Protein AF-A0A9P5BXY5-F1 (afdb_monomer)

Nearest PDB structures (foldseek):
  1nv8-assembly2_B  TM=7.825E-01  e=8.939E-13  Thermotoga maritima
  1jqe-assembly1_A  TM=5.584E-01  e=2.999E-06  Homo sapiens
  2aot-assembly2_B  TM=4.361E-01  e=3.353E-06  Homo sapiens
  4obx-assembly2_C  TM=5.632E-01  e=1.057E-03  Saccharomyces cerevisiae S288C
  3vyw-assembly1_A  TM=4.187E-01  e=3.657E-04  Aquifex aeolicus VF5

Mean predicted aligned error: 17.44 Å

Solvent-accessible surface area (backbone atoms only — not comparable to full-atom values): 38735 Å² total; per-residue (Å²): 135,93,71,87,74,94,74,87,78,87,85,82,88,83,81,90,80,89,82,86,82,91,82,81,90,76,80,78,79,79,76,84,80,79,76,83,73,74,92,70,77,71,74,78,77,86,82,78,52,62,30,38,43,36,44,37,61,37,31,38,37,37,41,29,72,60,57,68,73,56,51,52,50,46,50,54,48,43,57,74,58,37,90,70,31,72,68,46,77,50,76,52,90,86,20,47,30,42,32,37,41,73,38,52,38,51,41,65,73,71,55,32,50,48,34,52,52,38,52,42,48,45,53,46,53,38,29,47,70,10,34,39,77,74,50,71,43,76,86,55,97,47,85,47,48,42,39,36,36,34,27,35,60,45,84,78,46,52,77,80,71,65,61,28,35,41,34,36,33,41,40,33,34,37,34,39,35,60,55,58,71,64,52,69,51,48,44,58,62,72,59,29,77,82,38,47,67,45,78,47,78,72,51,94,61,27,39,32,42,33,40,57,72,41,64,73,68,50,59,81,74,53,44,56,57,40,50,53,50,53,52,51,50,52,52,45,36,47,64,71,30,31,35,81,73,46,77,41,56,58,43,29,80,82,58,63,100,74,62,37,39,46,47,31,35,33,31,32,63,39,80,48,75,46,89,44,69,66,54,42,51,52,52,50,50,53,48,51,53,46,46,53,54,51,51,55,59,32,58,81,69,77,58,90,74,58,65,67,62,54,45,54,48,53,51,52,46,33,55,60,31,46,54,64,37,57,74,70,36,35,46,67,41,70,96,42,81,39,64,37,48,80,66,32,57,74,84,53,63,54,59,31,45,55,43,52,52,51,24,47,37,50,55,73,31,78,91,70,59,66,61,48,35,36,42,31,42,51,31,35,42,32,57,65,64,52,41,35,50,51,61,24,54,72,82,43,79,84,43,28,42,40,33,40,33,24,25,75,45,69,68,16,50,58,40,17,56,48,38,48,57,60,66,46,68,86,51,90,65,87,59,53,47,77,50,76,48,70,21,26,78,87,47,62,77,85,54,86,83,56,91,92,56,73,41,17,50,69,53,47,35,57,76,72,67,47,73,67,65,30,44,34,33,38,31,59,58,32,42,38,21,70,63,47,51,72,73,70,49,53,66,36,51,69,74,53,41,36,58,78,62,38,34,46,79,90,54,97,90,50,54,56,66,54,37,14,48,56,53,54,69,50,51,54,50,48,39,60,74,22,57,36,19,27,38,41,38,51,42,81,29,48,73,53,29,51,54,52,48,50,52,52,58,74,63,70,75,52,82,44,59,36,36,29,19,43,41,56,76,59,90,85,64,78,66,46,74,60,99,88,30,45,36,34,50,45,81,52,31,32,30,34,36,37,22,25,72,71,35,27,47,27,67,73,40,86,70,76,82,74,84,80,72,80,82,76,92,70,83,91,73,85,85,76,92,76,89,80,86,86,81,87,79,85,88,75,72,68,73,64,57,60,56,53,55,54,51,51,54,56,50,52,55,61,53,74,71,64,79,85,85,84,87,69,86,56,102,85,64,82,78,86,80,137

pLDDT: mean 79.58, std 21.74, range [24.91, 98.69]

Radius of gyration: 35.42 Å; Cα contacts (8 Å, |Δi|>4): 1069; chains: 1; bounding box: 91×104×93 Å

Secondary structure (DSSP, 8-state):
-------------------------PPPPPPP-----S---PPPP----EEEEEEETTTEEEEES--HHHHHHHHHHHHHH-TT-EEEEEEETTEEEEEESS-TTT--THHHHHHHHHHHHHHHHHHHTTEEEEEEE-----TTEEEEEEEEE-SSPPPP---EEEEEETTTEEEEES--HHHHHHHHHHHHHHHEEEEEEEETTEEEEEESS-GGG--TTHHHHHHHHHHHHHHHHHHTTEEEEEEE----TTS-TTS-EEEEEEEEE---SSSSHHHHHHHHHHHHHHHHHHHHHHHTTT----HHHHHHHHHHHHHTT--HHHHHTEEEETTEEEE--TTSPPPPHHHHHHHHHHHHHHHH-SS--SEEEEEEES-TTTHHHHHHHHHHHTT--SSEEEEEEEES-HHHHHHHHHHHHHHHTT----S-EEEEEE-BSSS-TTS---TTSPPBHHHHHHHTT--S--SEEEE------HHHHHHTS-HHHHHHS-GGGTSPPP-TT--HHHHHTTHHHHHHHHHHHTT-SEEEEE-SSHHHHHHHHHHHHHTT--SEEEEEEEES--TT-PPEEETTEEEESEEEEEEEEEE-THHHHHTT---PPP-----------PPPP---PPPPPP-SSHHHHHHHHHHHHHHHHHHHTS-PPPP---TT------

InterPro domains:
  IPR029063 S-adenosyl-L-methionine-dependent methyltransferase superfamily [G3DSA:3.40.50.150] (339-572)
  IPR029063 S-adenosyl-L-methionine-dependent methyltransferase superfamily [SSF53335] (318-502)
  IPR050320 Protein N5-glutamine methyltransferase [PTHR18895] (258-562)

Foldseek 3Di:
DVDDDPDDDDDDDDDDDDDDDDDDDDDDDDDDDDDDPDDDPDDPPPDKQKKKWWDFAQFKIKTARDDPVLVVLLQVLQQVQPVQHFPDWDDDDRITMTGGPDGCLQDADPSVLSSVVSVQSSQLSCQQQQWAFPAWDDPDPDPGIWIMTMTIGDPPRADRFDKWKWWAWFQWKIKTAQDDPQLLPQLDVQLDPQFFPDWDARDVRIIMTGTDDGLNPDDDPVVVVSVVSVVSSQVSQVQQFKHFRYWIASWNPPDDNGGIIGTMTMITGNCFLQRDPVSVVVLLVLLLVLLVVVVVVVVVVDDDDDSVVSSVVLVSCSRSLADSLQSSQWDDQPNATFGDHFAFDHDDNLLSQVLLLLLVLLLPFPPDDLEAFEEEEQCGLVSSVLSSCVSNCVRDLSHAYEYEYEHQDPVRQVNNVVSVVVSPVPDPNVGYDYHYDYADLLDDQPDDDDPPHHHHPQVVCVVVVHQLAHAEYEYAAQQQFPVCLVPPDDPNCNPTHDVRRHFADDDPPDDRNCRSLVNLLSSLVSCLRRVHQKYKYWHDFDVSLVVSQVSNVVVVRFPAKAWEASNQPDPPDDFDDDPRHTYGDDHTGTMMMTGHDCSCSSNVHDDDDDPPDDPDDDDDDDDDDDDDDDDDDDPDPPPVVVVVVVVVVVVVVVVVPPDDFDWDDDDPDTDGDD

Organism: NCBI:txid1769908

Structure (mmCIF, N/CA/C/O backbone):
data_AF-A0A9P5BXY5-F1
#
_entry.id   AF-A0A9P5BXY5-F1
#
loop_
_atom_site.group_PDB
_atom_site.id
_atom_site.type_symbol
_atom_site.label_atom_id
_atom_site.label_alt_id
_atom_site.label_comp_id
_atom_site.label_asym_id
_atom_site.label_entity_id
_atom_site.label_seq_id
_atom_site.pdbx_PDB_ins_code
_atom_site.Cartn_x
_atom_site.Cartn_y
_atom_site.Cartn_z
_atom_site.occupancy
_atom_site.B_iso_or_equiv
_atom_site.auth_seq_id
_atom_site.auth_comp_id
_atom_site.auth_asym_id
_atom_site.auth_atom_id
_atom_site.pdbx_PDB_model_num
ATOM 1 N N . MET A 1 1 ? 23.984 40.419 -50.913 1.00 30.64 1 MET A N 1
ATOM 2 C CA . MET A 1 1 ? 23.116 39.217 -50.773 1.00 30.64 1 MET A CA 1
ATOM 3 C C . MET A 1 1 ? 22.622 39.066 -49.333 1.00 30.64 1 MET A C 1
ATOM 5 O O . MET A 1 1 ? 22.316 37.973 -48.885 1.00 30.64 1 MET A O 1
ATOM 9 N N . PHE A 1 2 ? 22.496 40.196 -48.636 1.00 39.62 2 PHE A N 1
ATOM 10 C CA . PHE A 1 2 ? 21.633 40.357 -47.469 1.00 39.62 2 PHE A CA 1
ATOM 11 C C . PHE A 1 2 ? 20.340 41.080 -47.897 1.00 39.62 2 PHE A C 1
ATOM 13 O O . PHE A 1 2 ? 19.660 41.709 -47.096 1.00 39.62 2 PHE A O 1
ATOM 20 N N . ASP A 1 3 ? 20.007 41.037 -49.190 1.00 36.09 3 ASP A N 1
ATOM 21 C CA . ASP A 1 3 ? 19.210 42.073 -49.829 1.00 36.09 3 ASP A CA 1
ATOM 22 C C . ASP A 1 3 ? 17.977 41.507 -50.509 1.00 36.09 3 ASP A C 1
ATOM 24 O O . ASP A 1 3 ? 18.070 40.581 -51.314 1.00 36.09 3 ASP A O 1
ATOM 28 N N . ARG A 1 4 ? 16.884 42.241 -50.295 1.00 29.34 4 ARG A N 1
ATOM 29 C CA . ARG A 1 4 ? 15.615 42.222 -51.028 1.00 29.34 4 ARG A CA 1
ATOM 30 C C . ARG A 1 4 ? 14.624 41.172 -50.548 1.00 29.34 4 ARG A C 1
ATOM 32 O O . ARG A 1 4 ? 14.624 40.039 -51.010 1.00 29.34 4 ARG A O 1
ATOM 39 N N . LEU A 1 5 ? 13.726 41.654 -49.685 1.00 29.05 5 LEU A N 1
ATOM 40 C CA . LEU A 1 5 ? 12.256 41.607 -49.800 1.00 29.05 5 LEU A CA 1
ATOM 41 C C . LEU A 1 5 ? 11.667 41.560 -48.369 1.00 29.05 5 LEU A C 1
ATOM 43 O O . LEU A 1 5 ? 11.211 40.525 -47.909 1.00 29.05 5 LEU A O 1
ATOM 47 N N . ARG A 1 6 ? 11.795 42.595 -47.522 1.00 33.09 6 ARG A N 1
ATOM 48 C CA . ARG A 1 6 ? 11.006 43.848 -47.558 1.00 33.09 6 ARG A CA 1
ATOM 49 C C . ARG A 1 6 ? 10.344 44.123 -48.908 1.00 33.09 6 ARG A C 1
ATOM 51 O O . ARG A 1 6 ? 10.945 44.771 -49.749 1.00 33.09 6 ARG A O 1
ATOM 58 N N . GLU A 1 7 ? 9.145 43.579 -49.103 1.00 31.52 7 GLU A N 1
ATOM 59 C CA . GLU A 1 7 ? 7.980 44.240 -49.717 1.00 31.52 7 GLU A CA 1
ATOM 60 C C . GLU A 1 7 ? 6.877 43.220 -50.038 1.00 31.52 7 GLU A C 1
ATOM 62 O O . GLU A 1 7 ? 7.161 42.136 -50.541 1.00 31.52 7 GLU A O 1
ATOM 67 N N . LYS A 1 8 ? 5.624 43.663 -49.833 1.00 26.78 8 LYS A N 1
ATOM 68 C CA . LYS A 1 8 ? 4.320 43.038 -50.153 1.00 26.78 8 LYS A CA 1
ATOM 69 C C . LYS A 1 8 ? 3.766 42.091 -49.071 1.00 26.78 8 LYS A C 1
ATOM 71 O O . LYS A 1 8 ? 4.392 41.106 -48.729 1.00 26.78 8 LYS A O 1
ATOM 76 N N . ALA A 1 9 ? 2.572 42.292 -48.516 1.00 25.81 9 ALA A N 1
ATOM 77 C CA . ALA A 1 9 ? 1.550 43.299 -48.768 1.00 25.81 9 ALA A CA 1
ATOM 78 C C . ALA A 1 9 ? 0.535 43.325 -47.608 1.00 25.81 9 ALA A C 1
ATOM 80 O O . ALA A 1 9 ? 0.230 42.288 -47.034 1.00 25.81 9 ALA A O 1
ATOM 81 N N . HIS A 1 10 ? 0.062 44.547 -47.336 1.00 30.06 10 HIS A N 1
ATOM 82 C CA . HIS A 1 10 ? -1.288 45.001 -46.955 1.00 30.06 10 HIS A CA 1
ATOM 83 C C . HIS A 1 10 ? -2.102 44.148 -45.962 1.00 30.06 10 HIS A C 1
ATOM 85 O O . HIS A 1 10 ? -2.372 42.982 -46.191 1.00 30.06 10 HIS A O 1
ATOM 91 N N . GLY A 1 11 ? -2.647 44.682 -44.876 1.00 27.98 11 GLY A N 1
ATOM 92 C CA . GLY A 1 11 ? -3.083 46.047 -44.606 1.00 27.98 11 GLY A CA 1
ATOM 93 C C . GLY A 1 11 ? -4.437 45.945 -43.905 1.00 27.98 11 GLY A C 1
ATOM 94 O O . GLY A 1 11 ? -5.262 45.131 -44.315 1.00 27.98 11 GLY A O 1
ATOM 95 N N . ARG A 1 12 ? -4.652 46.733 -42.851 1.00 27.91 12 ARG A N 1
ATOM 96 C CA . ARG A 1 12 ? -5.967 47.260 -42.473 1.00 27.91 12 ARG A CA 1
ATOM 97 C C . ARG A 1 12 ? -5.814 48.294 -41.364 1.00 27.91 12 ARG A C 1
ATOM 99 O O . ARG A 1 12 ? -5.081 48.090 -40.403 1.00 27.91 12 ARG A O 1
ATOM 106 N N . ASP A 1 13 ? -6.478 49.407 -41.630 1.00 33.41 13 ASP A N 1
ATOM 107 C CA . ASP A 1 13 ? -6.689 50.598 -40.825 1.00 33.41 13 ASP A CA 1
ATOM 108 C C . ASP A 1 13 ? -6.999 50.330 -39.349 1.00 33.41 13 ASP A C 1
ATOM 110 O O . ASP A 1 13 ? -7.672 49.357 -39.033 1.00 33.41 13 ASP A O 1
ATOM 114 N N . GLU A 1 14 ? -6.630 51.274 -38.475 1.00 30.73 14 GLU A N 1
ATOM 115 C CA . GLU A 1 14 ? -7.646 52.123 -37.834 1.00 30.73 14 GLU A CA 1
ATOM 116 C C . GLU A 1 14 ? -7.044 53.335 -37.091 1.00 30.73 14 GLU A C 1
ATOM 118 O O . GLU A 1 14 ? -6.301 53.236 -36.121 1.00 30.73 14 GLU A O 1
ATOM 123 N N . LYS A 1 15 ? -7.372 54.507 -37.651 1.00 31.12 15 LYS A N 1
ATOM 124 C CA . LYS A 1 15 ? -7.709 55.804 -37.038 1.00 31.12 15 LYS A CA 1
ATOM 125 C C . LYS A 1 15 ? -7.085 56.189 -35.685 1.00 31.12 15 LYS A C 1
ATOM 127 O O . LYS A 1 15 ? -7.499 55.752 -34.618 1.00 31.12 15 LYS A O 1
ATOM 132 N N . ARG A 1 16 ? -6.249 57.234 -35.746 1.00 32.81 16 ARG A N 1
ATOM 133 C CA . ARG A 1 16 ? -6.059 58.208 -34.660 1.00 32.81 16 ARG A CA 1
ATOM 134 C C . ARG A 1 16 ? -7.347 59.004 -34.426 1.00 32.81 16 ARG A C 1
ATOM 136 O O . ARG A 1 16 ? -7.866 59.605 -35.364 1.00 32.81 16 ARG A O 1
ATOM 143 N N . VAL A 1 17 ? -7.759 59.108 -33.165 1.00 30.86 17 VAL A N 1
ATOM 144 C CA . VAL A 1 17 ? -8.553 60.231 -32.649 1.00 30.86 17 VAL A CA 1
ATOM 145 C C . VAL A 1 17 ? -7.771 60.846 -31.492 1.00 30.86 17 VAL A C 1
ATOM 147 O O . VAL A 1 17 ? -7.372 60.163 -30.555 1.00 30.86 17 VAL A O 1
ATOM 150 N N . SER A 1 18 ? -7.492 62.136 -31.630 1.00 39.56 18 SER A N 1
ATOM 151 C CA . SER A 1 18 ? -6.896 63.030 -30.641 1.00 39.56 18 SER A CA 1
ATOM 152 C C . SER A 1 18 ? -7.882 63.350 -29.521 1.00 39.56 18 SER A C 1
ATOM 154 O O . SER A 1 18 ? -9.029 63.658 -29.835 1.00 39.56 18 SER A O 1
ATOM 156 N N . PHE A 1 19 ? -7.427 63.418 -28.268 1.00 29.28 19 PHE A N 1
ATOM 157 C CA . PHE A 1 19 ? -8.039 64.304 -27.277 1.00 29.28 19 PHE A CA 1
ATOM 158 C C . PHE A 1 19 ? -6.989 64.885 -26.324 1.00 29.28 19 PHE A C 1
ATOM 160 O O . PHE A 1 19 ? -6.083 64.198 -25.858 1.00 29.28 19 PHE A O 1
ATOM 167 N N . ASP A 1 20 ? -7.131 66.191 -26.150 1.00 34.81 20 ASP A N 1
ATOM 168 C CA . ASP A 1 20 ? -6.370 67.142 -25.351 1.00 34.81 20 ASP A CA 1
ATOM 169 C C . ASP A 1 20 ? -6.883 67.156 -23.895 1.00 34.81 20 ASP A C 1
ATOM 171 O O . ASP A 1 20 ? -8.010 66.726 -23.640 1.00 34.81 20 ASP A O 1
ATOM 175 N N . GLY A 1 21 ? -6.098 67.705 -22.962 1.00 32.25 21 GLY A N 1
ATOM 176 C CA . GLY A 1 21 ? -6.612 68.164 -21.664 1.00 32.25 21 GLY A CA 1
ATOM 177 C C . GLY A 1 21 ? -6.115 67.436 -20.410 1.00 32.25 21 GLY A C 1
ATOM 178 O O . GLY A 1 21 ? -6.742 66.510 -19.911 1.00 32.25 21 GLY A O 1
ATOM 179 N N . SER A 1 22 ? -5.009 67.946 -19.862 1.00 39.59 22 SER A N 1
ATOM 180 C CA . SER A 1 22 ? -4.724 68.165 -18.430 1.00 39.59 22 SER A CA 1
ATOM 181 C C . SER A 1 22 ? -5.567 67.434 -17.362 1.00 39.59 22 SER A C 1
ATOM 183 O O . SER A 1 22 ? -6.723 67.800 -17.157 1.00 39.59 22 SER A O 1
ATOM 185 N N . GLN A 1 23 ? -4.927 66.584 -16.539 1.00 34.62 23 GLN A N 1
ATOM 186 C CA . GLN A 1 23 ? -5.211 66.468 -15.095 1.00 34.62 23 GLN A CA 1
ATOM 187 C C . GLN A 1 23 ? -4.094 65.720 -14.321 1.00 34.62 23 GLN A C 1
ATOM 189 O O . GLN A 1 23 ? -3.824 64.550 -14.550 1.00 34.62 23 GLN A O 1
ATOM 194 N N . GLN A 1 24 ? -3.429 66.480 -13.441 1.00 37.12 24 GLN A N 1
ATOM 195 C CA . GLN A 1 24 ? -2.725 66.146 -12.186 1.00 37.12 24 GLN A CA 1
ATOM 196 C C . GLN A 1 24 ? -1.962 64.807 -12.051 1.00 37.12 24 GLN A C 1
ATOM 198 O O . GLN A 1 24 ? -2.533 63.740 -11.847 1.00 37.12 24 GLN A O 1
ATOM 203 N N . GLN A 1 25 ? -0.628 64.915 -11.999 1.00 38.00 25 GLN A N 1
ATOM 204 C CA . GLN A 1 25 ? 0.286 63.881 -11.503 1.00 38.00 25 GLN A CA 1
ATOM 205 C C . GLN A 1 25 ? 0.030 63.591 -10.013 1.00 38.00 25 GLN A C 1
ATOM 207 O O . GLN A 1 25 ? 0.362 64.407 -9.154 1.00 38.00 25 GLN A O 1
ATOM 212 N N . GLN A 1 26 ? -0.493 62.405 -9.695 1.00 38.28 26 GLN A N 1
ATOM 213 C CA . GLN A 1 26 ? -0.294 61.787 -8.383 1.00 38.28 26 GLN A CA 1
ATOM 214 C C . GLN A 1 26 ? 1.005 60.978 -8.417 1.00 38.28 26 GLN A C 1
ATOM 216 O O . GLN A 1 26 ? 1.146 60.028 -9.186 1.00 38.28 26 GLN A O 1
ATOM 221 N N . VAL A 1 27 ? 1.965 61.375 -7.583 1.00 43.72 27 VAL A N 1
ATOM 222 C CA . VAL A 1 27 ? 3.176 60.595 -7.306 1.00 43.72 27 VAL A CA 1
ATOM 223 C C . VAL A 1 27 ? 2.746 59.301 -6.593 1.00 43.72 27 VAL A C 1
ATOM 225 O O . VAL A 1 27 ? 2.037 59.398 -5.588 1.00 43.72 27 VAL A O 1
ATOM 228 N N . PRO A 1 28 ? 3.132 58.099 -7.063 1.00 40.34 28 PRO A N 1
ATOM 229 C CA . PRO A 1 28 ? 2.833 56.872 -6.337 1.00 40.34 28 PRO A CA 1
ATOM 230 C C . PRO A 1 28 ? 3.582 56.878 -4.999 1.00 40.34 28 PRO A C 1
ATOM 232 O O . PRO A 1 28 ? 4.777 57.178 -4.958 1.00 40.34 28 PRO A O 1
ATOM 235 N N . GLN A 1 29 ? 2.889 56.558 -3.902 1.00 42.59 29 GLN A N 1
ATOM 236 C CA . GLN A 1 29 ? 3.534 56.386 -2.599 1.00 42.59 29 GLN A CA 1
ATOM 237 C C . GLN A 1 29 ? 4.598 55.277 -2.672 1.00 42.59 29 GLN A C 1
ATOM 239 O O . GLN A 1 29 ? 4.351 54.244 -3.302 1.00 42.59 29 GLN A O 1
ATOM 244 N N . PRO A 1 30 ? 5.770 55.454 -2.033 1.00 50.41 30 PRO A N 1
ATOM 245 C CA . PRO A 1 30 ? 6.749 54.383 -1.931 1.00 50.41 30 PRO A CA 1
ATOM 246 C C . PRO A 1 30 ? 6.163 53.220 -1.123 1.00 50.41 30 PRO A C 1
ATOM 248 O O . PRO A 1 30 ? 5.447 53.425 -0.142 1.00 50.41 30 PRO A O 1
ATOM 251 N N . ALA A 1 31 ? 6.470 51.996 -1.557 1.00 38.72 31 ALA A N 1
ATOM 252 C CA . ALA A 1 31 ? 6.091 50.775 -0.857 1.00 38.72 31 ALA A CA 1
ATOM 253 C C . ALA A 1 31 ? 6.549 50.826 0.617 1.00 38.72 31 ALA A C 1
ATOM 255 O O . ALA A 1 31 ? 7.609 51.395 0.899 1.00 38.72 31 ALA A O 1
ATOM 256 N N . PRO A 1 32 ? 5.782 50.244 1.559 1.00 42.44 32 PRO A N 1
ATOM 257 C CA . PRO A 1 32 ? 6.135 50.268 2.971 1.00 42.44 32 PRO A CA 1
ATOM 258 C C . PRO A 1 32 ? 7.510 49.633 3.189 1.00 42.44 32 PRO A C 1
ATOM 260 O O . PRO A 1 32 ? 7.790 48.522 2.736 1.00 42.44 32 PRO A O 1
ATOM 263 N N . THR A 1 33 ? 8.376 50.370 3.877 1.00 42.69 33 THR A N 1
ATOM 264 C CA . THR A 1 33 ? 9.728 49.947 4.225 1.00 42.69 33 THR A CA 1
ATOM 265 C C . THR A 1 33 ? 9.648 48.747 5.165 1.00 42.69 33 THR A C 1
ATOM 267 O O . THR A 1 33 ? 9.212 48.881 6.308 1.00 42.69 33 THR A O 1
ATOM 270 N N . TYR A 1 34 ? 10.072 47.574 4.695 1.00 38.19 34 TYR A N 1
ATOM 271 C CA . TYR A 1 34 ? 10.246 46.405 5.552 1.00 38.19 34 TYR A CA 1
ATOM 272 C C . TYR A 1 34 ? 11.333 46.710 6.585 1.00 38.19 34 TYR A C 1
ATOM 274 O O . TYR A 1 34 ? 12.502 46.904 6.248 1.00 38.19 34 TYR A O 1
ATOM 282 N N . THR A 1 35 ? 10.942 46.769 7.855 1.00 42.72 35 THR A N 1
ATOM 283 C CA . THR A 1 35 ? 11.861 46.768 8.990 1.00 42.72 35 THR A CA 1
ATOM 284 C C . THR A 1 35 ? 12.633 45.453 8.978 1.00 42.72 35 THR A C 1
ATOM 286 O O . THR A 1 35 ? 12.051 44.371 9.032 1.00 42.72 35 THR A O 1
ATOM 289 N N . SER A 1 36 ? 13.959 45.545 8.882 1.00 44.47 36 SER A N 1
ATOM 290 C CA . SER A 1 36 ? 14.868 44.405 8.946 1.00 44.47 36 SER A CA 1
ATOM 291 C C . SER A 1 36 ? 14.787 43.762 10.331 1.00 44.47 36 SER A C 1
ATOM 293 O O . SER A 1 36 ? 15.455 44.193 11.273 1.00 44.47 36 SER A O 1
ATOM 295 N N . ALA A 1 37 ? 13.948 42.739 10.457 1.00 40.62 37 ALA A N 1
ATOM 296 C CA . ALA A 1 37 ? 14.010 41.808 11.565 1.00 40.62 37 ALA A CA 1
ATOM 297 C C . ALA A 1 37 ? 15.346 41.050 11.499 1.00 40.62 37 ALA A C 1
ATOM 299 O O . ALA A 1 37 ? 15.692 40.477 10.468 1.00 40.62 37 ALA A O 1
ATOM 300 N N . SER A 1 38 ? 16.096 41.138 12.602 1.00 46.47 38 SER A N 1
ATOM 301 C CA . SER A 1 38 ? 17.100 40.193 13.112 1.00 46.47 38 SER A CA 1
ATOM 302 C C . SER A 1 38 ? 17.615 39.132 12.135 1.00 46.47 38 SER A C 1
ATOM 304 O O . SER A 1 38 ? 16.860 38.251 11.738 1.00 46.47 38 SER A O 1
ATOM 306 N N . SER A 1 39 ? 18.922 39.195 11.855 1.00 46.88 39 SER A N 1
ATOM 307 C CA . SER A 1 39 ? 19.796 38.206 11.201 1.00 46.88 39 SER A CA 1
ATOM 308 C C . SER A 1 39 ? 19.254 36.769 11.100 1.00 46.88 39 SER A C 1
ATOM 310 O O . SER A 1 39 ? 19.736 35.860 11.774 1.00 46.88 39 SER A O 1
ATOM 312 N N . TYR A 1 40 ? 18.298 36.546 10.204 1.00 44.56 40 TYR A N 1
ATOM 313 C CA . TYR A 1 40 ? 18.051 35.241 9.619 1.00 44.56 40 TYR A CA 1
ATOM 314 C C . TYR A 1 40 ? 19.094 35.087 8.517 1.00 44.56 40 TYR A C 1
ATOM 316 O O . TYR A 1 40 ? 18.988 35.698 7.453 1.00 44.56 40 TYR A O 1
ATOM 324 N N . GLN A 1 41 ? 20.145 34.307 8.776 1.00 43.22 41 GLN A N 1
ATOM 325 C CA . GLN A 1 41 ? 20.917 33.752 7.672 1.00 43.22 41 GLN A CA 1
ATOM 326 C C . GLN A 1 41 ? 19.961 32.834 6.918 1.00 43.22 41 GLN A C 1
ATOM 328 O O . GLN A 1 41 ? 19.553 31.799 7.442 1.00 43.22 41 GLN A O 1
ATOM 333 N N . ALA A 1 42 ? 19.560 33.245 5.712 1.00 43.75 42 ALA A N 1
ATOM 334 C CA . ALA A 1 42 ? 18.879 32.341 4.804 1.00 43.75 42 ALA A CA 1
ATOM 335 C C . ALA A 1 42 ? 19.726 31.060 4.720 1.00 43.75 42 ALA A C 1
ATOM 337 O O . ALA A 1 42 ? 20.951 31.173 4.566 1.00 43.75 42 ALA A O 1
ATOM 338 N N . PRO A 1 43 ? 19.127 29.863 4.866 1.00 48.97 43 PRO A N 1
ATOM 339 C CA . PRO A 1 43 ? 19.867 28.635 4.640 1.00 48.97 43 PRO A CA 1
ATOM 340 C C . PRO A 1 43 ? 20.547 28.747 3.270 1.00 48.97 43 PRO A C 1
ATOM 342 O O . PRO A 1 43 ? 19.953 29.323 2.348 1.00 48.97 43 PRO A O 1
ATOM 345 N N . PRO A 1 44 ? 21.801 28.279 3.135 1.00 46.03 44 PRO A N 1
ATOM 346 C CA . PRO A 1 44 ? 22.510 28.377 1.872 1.00 46.03 44 PRO A CA 1
ATOM 347 C C . PRO A 1 44 ? 21.608 27.822 0.762 1.00 46.03 44 PRO A C 1
ATOM 349 O O . PRO A 1 44 ? 20.954 26.795 0.973 1.00 46.03 44 PRO A O 1
ATOM 352 N N . PRO A 1 45 ? 21.510 28.511 -0.389 1.00 49.81 45 PRO A N 1
ATOM 353 C CA . PRO A 1 45 ? 20.636 28.077 -1.464 1.00 49.81 45 PRO A CA 1
ATOM 354 C C . PRO A 1 45 ? 20.967 26.628 -1.812 1.00 49.81 45 PRO A C 1
ATOM 356 O O . PRO A 1 45 ? 22.138 26.269 -1.947 1.00 49.81 45 PRO A O 1
ATOM 359 N N . PHE A 1 46 ? 19.936 25.793 -1.928 1.00 50.66 46 PHE A N 1
ATOM 360 C CA . PHE A 1 46 ? 20.084 24.396 -2.312 1.00 50.66 46 PHE A CA 1
ATOM 361 C C . PHE A 1 46 ? 20.817 24.314 -3.661 1.00 50.66 46 PHE A C 1
ATOM 363 O O . PHE A 1 46 ? 20.253 24.631 -4.709 1.00 50.66 46 PHE A O 1
ATOM 370 N N . GLN A 1 47 ? 22.096 23.929 -3.641 1.00 58.66 47 GLN A N 1
ATOM 371 C CA . GLN A 1 47 ? 22.910 23.819 -4.849 1.00 58.66 47 GLN A CA 1
ATOM 372 C C . GLN A 1 47 ? 22.719 22.442 -5.475 1.00 58.66 47 GLN A C 1
ATOM 374 O O . GLN A 1 47 ? 23.299 21.440 -5.055 1.00 58.66 47 GLN A O 1
ATOM 379 N N . THR A 1 48 ? 21.885 22.404 -6.510 1.00 69.19 48 THR A N 1
ATOM 380 C CA . THR A 1 48 ? 21.762 21.231 -7.375 1.00 69.19 48 THR A CA 1
ATOM 381 C C . THR A 1 48 ? 22.871 21.261 -8.417 1.00 69.19 48 THR A C 1
ATOM 383 O O . THR A 1 48 ? 23.065 22.278 -9.080 1.00 69.19 48 THR A O 1
ATOM 386 N N . HIS A 1 49 ? 23.581 20.148 -8.583 1.00 88.50 49 HIS A N 1
ATOM 387 C CA . HIS A 1 49 ? 24.616 20.020 -9.604 1.00 88.50 49 HIS A CA 1
ATOM 388 C C . HIS A 1 49 ? 24.037 19.326 -10.833 1.00 88.50 49 HIS A C 1
ATOM 390 O O . HIS A 1 49 ? 23.379 18.288 -10.709 1.00 88.50 49 HIS A O 1
ATOM 396 N N . PHE A 1 50 ? 24.301 19.900 -12.004 1.00 93.88 50 PHE A N 1
ATOM 397 C CA . PHE A 1 50 ? 23.886 19.359 -13.289 1.00 93.88 50 PHE A CA 1
ATOM 398 C C . PHE A 1 50 ? 25.097 19.115 -14.184 1.00 93.88 50 PHE A C 1
ATOM 400 O O . PHE A 1 50 ? 26.077 19.857 -14.130 1.00 93.88 50 PHE A O 1
ATOM 407 N N . ALA A 1 51 ? 25.006 18.080 -15.008 1.00 96.25 51 ALA A N 1
ATOM 408 C CA . ALA A 1 51 ? 26.009 17.718 -15.999 1.00 96.25 51 ALA A CA 1
ATOM 409 C C . ALA A 1 51 ? 25.318 17.204 -17.264 1.00 96.25 51 ALA A C 1
ATOM 411 O O . ALA A 1 51 ? 24.135 16.854 -17.224 1.00 96.25 51 ALA A O 1
ATOM 412 N N . SER A 1 52 ? 26.032 17.155 -18.388 1.00 96.19 52 SER A N 1
ATOM 413 C CA . SER A 1 52 ? 25.470 16.627 -19.631 1.00 96.19 52 SER A CA 1
ATOM 414 C C . SER A 1 52 ? 26.400 15.669 -20.355 1.00 96.19 52 SER A C 1
ATOM 416 O O . SER A 1 52 ? 27.609 15.895 -20.424 1.00 96.19 52 SER A O 1
ATOM 418 N N . MET A 1 53 ? 25.809 14.621 -20.929 1.00 95.75 53 MET A N 1
ATOM 419 C CA . MET A 1 53 ? 26.463 13.716 -21.873 1.00 95.75 53 MET A CA 1
ATOM 420 C C . MET A 1 53 ? 25.797 13.863 -23.239 1.00 95.75 53 MET A C 1
ATOM 422 O O . MET A 1 53 ? 24.570 13.908 -23.317 1.00 95.75 53 MET A O 1
ATOM 426 N N . SER A 1 54 ? 26.573 13.922 -24.314 1.00 92.00 54 SER A N 1
ATOM 427 C CA . SER A 1 54 ? 26.031 14.022 -25.673 1.00 92.00 54 SER A CA 1
ATOM 428 C C . SER A 1 54 ? 26.851 13.210 -26.671 1.00 92.00 54 SER A C 1
ATOM 430 O O . SER A 1 54 ? 28.060 13.030 -26.501 1.00 92.00 54 SER A O 1
ATOM 432 N N . MET A 1 55 ? 26.178 12.712 -27.710 1.00 89.75 55 MET A N 1
ATOM 433 C CA . MET A 1 55 ? 26.799 12.025 -28.846 1.00 89.75 55 MET A CA 1
ATOM 434 C C . MET A 1 55 ? 26.792 12.962 -30.055 1.00 89.75 55 MET A C 1
ATOM 436 O O . MET A 1 55 ? 25.789 13.624 -30.328 1.00 89.75 55 MET A O 1
ATOM 440 N N . HIS A 1 56 ? 27.907 13.016 -30.777 1.00 84.12 56 HIS A N 1
ATOM 441 C CA . HIS A 1 56 ? 28.078 13.910 -31.919 1.00 84.12 56 HIS A CA 1
ATOM 442 C C . HIS A 1 56 ? 28.703 13.183 -33.107 1.00 84.12 56 HIS A C 1
ATOM 444 O O . HIS A 1 56 ? 29.504 12.258 -32.948 1.00 84.12 56 HIS A O 1
ATOM 450 N N . SER A 1 57 ? 28.369 13.651 -34.310 1.00 82.44 57 SER A N 1
ATOM 451 C CA . SER A 1 57 ? 28.861 13.088 -35.567 1.00 82.44 57 SER A CA 1
ATOM 452 C C . SER A 1 57 ? 28.573 11.577 -35.641 1.00 82.44 57 SER A C 1
ATOM 454 O O . SER A 1 57 ? 27.473 11.139 -35.309 1.00 82.44 57 SER A O 1
ATOM 456 N N . GLY A 1 58 ? 29.536 10.772 -36.102 1.00 82.56 58 GLY A N 1
ATOM 457 C CA . GLY A 1 58 ? 29.420 9.313 -36.128 1.00 82.56 58 GLY A CA 1
ATOM 458 C C . GLY A 1 58 ? 30.082 8.605 -34.944 1.00 82.56 58 GLY A C 1
ATOM 459 O O . GLY A 1 58 ? 29.863 7.407 -34.785 1.00 82.56 58 GLY A O 1
ATOM 460 N N . ASP A 1 59 ? 30.902 9.302 -34.148 1.00 90.00 59 ASP A N 1
ATOM 461 C CA . ASP A 1 59 ? 31.888 8.661 -33.270 1.00 90.00 59 ASP A CA 1
ATOM 462 C C . ASP A 1 59 ? 32.320 9.454 -32.020 1.00 90.00 59 ASP A C 1
ATOM 464 O O . ASP A 1 59 ? 33.113 8.942 -31.233 1.00 90.00 59 ASP A O 1
ATOM 468 N N . ASP A 1 60 ? 31.807 10.662 -31.775 1.00 91.19 60 ASP A N 1
ATOM 469 C CA . ASP A 1 60 ? 32.269 11.493 -30.655 1.00 91.19 60 ASP A CA 1
ATOM 470 C C . ASP A 1 60 ? 31.309 11.408 -29.445 1.00 91.19 60 ASP A C 1
ATOM 472 O O . ASP A 1 60 ? 30.087 11.474 -29.603 1.00 91.19 60 ASP A O 1
ATOM 476 N N . LEU A 1 61 ? 31.856 11.289 -28.227 1.00 94.31 61 LEU A N 1
ATOM 477 C CA . LEU A 1 61 ? 31.154 11.432 -26.940 1.00 94.31 61 LEU A CA 1
ATOM 478 C C . LEU A 1 61 ? 31.688 12.634 -26.179 1.00 94.31 61 LEU A C 1
ATOM 480 O O . LEU A 1 61 ? 32.902 12.783 -26.041 1.00 94.31 61 LEU A O 1
ATOM 484 N N . ARG A 1 62 ? 30.794 13.448 -25.616 1.00 95.25 62 ARG A N 1
ATOM 485 C CA . ARG A 1 62 ? 31.167 14.616 -24.810 1.00 95.25 62 ARG A CA 1
ATOM 486 C C . ARG A 1 62 ? 30.560 14.562 -23.419 1.00 95.25 62 ARG A C 1
ATOM 488 O O . ARG A 1 62 ? 29.389 14.233 -23.260 1.00 95.25 62 ARG A O 1
ATOM 495 N N . PHE A 1 63 ? 31.363 14.944 -22.430 1.00 96.81 63 PHE A N 1
ATOM 496 C CA . PHE A 1 63 ? 31.017 15.009 -21.014 1.00 96.81 63 PHE A CA 1
ATOM 497 C C . PHE A 1 63 ? 31.250 16.433 -20.508 1.00 96.81 63 PHE A C 1
ATOM 499 O O . PHE A 1 63 ? 32.387 16.897 -20.418 1.00 96.81 63 PHE A O 1
ATOM 506 N N . LEU A 1 64 ? 30.174 17.142 -20.179 1.00 96.38 64 LEU A N 1
ATOM 507 C CA . LEU A 1 64 ? 30.201 18.527 -19.714 1.00 96.38 64 LEU A CA 1
ATOM 508 C C . LEU A 1 64 ? 29.821 18.586 -18.229 1.00 96.38 64 LEU A C 1
ATOM 510 O O . LEU A 1 64 ? 28.804 18.028 -17.825 1.00 96.38 64 LEU A O 1
ATOM 514 N N . HIS A 1 65 ? 30.629 19.285 -17.428 1.00 95.44 65 HIS A N 1
ATOM 515 C CA . HIS A 1 65 ? 30.436 19.495 -15.981 1.00 95.44 65 HIS A CA 1
ATOM 516 C C . HIS A 1 65 ? 30.437 18.236 -15.089 1.00 95.44 65 HIS A C 1
ATOM 518 O O . HIS A 1 65 ? 30.158 18.333 -13.894 1.00 95.44 65 HIS A O 1
ATOM 524 N N . PHE A 1 66 ? 30.827 17.071 -15.613 1.00 95.69 66 PHE A N 1
ATOM 525 C CA . PHE A 1 66 ? 31.093 15.899 -14.778 1.00 95.69 66 PHE A CA 1
ATOM 526 C C . PHE A 1 66 ? 32.435 16.030 -14.032 1.00 95.69 66 PHE A C 1
ATOM 528 O O . PHE A 1 66 ? 33.421 16.476 -14.625 1.00 95.69 66 PHE A O 1
ATOM 535 N N . PRO A 1 67 ? 32.517 15.609 -12.755 1.00 94.56 67 PRO A N 1
ATOM 536 C CA . PRO A 1 67 ? 33.786 15.502 -12.041 1.00 94.56 67 PRO A CA 1
ATOM 537 C C . PRO A 1 67 ? 34.771 14.566 -12.765 1.00 94.56 67 PRO A C 1
ATOM 539 O O . PRO A 1 67 ? 34.329 13.543 -13.293 1.00 94.56 67 PRO A O 1
ATOM 542 N N . PRO A 1 68 ? 36.096 14.823 -12.722 1.00 93.88 68 PRO A N 1
ATOM 543 C CA . PRO A 1 68 ? 37.094 13.989 -13.405 1.00 93.88 68 PRO A CA 1
ATOM 544 C C . PRO A 1 68 ? 36.978 12.495 -13.079 1.00 93.88 68 PRO A C 1
ATOM 546 O O . PRO A 1 68 ? 36.988 11.665 -13.976 1.00 93.88 68 PRO A O 1
ATOM 549 N N . GLN A 1 69 ? 36.723 12.156 -11.811 1.00 94.12 69 GLN A N 1
ATOM 550 C CA . GLN A 1 69 ? 36.533 10.768 -11.375 1.00 94.12 69 GLN A CA 1
ATOM 551 C C . GLN A 1 69 ? 35.350 10.071 -12.068 1.00 94.12 69 GLN A C 1
ATOM 553 O O . GLN A 1 69 ? 35.404 8.872 -12.321 1.00 94.12 69 GLN A O 1
ATOM 558 N N . VAL A 1 70 ? 34.276 10.805 -12.375 1.00 95.81 70 VAL A N 1
ATOM 559 C CA . VAL A 1 70 ? 33.097 10.274 -13.082 1.00 95.81 70 VAL A CA 1
ATOM 560 C C . VAL A 1 70 ? 33.423 10.057 -14.556 1.00 95.81 70 VAL A C 1
ATOM 562 O O . VAL A 1 70 ? 33.071 9.024 -15.125 1.00 95.81 70 VAL A O 1
ATOM 565 N N . VAL A 1 71 ? 34.145 11.000 -15.158 1.00 97.06 71 VAL A N 1
ATOM 566 C CA . VAL A 1 71 ? 34.615 10.916 -16.545 1.00 97.06 71 VAL A CA 1
ATOM 567 C C . VAL A 1 71 ? 35.578 9.737 -16.730 1.00 97.06 71 VAL A C 1
ATOM 569 O O . VAL A 1 71 ? 35.427 8.980 -17.687 1.00 97.06 71 VAL A O 1
ATOM 572 N N . ASP A 1 72 ? 36.486 9.502 -15.780 1.00 96.31 72 ASP A N 1
ATOM 573 C CA . ASP A 1 72 ? 37.402 8.354 -15.780 1.00 96.31 72 ASP A CA 1
ATOM 574 C C . ASP A 1 72 ? 36.653 7.013 -15.697 1.00 96.31 72 ASP A C 1
ATOM 576 O O . ASP A 1 72 ? 37.001 6.050 -16.385 1.00 96.31 72 ASP A O 1
ATOM 580 N N . GLN A 1 73 ? 35.583 6.930 -14.900 1.00 97.19 73 GLN A N 1
ATOM 581 C CA . GLN A 1 73 ? 34.746 5.725 -14.854 1.00 97.19 73 GLN A CA 1
ATOM 582 C C . GLN A 1 73 ? 33.956 5.518 -16.150 1.00 97.19 73 GLN A C 1
ATOM 584 O O . GLN A 1 73 ? 33.854 4.389 -16.641 1.00 97.19 73 GLN A O 1
ATOM 589 N N . CYS A 1 74 ? 33.453 6.593 -16.760 1.00 97.50 74 CYS A N 1
ATOM 590 C CA . CYS A 1 74 ? 32.821 6.521 -18.077 1.00 97.50 74 CYS A CA 1
ATOM 591 C C . CYS A 1 74 ? 33.823 6.054 -19.141 1.00 97.50 74 CYS A C 1
ATOM 593 O O . CYS A 1 74 ? 33.502 5.179 -19.940 1.00 97.50 74 CYS A O 1
ATOM 595 N N . ARG A 1 75 ? 35.066 6.543 -19.100 1.00 97.69 75 ARG A N 1
ATOM 596 C CA . ARG A 1 75 ? 36.163 6.091 -19.966 1.00 97.69 75 ARG A CA 1
ATOM 597 C C . ARG A 1 75 ? 36.432 4.593 -19.816 1.00 97.69 75 ARG A C 1
ATOM 599 O O . ARG A 1 75 ? 36.505 3.878 -20.813 1.00 97.69 75 ARG A O 1
ATOM 606 N N . ASN A 1 76 ? 36.537 4.099 -18.582 1.00 97.06 76 ASN A N 1
ATOM 607 C CA . ASN A 1 76 ? 36.724 2.669 -18.314 1.00 97.06 76 ASN A CA 1
ATOM 608 C C . ASN A 1 76 ? 35.545 1.831 -18.826 1.00 97.06 76 ASN A C 1
ATOM 610 O O . ASN A 1 76 ? 35.750 0.733 -19.336 1.00 97.06 76 ASN A O 1
ATOM 614 N N . THR A 1 77 ? 34.325 2.367 -18.731 1.00 97.06 77 THR A N 1
ATOM 615 C CA . THR A 1 77 ? 33.113 1.742 -19.281 1.00 97.06 77 THR A CA 1
ATOM 616 C C . THR A 1 77 ? 33.172 1.657 -20.807 1.00 97.06 77 THR A C 1
ATOM 618 O O . THR A 1 77 ? 32.880 0.612 -21.379 1.00 97.06 77 THR A O 1
ATOM 621 N N . VAL A 1 78 ? 33.607 2.724 -21.485 1.00 96.81 78 VAL A N 1
ATOM 622 C CA . VAL A 1 78 ? 33.802 2.708 -22.943 1.00 96.81 78 VAL A CA 1
ATOM 623 C C . VAL A 1 78 ? 34.813 1.634 -23.335 1.00 96.81 78 VAL A C 1
ATOM 625 O O . VAL A 1 78 ? 34.525 0.823 -24.205 1.00 96.81 78 VAL A O 1
ATOM 628 N N . LEU A 1 79 ? 35.974 1.590 -22.680 1.00 95.81 79 LEU A N 1
ATOM 629 C CA . LEU A 1 79 ? 37.034 0.632 -23.008 1.00 95.81 79 LEU A CA 1
ATOM 630 C C . LEU A 1 79 ? 36.657 -0.827 -22.717 1.00 95.81 79 LEU A C 1
ATOM 632 O O . LEU A 1 79 ? 37.229 -1.727 -23.326 1.00 95.81 79 LEU A O 1
ATOM 636 N N . SER A 1 80 ? 35.730 -1.074 -21.788 1.00 94.50 80 SER A N 1
ATOM 637 C CA . SER A 1 80 ? 35.277 -2.429 -21.463 1.00 94.50 80 SER A CA 1
ATOM 638 C C . SER A 1 80 ? 34.146 -2.923 -22.364 1.00 94.50 80 SER A C 1
ATOM 640 O O . SER A 1 80 ? 34.038 -4.129 -22.582 1.00 94.50 80 SER A O 1
ATOM 642 N N . VAL A 1 81 ? 33.312 -2.019 -22.889 1.00 92.62 81 VAL A N 1
ATOM 643 C CA . VAL A 1 81 ? 32.117 -2.373 -23.673 1.00 92.62 81 VAL A CA 1
ATOM 644 C C . VAL A 1 81 ? 32.327 -2.181 -25.174 1.00 92.62 81 VAL A C 1
ATOM 646 O O . VAL A 1 81 ? 31.886 -3.011 -25.969 1.00 92.62 81 VAL A O 1
ATOM 649 N N . TRP A 1 82 ? 32.999 -1.106 -25.585 1.00 93.56 82 TRP A N 1
ATOM 650 C CA . TRP A 1 82 ? 33.239 -0.803 -26.992 1.00 93.56 82 TRP A CA 1
ATOM 651 C C . TRP A 1 82 ? 34.523 -1.469 -27.477 1.00 93.56 82 TRP A C 1
ATOM 653 O O . TRP A 1 82 ? 35.629 -1.020 -27.178 1.00 93.56 82 TRP A O 1
ATOM 663 N N . ARG A 1 83 ? 34.372 -2.541 -28.260 1.00 90.12 83 ARG A N 1
ATOM 664 C CA . ARG A 1 83 ? 35.478 -3.408 -28.703 1.00 90.12 83 ARG A CA 1
ATOM 665 C C . ARG A 1 83 ? 36.608 -2.680 -29.442 1.00 90.12 83 ARG A C 1
ATOM 667 O O . ARG A 1 83 ? 37.760 -3.079 -29.313 1.00 90.12 83 ARG A O 1
ATOM 674 N N . ASP A 1 84 ? 36.287 -1.621 -30.187 1.00 89.12 84 ASP A N 1
ATOM 675 C CA . ASP A 1 84 ? 37.269 -0.867 -30.979 1.00 89.12 84 ASP A CA 1
ATOM 676 C C . ASP A 1 84 ? 37.972 0.225 -30.141 1.00 89.12 84 ASP A C 1
ATOM 678 O O . ASP A 1 84 ? 38.973 0.811 -30.563 1.00 89.12 84 ASP A O 1
ATOM 682 N N . GLY A 1 85 ? 37.481 0.474 -28.923 1.00 93.25 85 GLY A N 1
ATOM 683 C CA . GLY A 1 85 ? 38.073 1.393 -27.959 1.00 93.25 85 GLY A CA 1
ATOM 684 C C . GLY A 1 85 ? 37.989 2.870 -28.351 1.00 93.25 85 GLY A C 1
ATOM 685 O O . GLY A 1 85 ? 37.173 3.296 -29.171 1.00 93.25 85 GLY A O 1
ATOM 686 N N . ILE A 1 86 ? 38.840 3.674 -27.715 1.00 96.50 86 ILE A N 1
ATOM 687 C CA . ILE A 1 86 ? 38.902 5.125 -27.908 1.00 96.50 86 ILE A CA 1
ATOM 688 C C . ILE A 1 86 ? 40.064 5.452 -28.852 1.00 96.50 86 ILE A C 1
ATOM 690 O O . ILE A 1 86 ? 41.206 5.086 -28.580 1.00 96.50 86 ILE A O 1
ATOM 694 N N . GLN A 1 87 ? 39.776 6.163 -29.943 1.00 96.38 87 GLN A N 1
ATOM 695 C CA . GLN A 1 87 ? 40.772 6.614 -30.915 1.00 96.38 87 GLN A CA 1
ATOM 696 C C . GLN A 1 87 ? 41.558 7.817 -30.390 1.00 96.38 87 GLN A C 1
ATOM 69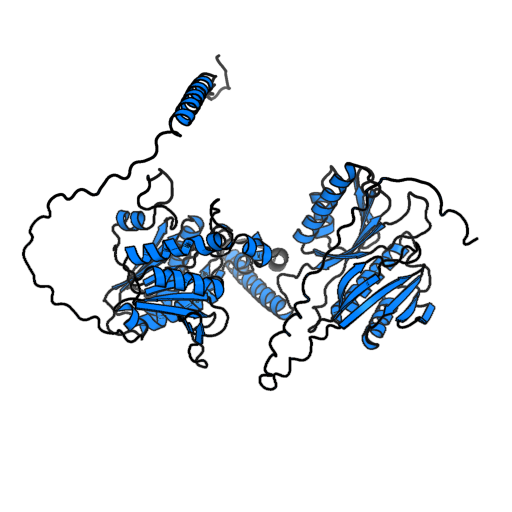8 O O . GLN A 1 87 ? 42.775 7.904 -30.568 1.00 96.38 87 GLN A O 1
ATOM 703 N N . LYS A 1 88 ? 40.858 8.787 -29.794 1.00 96.19 88 LYS A N 1
ATOM 704 C CA . LYS A 1 88 ? 41.459 10.025 -29.294 1.00 96.19 88 LYS A CA 1
ATOM 705 C C . LYS A 1 88 ? 40.676 10.563 -28.105 1.00 96.19 88 LYS A C 1
ATOM 707 O O . LYS A 1 88 ? 39.451 10.538 -28.090 1.00 96.19 88 LYS A O 1
ATOM 712 N N . GLU A 1 89 ? 41.401 11.118 -27.145 1.00 96.19 89 GLU A N 1
ATOM 713 C CA . GLU A 1 89 ? 40.846 11.813 -25.986 1.00 96.19 89 GLU A CA 1
ATOM 714 C C . GLU A 1 89 ? 41.332 13.262 -25.998 1.00 96.19 89 GLU A C 1
ATOM 716 O O . GLU A 1 89 ? 42.477 13.543 -26.368 1.00 96.19 89 GLU A O 1
ATOM 721 N N . GLY A 1 90 ? 40.470 14.200 -25.623 1.00 93.75 90 GLY A N 1
ATOM 722 C CA . GLY A 1 90 ? 40.839 15.609 -25.584 1.00 93.75 90 GLY A CA 1
ATOM 723 C C . GLY A 1 90 ? 39.754 16.491 -24.992 1.00 93.75 90 GLY A C 1
ATOM 724 O O . GLY A 1 90 ? 38.698 16.022 -24.586 1.00 93.75 90 GLY A O 1
ATOM 725 N N . VAL A 1 91 ? 40.026 17.789 -24.942 1.00 93.19 91 VAL A N 1
ATOM 726 C CA . VAL A 1 91 ? 39.056 18.788 -24.489 1.00 93.19 91 VAL A CA 1
ATOM 727 C C . VAL A 1 91 ? 38.397 19.420 -25.711 1.00 93.19 91 VAL A C 1
ATOM 729 O O . VAL A 1 91 ? 39.093 19.875 -26.621 1.00 93.19 91 VAL A O 1
ATOM 732 N N . TYR A 1 92 ? 37.067 19.477 -25.713 1.00 90.19 92 TYR A N 1
ATOM 733 C CA . TYR A 1 92 ? 36.276 20.189 -26.714 1.00 90.19 92 TYR A CA 1
ATOM 734 C C . TYR A 1 92 ? 35.425 21.256 -26.022 1.00 90.19 92 TYR A C 1
ATOM 736 O O . TYR A 1 92 ? 34.498 20.945 -25.269 1.00 90.19 92 TYR A O 1
ATOM 744 N N . GLY A 1 93 ? 35.748 22.533 -26.243 1.00 90.19 93 GLY A N 1
ATOM 745 C CA . GLY A 1 93 ? 35.146 23.630 -25.481 1.00 90.19 93 GLY A CA 1
ATOM 746 C C . GLY A 1 93 ? 35.377 23.441 -23.976 1.00 90.19 93 GLY A C 1
ATOM 747 O O . GLY A 1 93 ? 36.517 23.319 -23.543 1.00 90.19 93 GLY A O 1
ATOM 748 N N . ASN A 1 94 ? 34.293 23.370 -23.198 1.00 90.44 94 ASN A N 1
ATOM 749 C CA . ASN A 1 94 ? 34.328 23.102 -21.751 1.00 90.44 94 ASN A CA 1
ATOM 750 C C . ASN A 1 94 ? 34.013 21.635 -21.392 1.00 90.44 94 ASN A C 1
ATOM 752 O O . ASN A 1 94 ? 33.708 21.336 -20.239 1.00 90.44 94 ASN A O 1
ATOM 756 N N . SER A 1 95 ? 34.031 20.731 -22.374 1.00 94.25 95 SER A N 1
ATOM 757 C CA . SER A 1 95 ? 33.710 19.312 -22.196 1.00 94.25 95 SER A CA 1
ATOM 758 C C . SER A 1 95 ? 34.934 18.421 -22.395 1.00 94.25 95 SER A C 1
ATOM 760 O O . SER A 1 95 ? 35.827 18.749 -23.180 1.00 94.25 95 SER A O 1
ATOM 762 N N . GLN A 1 96 ? 34.956 17.279 -21.708 1.00 96.19 96 GLN A N 1
ATOM 763 C CA . GLN A 1 96 ? 35.847 16.179 -22.064 1.00 96.19 96 GLN A CA 1
ATOM 764 C C . GLN A 1 96 ? 35.247 15.434 -23.257 1.00 96.19 96 GLN A C 1
ATOM 766 O O . GLN A 1 96 ? 34.082 15.042 -23.213 1.00 96.19 96 GLN A O 1
ATOM 771 N N . GLU A 1 97 ? 36.043 15.218 -24.297 1.00 96.62 97 GLU A N 1
ATOM 772 C CA . GLU A 1 97 ? 35.655 14.510 -25.512 1.00 96.62 97 GLU A CA 1
ATOM 773 C C . GLU A 1 97 ? 36.418 13.186 -25.638 1.00 96.62 97 GLU A C 1
ATOM 775 O O . GLU A 1 97 ? 37.646 13.133 -25.491 1.00 96.62 97 GLU A O 1
ATOM 780 N N . PHE A 1 98 ? 35.672 12.124 -25.939 1.00 97.12 98 PHE A N 1
ATOM 781 C CA . PHE A 1 98 ? 36.192 10.834 -26.376 1.00 97.12 98 PHE A CA 1
ATOM 782 C C . PHE A 1 98 ? 35.750 10.596 -27.815 1.00 97.12 98 PHE A C 1
ATOM 784 O O . PHE A 1 98 ? 34.565 10.413 -28.086 1.00 97.12 98 PHE A O 1
ATOM 791 N N . LYS A 1 99 ? 36.715 10.570 -28.730 1.00 95.50 99 LYS A N 1
ATOM 792 C CA . LYS A 1 99 ? 36.508 10.123 -30.102 1.00 95.50 99 LYS A CA 1
ATOM 793 C C . LYS A 1 99 ? 36.694 8.618 -30.151 1.00 95.50 99 LYS A C 1
ATOM 795 O O . LYS A 1 99 ? 37.800 8.123 -29.917 1.00 95.50 99 LYS A O 1
ATOM 800 N N . LEU A 1 100 ? 35.618 7.892 -30.404 1.00 94.50 100 LEU A N 1
ATOM 801 C CA . LEU A 1 100 ? 35.620 6.437 -30.435 1.00 94.50 100 LEU A CA 1
ATOM 802 C C . LEU A 1 100 ? 36.214 5.933 -31.748 1.00 94.50 100 LEU A C 1
ATOM 804 O O . LEU A 1 100 ? 36.052 6.550 -32.795 1.00 94.50 100 LEU A O 1
ATOM 808 N N . SER A 1 101 ? 36.910 4.801 -31.700 1.00 92.56 101 SER A N 1
ATOM 809 C CA . SER A 1 101 ? 37.311 4.119 -32.929 1.00 92.56 101 SER A CA 1
ATOM 810 C C . SER A 1 101 ? 36.068 3.550 -33.618 1.00 92.56 101 SER A C 1
ATOM 812 O O . SER A 1 101 ? 35.232 2.921 -32.966 1.00 92.56 101 SER A O 1
ATOM 814 N N . GLY A 1 102 ? 35.955 3.734 -34.934 1.00 88.19 102 GLY A N 1
ATOM 815 C CA . GLY A 1 102 ? 34.786 3.305 -35.708 1.00 88.19 102 GLY A CA 1
ATOM 816 C C . GLY A 1 102 ? 33.694 4.376 -35.767 1.00 88.19 102 GLY A C 1
ATOM 817 O O . GLY A 1 102 ? 33.985 5.555 -35.627 1.00 88.19 102 GLY A O 1
ATOM 818 N N . TYR A 1 103 ? 32.444 3.969 -36.019 1.00 86.50 103 TYR A N 1
ATOM 819 C CA . TYR A 1 103 ? 31.304 4.890 -36.173 1.00 86.50 103 TYR A CA 1
ATOM 820 C C . TYR A 1 103 ? 30.063 4.440 -35.381 1.00 86.50 103 TYR A C 1
ATOM 822 O O . TYR A 1 103 ? 29.022 4.166 -35.984 1.00 86.50 103 TYR A O 1
ATOM 830 N N . PRO A 1 104 ? 30.141 4.319 -34.043 1.00 84.38 104 PRO A N 1
ATOM 831 C CA . PRO A 1 104 ? 29.063 3.773 -33.211 1.00 84.38 104 PRO A CA 1
ATOM 832 C C . PRO A 1 104 ? 27.699 4.456 -33.399 1.00 84.38 104 PRO A C 1
ATOM 834 O O . PRO A 1 104 ? 26.675 3.802 -33.230 1.00 84.38 104 PRO A O 1
ATOM 837 N N . TRP A 1 105 ? 27.663 5.731 -33.800 1.00 84.06 105 TRP A N 1
ATOM 838 C CA . TRP A 1 105 ? 26.422 6.502 -33.988 1.00 84.06 105 TRP A CA 1
ATOM 839 C C . TRP A 1 105 ? 25.901 6.479 -35.433 1.00 84.06 105 TRP A C 1
ATOM 841 O O . TRP A 1 105 ? 24.883 7.099 -35.739 1.00 84.06 105 TRP A O 1
ATOM 851 N N . ALA A 1 106 ? 26.605 5.787 -36.336 1.00 74.94 106 ALA A N 1
ATOM 852 C CA . ALA A 1 106 ? 26.253 5.661 -37.751 1.00 74.94 106 ALA A CA 1
ATOM 853 C C . ALA A 1 106 ? 26.339 4.215 -38.283 1.00 74.94 106 ALA A C 1
ATOM 855 O O . ALA A 1 106 ? 26.256 3.992 -39.493 1.00 74.94 106 ALA A O 1
ATOM 856 N N . THR A 1 107 ? 26.505 3.224 -37.404 1.00 71.69 107 THR A N 1
ATOM 857 C CA . THR A 1 107 ? 26.588 1.806 -37.774 1.00 71.69 107 THR A CA 1
ATOM 858 C C . THR A 1 107 ? 25.212 1.171 -37.988 1.00 71.69 107 THR A C 1
ATOM 860 O O . THR A 1 107 ? 24.167 1.716 -37.642 1.00 71.69 107 THR A O 1
ATOM 863 N N . MET A 1 108 ? 25.211 -0.021 -38.590 1.00 71.25 108 MET A N 1
ATOM 864 C CA . MET A 1 108 ? 24.028 -0.867 -38.757 1.00 71.25 108 MET A CA 1
ATOM 865 C C . MET A 1 108 ? 24.345 -2.292 -38.296 1.00 71.25 108 MET A C 1
ATOM 867 O O . MET A 1 108 ? 25.503 -2.699 -38.224 1.00 71.25 108 MET A O 1
ATOM 871 N N . GLY A 1 109 ? 23.312 -3.093 -38.040 1.00 75.00 109 GLY A N 1
ATOM 872 C CA . GLY A 1 109 ? 23.496 -4.520 -37.772 1.00 75.00 109 GLY A CA 1
ATOM 873 C C . GLY A 1 109 ? 24.072 -4.791 -36.380 1.00 75.00 109 GLY A C 1
ATOM 874 O O . GLY A 1 109 ? 23.553 -4.268 -35.399 1.00 75.00 109 GLY A O 1
ATOM 875 N N . SER A 1 110 ? 25.085 -5.659 -36.274 1.00 78.06 110 SER A N 1
ATOM 876 C CA . SER A 1 110 ? 25.687 -6.053 -34.986 1.00 78.06 110 SER A CA 1
ATOM 877 C C . SER A 1 110 ? 26.300 -4.874 -34.238 1.00 78.06 110 SER A C 1
ATOM 879 O O . SER A 1 110 ? 26.097 -4.736 -33.038 1.00 78.06 110 SER A O 1
ATOM 881 N N . ASP A 1 111 ? 26.982 -3.991 -34.960 1.00 79.62 111 ASP A N 1
ATOM 882 C CA . ASP A 1 111 ? 27.758 -2.900 -34.366 1.00 79.62 111 ASP A CA 1
ATOM 883 C C . ASP A 1 111 ? 26.844 -1.826 -33.771 1.00 79.62 111 ASP A C 1
ATOM 885 O O . ASP A 1 111 ? 27.165 -1.204 -32.762 1.00 79.62 111 ASP A O 1
ATOM 889 N N . ALA A 1 112 ? 25.644 -1.686 -34.335 1.00 83.44 112 ALA A N 1
ATOM 890 C CA . ALA A 1 112 ? 24.609 -0.828 -33.783 1.00 83.44 112 ALA A CA 1
ATOM 891 C C . ALA A 1 112 ? 24.028 -1.402 -32.474 1.00 83.44 112 ALA A C 1
ATOM 893 O O . ALA A 1 112 ? 23.557 -0.656 -31.615 1.00 83.44 112 ALA A O 1
ATOM 894 N N . MET A 1 113 ? 24.044 -2.728 -32.286 1.00 87.44 113 MET A N 1
ATOM 895 C CA . MET A 1 113 ? 23.629 -3.345 -31.017 1.00 87.44 113 MET A CA 1
ATOM 896 C C . MET A 1 113 ? 24.691 -3.140 -29.935 1.00 87.44 113 MET A C 1
ATOM 898 O O . MET A 1 113 ? 24.343 -2.838 -28.795 1.00 87.44 113 MET A O 1
ATOM 902 N N . ASP A 1 114 ? 25.970 -3.226 -30.300 1.00 88.44 114 ASP A N 1
ATOM 903 C CA . ASP A 1 114 ? 27.079 -2.928 -29.390 1.00 88.44 114 ASP A CA 1
ATOM 904 C C . ASP A 1 114 ? 27.077 -1.444 -28.974 1.00 88.44 114 ASP A C 1
ATOM 906 O O . ASP A 1 114 ? 27.290 -1.135 -27.802 1.00 88.44 114 ASP A O 1
ATOM 910 N N . ALA A 1 115 ? 26.714 -0.524 -29.878 1.00 89.94 115 ALA A N 1
ATOM 911 C CA . ALA A 1 115 ? 26.541 0.895 -29.550 1.00 89.94 115 ALA A CA 1
ATOM 912 C C . ALA A 1 115 ? 25.415 1.127 -28.520 1.00 89.94 115 ALA A C 1
ATOM 914 O O . ALA A 1 115 ? 25.565 1.909 -27.582 1.00 89.94 115 ALA A O 1
ATOM 915 N N . ARG A 1 116 ? 24.306 0.385 -28.619 1.00 91.19 116 ARG A N 1
ATOM 916 C CA . ARG A 1 116 ? 23.207 0.454 -27.637 1.00 91.19 116 ARG A CA 1
ATOM 917 C C . ARG A 1 116 ? 23.603 -0.100 -26.277 1.00 91.19 116 ARG A C 1
ATOM 919 O O . ARG A 1 116 ? 23.240 0.480 -25.255 1.00 91.19 116 ARG A O 1
ATOM 926 N N . ARG A 1 117 ? 24.369 -1.194 -26.260 1.00 93.19 117 ARG A N 1
ATOM 927 C CA . ARG A 1 117 ? 24.962 -1.748 -25.033 1.00 93.19 117 ARG A CA 1
ATOM 928 C C . ARG A 1 117 ? 25.915 -0.754 -24.380 1.00 93.19 117 ARG A C 1
ATOM 930 O O . ARG A 1 117 ? 25.872 -0.599 -23.164 1.00 93.19 117 ARG A O 1
ATOM 937 N N . LEU A 1 118 ? 26.708 -0.036 -25.177 1.00 94.25 118 LEU A N 1
ATOM 938 C CA . LEU A 1 118 ? 27.586 1.026 -24.691 1.00 94.25 118 LEU A CA 1
ATOM 939 C C . LEU A 1 118 ? 26.797 2.144 -23.998 1.00 94.25 118 LEU A C 1
ATOM 941 O O . LEU A 1 118 ? 27.148 2.527 -22.884 1.00 94.25 118 LEU A O 1
ATOM 945 N N . ILE A 1 119 ? 25.711 2.634 -24.603 1.00 94.62 119 ILE A N 1
ATOM 946 C CA . ILE A 1 119 ? 24.885 3.677 -23.975 1.00 94.62 119 ILE A CA 1
ATOM 947 C C . ILE A 1 119 ? 24.194 3.164 -22.708 1.00 94.62 119 ILE A C 1
ATOM 949 O O . ILE A 1 119 ? 24.224 3.851 -21.689 1.00 94.62 119 ILE A O 1
ATOM 953 N N . ALA A 1 120 ? 23.649 1.945 -22.719 1.00 94.50 120 ALA A N 1
ATOM 954 C CA . ALA A 1 120 ? 23.079 1.328 -21.520 1.00 94.50 120 ALA A CA 1
ATOM 955 C C . ALA A 1 120 ? 24.113 1.221 -20.380 1.00 94.50 120 ALA A C 1
ATOM 957 O O . ALA A 1 120 ? 23.811 1.559 -19.236 1.00 94.50 120 ALA A O 1
ATOM 958 N N . ALA A 1 121 ? 25.349 0.824 -20.697 1.00 95.38 121 ALA A N 1
ATOM 959 C CA . ALA A 1 121 ? 26.434 0.735 -19.727 1.00 95.38 121 ALA A CA 1
ATOM 960 C C . ALA A 1 121 ? 26.851 2.112 -19.187 1.00 95.38 121 ALA A C 1
ATOM 962 O O . ALA A 1 121 ? 27.018 2.264 -17.980 1.00 95.38 121 ALA A O 1
ATOM 963 N N . LEU A 1 122 ? 26.960 3.133 -20.045 1.00 96.62 122 LEU A N 1
ATOM 964 C CA . LEU A 1 122 ? 27.261 4.506 -19.623 1.00 96.62 122 LEU A CA 1
ATOM 965 C C . LEU A 1 122 ? 26.172 5.080 -18.708 1.00 96.62 122 LEU A C 1
ATOM 967 O O . LEU A 1 122 ? 26.493 5.684 -17.684 1.00 96.62 122 LEU A O 1
ATOM 971 N N . LEU A 1 123 ? 24.893 4.850 -19.031 1.00 95.75 123 LEU A N 1
ATOM 972 C CA . LEU A 1 123 ? 23.771 5.225 -18.166 1.00 95.75 123 LEU A CA 1
ATOM 973 C C . LEU A 1 123 ? 23.859 4.522 -16.806 1.00 95.75 123 LEU A C 1
ATOM 975 O O . LEU A 1 123 ? 23.685 5.176 -15.779 1.00 95.75 123 LEU A O 1
ATOM 979 N N . GLY A 1 124 ? 24.191 3.228 -16.788 1.00 93.00 124 GLY A N 1
ATOM 980 C CA . GLY A 1 124 ? 24.390 2.467 -15.556 1.00 93.00 124 GLY A CA 1
ATOM 981 C C . GLY A 1 124 ? 25.550 2.973 -14.703 1.00 93.00 124 GLY A C 1
ATOM 982 O O . GLY A 1 124 ? 25.383 3.152 -13.494 1.00 93.00 124 GLY A O 1
ATOM 983 N N . THR A 1 125 ? 26.691 3.283 -15.323 1.00 95.06 125 THR A N 1
ATOM 984 C CA . THR A 1 125 ? 27.849 3.876 -14.644 1.00 95.06 125 THR A CA 1
ATOM 985 C C . THR A 1 125 ? 27.473 5.215 -14.015 1.00 95.06 125 THR A C 1
ATOM 987 O O . THR A 1 125 ? 27.619 5.374 -12.803 1.00 95.06 125 THR A O 1
ATOM 990 N N . LEU A 1 126 ? 26.899 6.144 -14.786 1.00 95.62 126 LEU A N 1
ATOM 991 C CA . LEU A 1 126 ? 26.464 7.452 -14.283 1.00 95.62 126 LEU A CA 1
ATOM 992 C C . LEU A 1 126 ? 25.438 7.323 -13.146 1.00 95.62 126 LEU A C 1
ATOM 994 O O . LEU A 1 126 ? 25.610 7.940 -12.093 1.00 95.62 126 LEU A O 1
ATOM 998 N N . HIS A 1 127 ? 24.430 6.464 -13.316 1.00 92.44 127 HIS A N 1
ATOM 999 C CA . HIS A 1 127 ? 23.401 6.204 -12.309 1.00 92.44 127 HIS A CA 1
ATOM 1000 C C . HIS A 1 127 ? 24.003 5.676 -11.000 1.00 92.44 127 HIS A C 1
ATOM 1002 O O . HIS A 1 127 ? 23.699 6.204 -9.931 1.00 92.44 127 HIS A O 1
ATOM 1008 N N . SER A 1 128 ? 24.917 4.700 -11.069 1.00 87.81 128 SER A N 1
ATOM 1009 C CA . SER A 1 128 ? 25.598 4.145 -9.887 1.00 87.81 128 SER A CA 1
ATOM 1010 C C . SER A 1 128 ? 26.490 5.156 -9.154 1.00 87.81 128 SER A C 1
ATOM 1012 O O . SER A 1 128 ? 26.760 5.006 -7.964 1.00 87.81 128 SER A O 1
ATOM 1014 N N . MET A 1 129 ? 26.916 6.212 -9.852 1.00 91.12 129 MET A N 1
ATOM 1015 C CA . MET A 1 129 ? 27.716 7.310 -9.310 1.00 91.12 129 MET A CA 1
ATOM 1016 C C . MET A 1 129 ? 26.865 8.509 -8.864 1.00 91.12 129 MET A C 1
ATOM 1018 O O . MET A 1 129 ? 27.410 9.574 -8.577 1.00 91.12 129 MET A O 1
ATOM 1022 N N . GLY A 1 130 ? 25.538 8.360 -8.809 1.00 87.19 130 GLY A N 1
ATOM 1023 C CA . GLY A 1 130 ? 24.618 9.395 -8.333 1.00 87.19 130 GLY A CA 1
ATOM 1024 C C . GLY A 1 130 ? 24.183 10.403 -9.394 1.00 87.19 130 GLY A C 1
ATOM 1025 O O . GLY A 1 130 ? 23.475 11.350 -9.064 1.00 87.19 130 GLY A O 1
ATOM 1026 N N . TRP A 1 131 ? 24.555 10.220 -10.661 1.00 93.88 131 TRP A N 1
ATOM 1027 C CA . TRP A 1 131 ? 24.122 11.082 -11.761 1.00 93.88 131 TRP A CA 1
ATOM 1028 C C . TRP A 1 131 ? 22.866 10.510 -12.409 1.00 93.88 131 TRP A C 1
ATOM 1030 O O . TRP A 1 131 ? 22.917 9.605 -13.240 1.00 93.88 131 TRP A O 1
ATOM 1040 N N . VAL A 1 132 ? 21.717 11.051 -12.006 1.00 90.38 132 VAL A N 1
ATOM 1041 C CA . VAL A 1 132 ? 20.395 10.589 -12.436 1.00 90.38 132 VAL A CA 1
ATOM 1042 C C . VAL A 1 132 ? 19.924 11.419 -13.621 1.00 90.38 132 VAL A C 1
ATOM 1044 O O . VAL A 1 132 ? 19.930 12.652 -13.571 1.00 90.38 132 VAL A O 1
ATOM 1047 N N . LEU A 1 133 ? 19.506 10.751 -14.694 1.00 92.25 133 LEU A N 1
ATOM 1048 C CA . LEU A 1 133 ? 18.979 11.408 -15.883 1.00 92.25 133 LEU A CA 1
ATOM 1049 C C . LEU A 1 133 ? 17.708 12.172 -15.502 1.00 92.25 133 LEU A C 1
ATOM 1051 O O . LEU A 1 133 ? 16.802 11.631 -14.874 1.00 92.25 133 LEU A O 1
ATOM 1055 N N . THR A 1 134 ? 17.668 13.450 -15.854 1.00 87.56 134 THR A N 1
ATOM 1056 C CA . THR A 1 134 ? 16.511 14.323 -15.623 1.00 87.56 134 THR A CA 1
ATOM 1057 C C . THR A 1 134 ? 15.651 14.404 -16.873 1.00 87.56 134 THR A C 1
ATOM 1059 O O . THR A 1 134 ? 14.430 14.317 -16.787 1.00 87.56 134 THR A O 1
ATOM 1062 N N . LEU A 1 135 ? 16.293 14.564 -18.030 1.00 86.56 135 LEU A N 1
ATOM 1063 C CA . LEU A 1 135 ? 15.661 14.529 -19.343 1.00 86.56 135 LEU A CA 1
ATOM 1064 C C . LEU A 1 135 ? 16.721 14.313 -20.425 1.00 86.56 135 LEU A C 1
ATOM 1066 O O . LEU A 1 135 ? 17.892 14.651 -20.235 1.00 86.56 135 LEU A O 1
ATOM 1070 N N . ASN A 1 136 ? 16.293 13.804 -21.573 1.00 87.75 136 ASN A N 1
ATOM 1071 C CA . ASN A 1 136 ? 17.021 13.910 -22.828 1.00 87.75 136 ASN A CA 1
ATOM 1072 C C . ASN A 1 136 ? 16.303 14.895 -23.753 1.00 87.75 136 ASN A C 1
ATOM 1074 O O . ASN A 1 136 ? 15.079 15.014 -23.713 1.00 87.75 136 ASN A O 1
ATOM 1078 N N . THR A 1 137 ? 17.067 15.641 -24.541 1.00 82.81 137 THR A N 1
ATOM 1079 C CA . THR A 1 137 ? 16.525 16.633 -25.469 1.00 82.81 137 THR A CA 1
ATOM 1080 C C . THR A 1 137 ? 17.436 16.785 -26.672 1.00 82.81 137 THR A C 1
ATOM 1082 O O . THR A 1 137 ? 18.660 16.848 -26.536 1.00 82.81 137 THR A O 1
ATOM 1085 N N . ASP A 1 138 ? 16.831 16.927 -27.843 1.00 79.19 138 ASP A N 1
ATOM 1086 C CA . ASP A 1 138 ? 17.529 17.399 -29.027 1.00 79.19 138 ASP A CA 1
ATOM 1087 C C . ASP A 1 138 ? 17.740 18.919 -28.904 1.00 79.19 138 ASP A C 1
ATOM 1089 O O . ASP A 1 138 ? 16.788 19.697 -28.786 1.00 79.19 138 ASP A O 1
ATOM 1093 N N . VAL A 1 139 ? 19.001 19.343 -28.848 1.00 77.25 139 VAL A N 1
ATOM 1094 C CA . VAL A 1 139 ? 19.393 20.757 -28.716 1.00 77.25 139 VAL A CA 1
ATOM 1095 C C . VAL A 1 139 ? 19.798 21.379 -30.050 1.00 77.25 139 VAL A C 1
ATOM 1097 O O . VAL A 1 139 ? 20.065 22.581 -30.107 1.00 77.25 139 VAL A O 1
ATOM 1100 N N . SER A 1 140 ? 19.865 20.589 -31.124 1.00 72.81 140 SER A N 1
ATOM 1101 C CA . SER A 1 140 ? 20.467 20.998 -32.386 1.00 72.81 140 SER A CA 1
ATOM 1102 C C . SER A 1 140 ? 19.640 20.522 -33.568 1.00 72.81 140 SER A C 1
ATOM 1104 O O . SER A 1 140 ? 19.432 19.344 -33.786 1.00 72.81 140 SER A O 1
ATOM 1106 N N . LYS A 1 141 ? 19.268 21.445 -34.459 1.00 65.69 141 LYS A N 1
ATOM 1107 C CA . LYS A 1 141 ? 18.631 21.075 -35.739 1.00 65.69 141 LYS A CA 1
ATOM 1108 C C . LYS A 1 141 ? 19.600 20.393 -36.720 1.00 65.69 141 LYS A C 1
ATOM 1110 O O . LYS A 1 141 ? 19.246 20.186 -37.881 1.00 65.69 141 LYS A O 1
ATOM 1115 N N . SER A 1 142 ? 20.842 20.146 -36.302 1.00 71.00 142 SER A N 1
ATOM 1116 C CA . SER A 1 142 ? 21.861 19.484 -37.105 1.00 71.00 142 SER A CA 1
ATOM 1117 C C . SER A 1 142 ? 21.561 17.987 -37.193 1.00 71.00 142 SER A C 1
ATOM 1119 O O . SER A 1 142 ? 21.478 17.337 -36.159 1.00 71.00 142 SER A O 1
ATOM 1121 N N . PRO A 1 143 ? 21.518 17.387 -38.396 1.00 61.59 143 PRO A N 1
ATOM 1122 C CA . PRO A 1 143 ? 21.317 15.940 -38.547 1.00 61.59 143 PRO A CA 1
ATOM 1123 C C . PRO A 1 143 ? 22.494 15.096 -38.012 1.00 61.59 143 PRO A C 1
ATOM 1125 O O . PRO A 1 143 ? 22.423 13.864 -37.989 1.00 61.59 143 PRO A O 1
ATOM 1128 N N . ASN A 1 144 ? 23.595 15.753 -37.633 1.00 66.62 144 ASN A N 1
ATOM 1129 C CA . ASN A 1 144 ? 24.803 15.128 -37.102 1.00 66.62 144 ASN A CA 1
ATOM 1130 C C . ASN A 1 144 ? 24.877 15.173 -35.572 1.00 66.62 144 ASN A C 1
ATOM 1132 O O . ASN A 1 144 ? 25.721 14.489 -35.001 1.00 66.62 144 ASN A O 1
ATOM 1136 N N . ASP A 1 145 ? 24.040 15.976 -34.917 1.00 70.44 145 ASP A N 1
ATOM 1137 C CA . ASP A 1 145 ? 23.941 15.974 -33.462 1.00 70.44 145 ASP A CA 1
ATOM 1138 C C . ASP A 1 145 ? 22.831 15.006 -33.052 1.00 70.44 145 ASP A C 1
ATOM 1140 O O . ASP A 1 145 ? 21.802 14.910 -33.718 1.00 70.44 145 ASP A O 1
ATOM 1144 N N . LYS A 1 146 ? 23.079 14.238 -31.992 1.00 78.62 146 LYS A N 1
ATOM 1145 C CA . LYS A 1 146 ? 22.083 13.350 -31.386 1.00 78.62 146 LYS A CA 1
ATOM 1146 C C . LYS A 1 146 ? 21.528 13.992 -30.115 1.00 78.62 146 LYS A C 1
ATOM 1148 O O . LYS A 1 146 ? 21.892 15.113 -29.753 1.00 78.62 146 LYS A O 1
ATOM 1153 N N . ASP A 1 147 ? 20.694 13.246 -29.399 1.00 81.88 147 ASP A N 1
ATOM 1154 C CA . ASP A 1 147 ? 20.154 13.677 -28.113 1.00 81.88 147 ASP A CA 1
ATOM 1155 C C . ASP A 1 147 ? 21.245 14.075 -27.109 1.00 81.88 147 ASP A C 1
ATOM 1157 O O . ASP A 1 147 ? 22.233 13.368 -26.883 1.00 81.88 147 ASP A O 1
ATOM 1161 N N . THR A 1 148 ? 21.012 15.204 -26.440 1.00 88.94 148 THR A N 1
ATOM 1162 C CA . THR A 1 148 ? 21.758 15.616 -25.252 1.00 88.94 148 THR A CA 1
ATOM 1163 C C . THR A 1 148 ? 21.053 15.100 -24.006 1.00 88.94 148 THR A C 1
ATOM 1165 O O . THR A 1 148 ? 19.863 15.334 -23.795 1.00 88.94 148 THR A O 1
ATOM 1168 N N . LEU A 1 149 ? 21.804 14.413 -23.152 1.00 94.31 149 LEU A N 1
ATOM 1169 C CA . LEU A 1 149 ? 21.334 13.809 -21.912 1.00 94.31 149 LEU A CA 1
ATOM 1170 C C . LEU A 1 149 ? 21.721 14.707 -20.737 1.00 94.31 149 LEU A C 1
ATOM 1172 O O . LEU A 1 149 ? 22.908 14.952 -20.516 1.00 94.31 149 LEU A O 1
ATOM 1176 N N . LEU A 1 150 ? 20.735 15.196 -19.982 1.00 94.81 150 LEU A N 1
ATOM 1177 C CA . LEU A 1 150 ? 20.946 16.072 -18.829 1.00 94.81 150 LEU A CA 1
ATOM 1178 C C . LEU A 1 150 ? 20.788 15.294 -17.526 1.00 94.81 150 LEU A C 1
ATOM 1180 O O . LEU A 1 150 ? 19.744 14.694 -17.265 1.00 94.81 150 LEU A O 1
ATOM 1184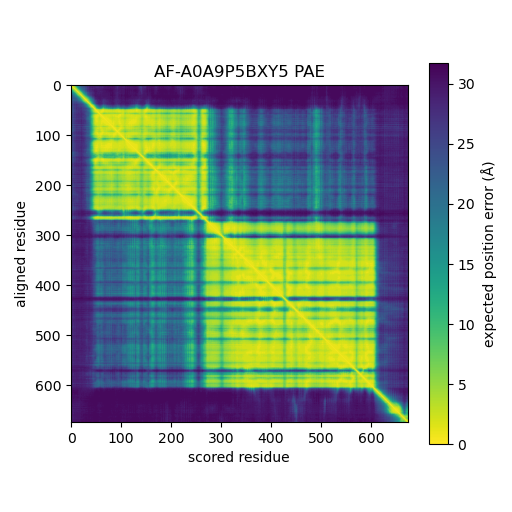 N N . PHE A 1 151 ? 21.809 15.354 -16.680 1.00 95.88 151 PHE A N 1
ATOM 1185 C CA . PHE A 1 151 ? 21.877 14.625 -15.422 1.00 95.88 151 PHE A CA 1
ATOM 1186 C C . PHE A 1 151 ? 21.862 15.578 -14.241 1.00 95.88 151 PHE A C 1
ATOM 1188 O O . PHE A 1 151 ? 22.474 16.644 -14.275 1.00 95.88 151 PHE A O 1
ATOM 1195 N N . ARG A 1 152 ? 21.205 15.146 -13.170 1.00 92.94 152 ARG A N 1
ATOM 1196 C CA . ARG A 1 152 ? 21.210 15.783 -11.860 1.00 92.94 152 ARG A CA 1
ATOM 1197 C C . ARG A 1 152 ? 21.957 14.884 -10.889 1.00 92.94 152 ARG A C 1
ATOM 1199 O O . ARG A 1 152 ? 21.676 13.688 -10.818 1.00 92.94 152 ARG A O 1
ATOM 1206 N N . TYR A 1 153 ? 22.861 15.461 -10.111 1.00 90.56 153 TYR A N 1
ATOM 1207 C CA . TYR A 1 153 ? 23.509 14.725 -9.035 1.00 90.56 153 TYR A CA 1
ATOM 1208 C C . TYR A 1 153 ? 22.551 14.498 -7.857 1.00 90.56 153 TYR A C 1
ATOM 1210 O O . TYR A 1 153 ? 21.825 15.404 -7.436 1.00 90.56 153 TYR A O 1
ATOM 1218 N N . GLN A 1 154 ? 22.579 13.292 -7.302 1.00 82.38 154 GLN A N 1
ATOM 1219 C CA . GLN A 1 154 ? 21.816 12.868 -6.138 1.00 82.38 154 GLN A CA 1
ATOM 1220 C C . GLN A 1 154 ? 22.729 12.130 -5.151 1.00 82.38 154 GLN A C 1
ATOM 1222 O O . GLN A 1 154 ? 23.514 11.269 -5.539 1.00 82.38 154 GLN A O 1
ATOM 1227 N N . SER A 1 155 ? 22.576 12.447 -3.861 1.00 75.94 155 SER A N 1
ATOM 1228 C CA . SER A 1 155 ? 23.233 11.754 -2.752 1.00 75.94 155 SER A CA 1
ATOM 1229 C C . SER A 1 155 ? 22.186 11.308 -1.716 1.00 75.94 155 SER A C 1
ATOM 1231 O O . SER A 1 155 ? 21.363 12.141 -1.325 1.00 75.94 155 SER A O 1
ATOM 1233 N N . PRO A 1 156 ? 22.188 10.036 -1.272 1.00 73.75 156 PRO A N 1
ATOM 1234 C CA . PRO A 1 156 ? 23.075 8.967 -1.730 1.00 73.75 156 PRO A CA 1
ATOM 1235 C C . PRO A 1 156 ? 22.793 8.570 -3.187 1.00 73.75 156 PRO A C 1
ATOM 1237 O O . PRO A 1 156 ? 21.687 8.774 -3.697 1.00 73.75 156 PRO A O 1
ATOM 1240 N N . ALA A 1 157 ? 23.808 8.009 -3.849 1.00 74.12 157 ALA A N 1
ATOM 1241 C CA . ALA A 1 157 ? 23.652 7.466 -5.191 1.00 74.12 157 ALA A CA 1
ATOM 1242 C C . ALA A 1 157 ? 22.596 6.342 -5.197 1.00 74.12 157 ALA A C 1
ATOM 1244 O O . ALA A 1 157 ? 22.510 5.578 -4.228 1.00 74.12 157 ALA A O 1
ATOM 1245 N N . PRO A 1 158 ? 21.792 6.218 -6.267 1.00 72.56 158 PRO A N 1
ATOM 1246 C CA . PRO A 1 158 ? 20.929 5.063 -6.455 1.00 72.56 158 PRO A CA 1
ATOM 1247 C C . PRO A 1 158 ? 21.699 3.738 -6.408 1.00 72.56 158 PRO A C 1
ATOM 1249 O O . PRO A 1 158 ? 22.861 3.658 -6.809 1.00 72.56 158 PRO A O 1
ATOM 1252 N N . ALA A 1 159 ? 21.027 2.673 -5.965 1.00 67.19 159 ALA A N 1
ATOM 1253 C CA . ALA A 1 159 ? 21.608 1.338 -6.003 1.00 67.19 159 ALA A CA 1
ATOM 1254 C C . ALA A 1 159 ? 21.927 0.920 -7.456 1.00 67.19 159 ALA A C 1
ATOM 1256 O O . ALA A 1 159 ? 21.143 1.228 -8.363 1.00 67.19 159 ALA A O 1
ATOM 1257 N N . PRO A 1 160 ? 23.038 0.195 -7.692 1.00 72.62 160 PRO A N 1
ATOM 1258 C CA . PRO A 1 160 ? 23.300 -0.429 -8.982 1.00 72.62 160 PRO A CA 1
ATOM 1259 C C . PRO A 1 160 ? 22.130 -1.324 -9.397 1.00 72.62 160 PRO A C 1
ATOM 1261 O O . PRO A 1 160 ? 21.555 -2.035 -8.571 1.00 72.62 160 PRO A O 1
ATOM 1264 N N . CYS A 1 161 ? 21.780 -1.289 -10.676 1.00 75.75 161 CYS A N 1
ATOM 1265 C CA . CYS A 1 161 ? 20.666 -2.045 -11.229 1.00 75.75 161 CYS A CA 1
ATOM 1266 C C . CYS A 1 161 ? 21.010 -2.575 -12.622 1.00 75.75 161 CYS A C 1
ATOM 1268 O O . CYS A 1 161 ? 21.979 -2.129 -13.240 1.00 75.75 161 CYS A O 1
ATOM 1270 N N . ASP A 1 162 ? 20.220 -3.539 -13.088 1.00 84.06 162 ASP A N 1
ATOM 1271 C CA . ASP A 1 162 ? 20.359 -4.098 -14.430 1.00 84.06 162 ASP A CA 1
ATOM 1272 C C . ASP A 1 162 ? 19.900 -3.092 -15.495 1.00 84.06 162 ASP A C 1
ATOM 1274 O O . ASP A 1 162 ? 19.018 -2.267 -15.255 1.00 84.06 162 ASP A O 1
ATOM 1278 N N . TRP A 1 163 ? 20.476 -3.187 -16.692 1.00 90.88 163 TRP A N 1
ATOM 1279 C CA . TRP A 1 163 ? 20.138 -2.330 -17.826 1.00 90.88 163 TRP A CA 1
ATOM 1280 C C . TRP A 1 163 ? 19.875 -3.180 -19.057 1.00 90.88 163 TRP A C 1
ATOM 1282 O O . TRP A 1 163 ? 20.639 -4.090 -19.369 1.00 90.88 163 TRP A O 1
ATOM 1292 N N . CYS A 1 164 ? 18.806 -2.863 -19.774 1.00 93.56 164 CYS A N 1
ATOM 1293 C CA . CYS A 1 164 ? 18.492 -3.478 -21.059 1.00 93.56 164 CYS A CA 1
ATOM 1294 C C . CYS A 1 164 ? 17.900 -2.432 -22.003 1.00 93.56 164 CYS A C 1
ATOM 1296 O O . CYS A 1 164 ? 17.651 -1.293 -21.602 1.00 93.56 164 CYS A O 1
ATOM 1298 N N . SER A 1 165 ? 17.724 -2.779 -23.278 1.00 95.69 165 SER A N 1
ATOM 1299 C CA . SER A 1 165 ? 17.239 -1.814 -24.271 1.00 95.69 165 SER A CA 1
ATOM 1300 C C . SER A 1 165 ? 16.186 -2.400 -25.205 1.00 95.69 165 SER A C 1
ATOM 1302 O O . SER A 1 165 ? 16.216 -3.584 -25.531 1.00 95.69 165 SER A O 1
ATOM 1304 N N . ILE A 1 166 ? 15.284 -1.549 -25.687 1.00 95.44 166 ILE A N 1
ATOM 1305 C CA . ILE A 1 166 ? 14.392 -1.833 -26.810 1.00 95.44 166 ILE A CA 1
ATOM 1306 C C . ILE A 1 166 ? 14.730 -0.854 -27.921 1.00 95.44 166 ILE A C 1
ATOM 1308 O O . ILE A 1 166 ? 14.497 0.344 -27.784 1.00 95.44 166 ILE A O 1
ATOM 1312 N N . SER A 1 167 ? 15.277 -1.356 -29.022 1.00 92.88 167 SER A N 1
ATOM 1313 C CA . SER A 1 167 ? 15.536 -0.528 -30.195 1.00 92.88 167 SER A CA 1
ATOM 1314 C C . SER A 1 167 ? 14.420 -0.651 -31.210 1.00 92.88 167 SER A C 1
ATOM 1316 O O . SER A 1 167 ? 13.973 -1.752 -31.542 1.00 92.88 167 SER A O 1
ATOM 1318 N N . PHE A 1 168 ? 13.988 0.488 -31.732 1.00 90.50 168 PHE A N 1
ATOM 1319 C CA . PHE A 1 168 ? 13.021 0.559 -32.810 1.00 90.50 168 PHE A CA 1
ATOM 1320 C C . PHE A 1 168 ? 13.800 0.546 -34.126 1.00 90.50 168 PHE A C 1
ATOM 1322 O O . PHE A 1 168 ? 14.758 1.290 -34.325 1.00 90.50 168 PHE A O 1
ATOM 1329 N N . SER A 1 169 ? 13.490 -0.419 -34.984 1.00 85.00 169 SER A N 1
ATOM 1330 C CA . SER A 1 169 ? 14.334 -0.781 -36.121 1.00 85.00 169 SER A CA 1
ATOM 1331 C C . SER A 1 169 ? 13.513 -0.868 -37.396 1.00 85.00 169 SER A C 1
ATOM 1333 O O . SER A 1 169 ? 12.465 -1.521 -37.427 1.00 85.00 169 SER A O 1
ATOM 1335 N N . ARG A 1 170 ? 14.044 -0.302 -38.488 1.00 81.81 170 ARG A N 1
ATOM 1336 C CA . ARG A 1 170 ? 13.355 -0.238 -39.786 1.00 81.81 170 ARG A CA 1
ATOM 1337 C C . ARG A 1 170 ? 11.973 0.412 -39.620 1.00 81.81 170 ARG A C 1
ATOM 1339 O O . ARG A 1 170 ? 11.752 1.195 -38.706 1.00 81.81 170 ARG A O 1
ATOM 1346 N N . SER A 1 171 ? 11.027 0.073 -40.488 1.00 84.31 171 SER A N 1
ATOM 1347 C CA . SER A 1 171 ? 9.648 0.558 -40.412 1.00 84.31 171 SER A CA 1
ATOM 1348 C C . SER A 1 171 ? 8.717 -0.331 -39.574 1.00 84.31 171 SER A C 1
ATOM 1350 O O . SER A 1 171 ? 7.602 0.089 -39.264 1.00 84.31 171 SER A O 1
ATOM 1352 N N . ASP A 1 172 ? 9.146 -1.549 -39.215 1.00 91.94 172 ASP A N 1
ATOM 1353 C CA . ASP A 1 172 ? 8.252 -2.609 -38.728 1.00 91.94 172 ASP A CA 1
ATOM 1354 C C . ASP A 1 172 ? 8.827 -3.532 -37.641 1.00 91.94 172 ASP A C 1
ATOM 1356 O O . ASP A 1 172 ? 8.274 -4.611 -37.413 1.00 91.94 172 ASP A O 1
ATOM 1360 N N . ARG A 1 173 ? 9.944 -3.190 -36.984 1.00 93.00 173 ARG A N 1
ATOM 1361 C CA . ARG A 1 173 ? 10.588 -4.098 -36.013 1.00 93.00 173 ARG A CA 1
ATOM 1362 C C . ARG A 1 173 ? 10.976 -3.415 -34.723 1.00 93.00 173 ARG A C 1
ATOM 1364 O O . ARG A 1 173 ? 11.299 -2.233 -34.709 1.00 93.00 173 ARG A O 1
ATOM 1371 N N . ILE A 1 174 ? 11.008 -4.198 -33.655 1.00 94.75 174 ILE A N 1
ATOM 1372 C CA . ILE A 1 174 ? 11.749 -3.858 -32.441 1.00 94.75 174 ILE A CA 1
ATOM 1373 C C . ILE A 1 174 ? 12.719 -4.978 -32.105 1.00 94.75 174 ILE A C 1
ATOM 1375 O O . ILE A 1 174 ? 12.453 -6.149 -32.397 1.00 94.75 174 ILE A O 1
ATOM 1379 N N . ARG A 1 175 ? 13.832 -4.622 -31.469 1.00 94.56 175 ARG A N 1
ATOM 1380 C CA . ARG A 1 175 ? 14.778 -5.586 -30.912 1.00 94.56 175 ARG A CA 1
ATOM 1381 C C . ARG A 1 175 ? 14.882 -5.384 -29.416 1.00 94.56 175 ARG A C 1
ATOM 1383 O O . ARG A 1 175 ? 15.142 -4.279 -28.952 1.00 94.56 175 ARG A O 1
ATOM 1390 N N . LEU A 1 176 ? 14.673 -6.466 -28.684 1.00 95.88 176 LEU A N 1
ATOM 1391 C CA . LEU A 1 176 ? 14.842 -6.537 -27.247 1.00 95.88 176 LEU A CA 1
ATOM 1392 C C . LEU A 1 176 ? 16.277 -6.991 -26.971 1.00 95.88 176 LEU A C 1
ATOM 1394 O O . LEU A 1 176 ? 16.642 -8.109 -27.334 1.00 95.88 176 LEU A O 1
ATOM 1398 N N . ILE A 1 177 ? 17.084 -6.107 -26.395 1.00 95.06 177 ILE A N 1
ATOM 1399 C CA . ILE A 1 177 ? 18.531 -6.257 -26.218 1.00 95.06 177 ILE A CA 1
ATOM 1400 C C . ILE A 1 177 ? 18.811 -6.495 -24.738 1.00 95.06 177 ILE A C 1
ATOM 1402 O O . ILE A 1 177 ? 18.534 -5.624 -23.913 1.00 95.06 177 ILE A O 1
ATOM 1406 N N . ASP A 1 178 ? 19.345 -7.675 -24.427 1.00 93.81 178 ASP A N 1
ATOM 1407 C CA . ASP A 1 178 ? 19.714 -8.136 -23.083 1.00 93.81 178 ASP A CA 1
ATOM 1408 C C . ASP A 1 178 ? 18.562 -8.042 -22.064 1.00 93.81 178 ASP A C 1
ATOM 1410 O O . ASP A 1 178 ? 18.769 -7.871 -20.865 1.00 93.81 178 ASP A O 1
ATOM 1414 N N . ILE A 1 179 ? 17.320 -8.156 -22.547 1.00 90.62 179 ILE A N 1
ATOM 1415 C CA . ILE A 1 179 ? 16.120 -8.117 -21.710 1.00 90.62 179 ILE A CA 1
ATOM 1416 C C . ILE A 1 179 ? 15.825 -9.495 -21.105 1.00 90.62 179 ILE A C 1
ATOM 1418 O O . ILE A 1 179 ? 16.167 -10.533 -21.681 1.00 90.62 179 ILE A O 1
ATOM 1422 N N . SER A 1 180 ? 15.121 -9.522 -19.971 1.00 86.06 180 SER A N 1
ATOM 1423 C CA . SER A 1 180 ? 14.741 -10.779 -19.326 1.00 86.06 180 SER A CA 1
ATOM 1424 C C . SER A 1 180 ? 13.835 -11.651 -20.207 1.00 86.06 180 SER A C 1
ATOM 1426 O O . SER A 1 180 ? 13.051 -11.177 -21.039 1.00 86.06 180 SER A O 1
ATOM 1428 N N . SER A 1 181 ? 13.923 -12.966 -20.000 1.00 86.81 181 SER A N 1
ATOM 1429 C CA . SER A 1 181 ? 13.129 -13.945 -20.749 1.00 86.81 181 SER A CA 1
ATOM 1430 C C . SER A 1 181 ? 11.622 -13.783 -20.522 1.00 86.81 181 SER A C 1
ATOM 1432 O O . SER A 1 181 ? 10.823 -14.048 -21.418 1.00 86.81 181 SER A O 1
ATOM 1434 N N . GLU A 1 182 ? 11.245 -13.295 -19.343 1.00 85.25 182 GLU A N 1
ATOM 1435 C CA . GLU A 1 182 ? 9.882 -13.001 -18.927 1.00 85.25 182 GLU A CA 1
ATOM 1436 C C . GLU A 1 182 ? 9.285 -11.886 -19.785 1.00 85.25 182 GLU A C 1
ATOM 1438 O O . GLU A 1 182 ? 8.206 -12.064 -20.346 1.00 85.25 182 GLU A O 1
ATOM 1443 N N . VAL A 1 183 ? 10.016 -10.783 -19.987 1.00 87.81 183 VAL A N 1
ATOM 1444 C CA . VAL A 1 183 ? 9.568 -9.693 -20.867 1.00 87.81 183 VAL A CA 1
ATOM 1445 C C . VAL A 1 183 ? 9.528 -10.150 -22.324 1.00 87.81 183 VAL A C 1
ATOM 1447 O O . VAL A 1 183 ? 8.557 -9.860 -23.024 1.00 87.81 183 VAL A O 1
ATOM 1450 N N . CYS A 1 184 ? 10.528 -10.921 -22.772 1.00 92.75 184 CYS A N 1
ATOM 1451 C CA . CYS A 1 184 ? 10.537 -11.518 -24.114 1.00 92.75 184 CYS A CA 1
ATOM 1452 C C . CYS A 1 184 ? 9.286 -12.368 -24.398 1.00 92.75 184 CYS A C 1
ATOM 1454 O O . CYS A 1 184 ? 8.877 -12.499 -25.547 1.00 92.75 184 CYS A O 1
ATOM 1456 N N . GLN A 1 185 ? 8.678 -12.970 -23.373 1.00 91.19 185 GLN A N 1
ATOM 1457 C CA . GLN A 1 185 ? 7.454 -13.762 -23.514 1.00 91.19 185 GLN A CA 1
ATOM 1458 C C . GLN A 1 185 ? 6.191 -12.914 -23.333 1.00 91.19 185 GLN A C 1
ATOM 1460 O O . GLN A 1 185 ? 5.250 -13.030 -24.121 1.00 91.19 185 GLN A O 1
ATOM 1465 N N . ALA A 1 186 ? 6.166 -12.055 -22.313 1.00 89.44 186 ALA A N 1
ATOM 1466 C CA . ALA A 1 186 ? 5.005 -11.250 -21.951 1.00 89.44 186 ALA A CA 1
ATOM 1467 C C . ALA A 1 186 ? 4.674 -10.200 -23.015 1.00 89.44 186 ALA A C 1
ATOM 1469 O O . ALA A 1 186 ? 3.501 -10.004 -23.339 1.00 89.44 186 ALA A O 1
ATOM 1470 N N . LEU A 1 187 ? 5.692 -9.555 -23.595 1.00 94.38 187 LEU A N 1
ATOM 1471 C CA . LEU A 1 187 ? 5.494 -8.454 -24.531 1.00 94.38 187 LEU A CA 1
ATOM 1472 C C . LEU A 1 187 ? 4.785 -8.914 -25.822 1.00 94.38 187 LEU A C 1
ATOM 1474 O O . LEU A 1 187 ? 3.702 -8.395 -26.093 1.00 94.38 187 LEU A O 1
ATOM 1478 N N . PRO A 1 188 ? 5.263 -9.927 -26.580 1.00 95.50 188 PRO A N 1
ATOM 1479 C CA . PRO A 1 188 ? 4.521 -10.426 -27.740 1.00 95.50 188 PRO A CA 1
ATOM 1480 C C . PRO A 1 188 ? 3.130 -10.962 -27.386 1.00 95.50 188 PRO A C 1
ATOM 1482 O O . PRO A 1 188 ? 2.182 -10.762 -28.145 1.00 95.50 188 PRO A O 1
ATOM 1485 N N . ALA A 1 189 ? 2.991 -11.630 -26.235 1.00 92.69 189 ALA A N 1
ATOM 1486 C CA . ALA A 1 189 ? 1.712 -12.176 -25.792 1.00 92.69 189 ALA A CA 1
ATOM 1487 C C . ALA A 1 189 ? 0.676 -11.074 -25.528 1.00 92.69 189 ALA A C 1
ATOM 1489 O O . ALA A 1 189 ? -0.492 -11.239 -25.878 1.00 92.69 189 ALA A O 1
ATOM 1490 N N . ARG A 1 190 ? 1.101 -9.942 -24.949 1.00 92.56 190 ARG A N 1
ATOM 1491 C CA . ARG A 1 190 ? 0.225 -8.803 -24.657 1.00 92.56 190 ARG A CA 1
ATOM 1492 C C . ARG A 1 190 ? -0.166 -8.026 -25.907 1.00 92.56 190 ARG A C 1
ATOM 1494 O O . ARG A 1 190 ? -1.304 -7.585 -26.011 1.00 92.56 190 ARG A O 1
ATOM 1501 N N . LEU A 1 191 ? 0.772 -7.878 -26.839 1.00 93.62 191 LEU A N 1
ATOM 1502 C CA . LEU A 1 191 ? 0.542 -7.232 -28.131 1.00 93.62 191 LEU A CA 1
ATOM 1503 C C . LEU A 1 191 ? -0.396 -8.051 -29.028 1.00 93.62 191 LEU A C 1
ATOM 1505 O O . LEU A 1 191 ? -1.162 -7.489 -29.808 1.00 93.62 191 LEU A O 1
ATOM 1509 N N . GLY A 1 192 ? -0.356 -9.377 -28.886 1.00 91.38 192 GLY A N 1
ATOM 1510 C CA . GLY A 1 192 ? -1.244 -10.297 -29.580 1.00 91.38 192 GLY A CA 1
ATOM 1511 C C . GLY A 1 192 ? -0.951 -10.430 -31.077 1.00 91.38 192 GLY A C 1
ATOM 1512 O O . GLY A 1 192 ? -0.100 -9.751 -31.653 1.00 91.38 192 GLY A O 1
ATOM 1513 N N . GLN A 1 193 ? -1.695 -11.332 -31.720 1.00 91.00 193 GLN A N 1
ATOM 1514 C CA . GLN A 1 193 ? -1.566 -11.633 -33.155 1.00 91.00 193 GLN A CA 1
ATOM 1515 C C . GLN A 1 193 ? -2.012 -10.474 -34.061 1.00 91.00 193 GLN A C 1
ATOM 1517 O O . GLN A 1 193 ? -1.741 -10.491 -35.254 1.00 91.00 193 GLN A O 1
ATOM 1522 N N . GLU A 1 194 ? -2.700 -9.466 -33.514 1.00 90.00 194 GLU A N 1
ATOM 1523 C CA . GLU A 1 194 ? -3.065 -8.259 -34.264 1.00 90.00 194 GLU A CA 1
ATOM 1524 C C . GLU A 1 194 ? -1.820 -7.473 -34.692 1.00 90.00 194 GLU A C 1
ATOM 1526 O O . GLU A 1 194 ? -1.719 -7.025 -35.834 1.00 90.00 194 GLU A O 1
ATOM 1531 N N . TRP A 1 195 ? -0.864 -7.323 -33.775 1.00 94.12 195 TRP A N 1
ATOM 1532 C CA . TRP A 1 195 ? 0.353 -6.555 -34.003 1.00 94.12 195 TRP A CA 1
ATOM 1533 C C . TRP A 1 195 ? 1.527 -7.438 -34.398 1.00 94.12 195 TRP A C 1
ATOM 1535 O O . TRP A 1 195 ? 2.289 -7.076 -35.293 1.00 94.12 195 TRP A O 1
ATOM 1545 N N . VAL A 1 196 ? 1.702 -8.581 -33.736 1.00 96.44 196 VAL A N 1
ATOM 1546 C CA . VAL A 1 196 ? 2.910 -9.399 -33.867 1.00 96.44 196 VAL A CA 1
ATOM 1547 C C . VAL A 1 196 ? 2.802 -10.334 -35.064 1.00 96.44 196 VAL A C 1
ATOM 1549 O O . VAL A 1 196 ? 2.053 -11.303 -35.041 1.00 96.44 196 VAL A O 1
ATOM 1552 N N . SER A 1 197 ? 3.632 -10.091 -36.078 1.00 96.56 197 SER A N 1
ATOM 1553 C CA . SER A 1 197 ? 3.755 -10.958 -37.253 1.00 96.56 197 SER A CA 1
ATOM 1554 C C . SER A 1 197 ? 4.719 -12.118 -37.023 1.00 96.56 197 SER A C 1
ATOM 1556 O O . SER A 1 197 ? 4.476 -13.235 -37.481 1.00 96.56 197 SER A O 1
ATOM 1558 N N . LYS A 1 198 ? 5.856 -11.862 -36.368 1.00 96.56 198 LYS A N 1
ATOM 1559 C CA . LYS A 1 198 ? 6.880 -12.884 -36.119 1.00 96.56 198 LYS A CA 1
ATOM 1560 C C . LYS A 1 198 ? 7.738 -12.507 -34.921 1.00 96.56 198 LYS A C 1
ATOM 1562 O O . LYS A 1 198 ? 8.140 -11.355 -34.795 1.00 96.56 198 LYS A O 1
ATOM 1567 N N . VAL A 1 199 ? 8.096 -13.500 -34.113 1.00 97.00 199 VAL A N 1
ATOM 1568 C CA . VAL A 1 199 ? 9.147 -13.396 -33.092 1.00 97.00 199 VAL A CA 1
ATOM 1569 C C . VAL A 1 199 ? 10.301 -14.307 -33.502 1.00 97.00 199 VAL A C 1
ATOM 1571 O O . VAL A 1 199 ? 10.079 -15.450 -33.907 1.00 97.00 199 VAL A O 1
ATOM 1574 N N . SER A 1 200 ? 11.534 -13.811 -33.446 1.00 96.19 200 SER A N 1
ATOM 1575 C CA . SER A 1 200 ? 12.732 -14.591 -33.780 1.00 96.19 200 SER A CA 1
ATOM 1576 C C . SER A 1 200 ? 13.938 -14.156 -32.963 1.00 96.19 200 SER A C 1
ATOM 1578 O O . SER A 1 200 ? 14.049 -12.997 -32.583 1.00 96.19 200 SER A O 1
ATOM 1580 N N . GLN A 1 201 ? 14.877 -15.068 -32.731 1.00 94.12 201 GLN A N 1
ATOM 1581 C CA . GLN A 1 201 ? 16.182 -14.704 -32.190 1.00 94.12 201 GLN A CA 1
ATOM 1582 C C . GLN A 1 201 ? 17.012 -14.019 -33.284 1.00 94.12 201 GLN A C 1
ATOM 1584 O O . GLN A 1 201 ? 17.185 -14.584 -34.362 1.00 94.12 201 GLN A O 1
ATOM 1589 N N . TYR A 1 202 ? 17.494 -12.805 -33.014 1.00 90.75 202 TYR A N 1
ATOM 1590 C CA . TYR A 1 202 ? 18.338 -12.047 -33.942 1.00 90.75 202 TYR A CA 1
ATOM 1591 C C . TYR A 1 202 ? 19.812 -12.425 -33.771 1.00 90.75 202 TYR A C 1
ATOM 1593 O O . TYR A 1 202 ? 20.497 -12.752 -34.736 1.00 90.75 202 TYR A O 1
ATOM 1601 N N . SER A 1 203 ? 20.280 -12.432 -32.524 1.00 90.31 203 SER A N 1
ATOM 1602 C CA . SER A 1 203 ? 21.622 -12.853 -32.114 1.00 90.31 203 SER A CA 1
ATOM 1603 C C . SER A 1 203 ? 21.603 -13.254 -30.625 1.00 90.31 203 SER A C 1
ATOM 1605 O O . SER A 1 203 ? 20.557 -13.142 -29.973 1.00 90.31 203 SER A O 1
ATOM 1607 N N . PRO A 1 204 ? 22.695 -13.786 -30.044 1.00 88.62 204 PRO A N 1
ATOM 1608 C CA . PRO A 1 204 ? 22.751 -14.060 -28.608 1.00 88.62 204 PRO A CA 1
ATOM 1609 C C . PRO A 1 204 ? 22.448 -12.806 -27.770 1.00 88.62 204 PRO A C 1
ATOM 1611 O O . PRO A 1 204 ? 23.059 -11.756 -27.966 1.00 88.62 204 PRO A O 1
ATOM 1614 N N . GLY A 1 205 ? 21.482 -12.924 -26.854 1.00 89.19 205 GLY A N 1
ATOM 1615 C CA . GLY A 1 205 ? 20.996 -11.809 -26.032 1.00 89.19 205 GLY A CA 1
ATOM 1616 C C . GLY A 1 205 ? 20.002 -10.874 -26.730 1.00 89.19 205 GLY A C 1
ATOM 1617 O O . GLY A 1 205 ? 19.522 -9.944 -26.096 1.00 89.19 205 GLY A O 1
ATOM 1618 N N . ILE A 1 206 ? 19.659 -11.106 -28.007 1.00 94.44 206 ILE A N 1
ATOM 1619 C CA . ILE A 1 206 ? 18.785 -10.206 -28.773 1.00 94.44 206 ILE A CA 1
ATOM 1620 C C . ILE A 1 206 ? 17.625 -10.962 -29.421 1.00 94.44 206 ILE A C 1
ATOM 1622 O O . ILE A 1 206 ? 17.811 -11.813 -30.300 1.00 94.44 206 ILE A O 1
ATOM 1626 N N . GLN A 1 207 ? 16.404 -10.601 -29.029 1.00 96.19 207 GLN A N 1
ATOM 1627 C CA . GLN A 1 207 ? 15.171 -11.068 -29.658 1.00 96.19 207 GLN A CA 1
ATOM 1628 C C . GLN A 1 207 ? 14.593 -9.974 -30.557 1.00 96.19 207 GLN A C 1
ATOM 1630 O O . GLN A 1 207 ? 14.540 -8.813 -30.173 1.00 96.19 207 GLN A O 1
ATOM 1635 N N . GLU A 1 208 ? 14.133 -10.336 -31.748 1.00 95.75 208 GLU A N 1
ATOM 1636 C CA . GLU A 1 208 ? 13.461 -9.428 -32.674 1.00 95.75 208 GLU A CA 1
ATOM 1637 C C . GLU A 1 208 ? 11.972 -9.766 -32.774 1.00 95.75 208 GLU A C 1
ATOM 1639 O O . GLU A 1 208 ? 11.588 -10.926 -32.958 1.00 95.75 208 GLU A O 1
ATOM 1644 N N . ILE A 1 209 ? 11.147 -8.724 -32.695 1.00 96.81 209 ILE A N 1
ATOM 1645 C CA . ILE A 1 209 ? 9.707 -8.779 -32.930 1.00 96.81 209 ILE A CA 1
ATOM 1646 C C . ILE A 1 209 ? 9.424 -7.992 -34.208 1.00 96.81 209 ILE A C 1
ATOM 1648 O O . ILE A 1 209 ? 9.745 -6.807 -34.311 1.00 96.81 209 ILE A O 1
ATOM 1652 N N . LYS A 1 210 ? 8.823 -8.665 -35.187 1.00 96.00 210 LYS A N 1
ATOM 1653 C CA . LYS A 1 210 ? 8.326 -8.077 -36.430 1.00 96.00 210 LYS A CA 1
ATOM 1654 C C . LYS A 1 210 ? 6.834 -7.802 -36.297 1.00 96.00 210 LYS A C 1
ATOM 1656 O O . LYS A 1 210 ? 6.074 -8.704 -35.936 1.00 96.00 210 LYS A O 1
ATOM 1661 N N . PHE A 1 211 ? 6.428 -6.595 -36.662 1.00 96.00 211 PHE A N 1
ATOM 1662 C CA . PHE A 1 211 ? 5.044 -6.150 -36.661 1.00 96.00 211 PHE A CA 1
ATOM 1663 C C . PHE A 1 211 ? 4.351 -6.375 -38.008 1.00 96.00 211 PHE A C 1
ATOM 1665 O O . PHE A 1 211 ? 4.990 -6.471 -39.058 1.00 96.00 211 PHE A O 1
ATOM 1672 N N . HIS A 1 212 ? 3.024 -6.460 -37.974 1.00 92.69 212 HIS A N 1
ATOM 1673 C CA . HIS A 1 212 ? 2.189 -6.232 -39.146 1.00 92.69 212 HIS A CA 1
ATOM 1674 C C . HIS A 1 212 ? 2.159 -4.734 -39.490 1.00 92.69 212 HIS A C 1
ATOM 1676 O O . HIS A 1 212 ? 2.082 -3.883 -38.605 1.00 92.69 212 HIS A O 1
ATOM 1682 N N . GLY A 1 213 ? 2.192 -4.410 -40.786 1.00 90.00 213 GLY A N 1
ATOM 1683 C CA . GLY A 1 213 ? 2.227 -3.023 -41.257 1.00 90.00 213 GLY A CA 1
ATOM 1684 C C . GLY A 1 213 ? 3.564 -2.325 -40.985 1.00 90.00 213 GLY A C 1
ATOM 1685 O O . GLY A 1 213 ? 4.604 -2.975 -40.907 1.00 90.00 213 GLY A O 1
ATOM 1686 N N . TYR A 1 214 ? 3.522 -0.995 -40.875 1.00 90.81 214 TYR A N 1
ATOM 1687 C CA . TYR A 1 214 ? 4.704 -0.135 -40.739 1.00 90.81 214 TYR A CA 1
ATOM 1688 C C . TYR A 1 214 ? 4.530 0.885 -39.600 1.00 90.81 214 TYR A C 1
ATOM 1690 O O . TYR A 1 214 ? 4.442 2.087 -39.862 1.00 90.81 214 TYR A O 1
ATOM 1698 N N . PRO A 1 215 ? 4.428 0.438 -38.332 1.00 88.81 215 PRO A N 1
ATOM 1699 C CA . PRO A 1 215 ? 4.137 1.317 -37.197 1.00 88.81 215 PRO A CA 1
ATOM 1700 C C . PRO A 1 215 ? 5.123 2.486 -37.053 1.00 88.81 215 PRO A C 1
ATOM 1702 O O . PRO A 1 215 ? 4.721 3.572 -36.645 1.00 88.81 215 PRO A O 1
ATOM 1705 N N . TRP A 1 216 ? 6.387 2.310 -37.445 1.00 88.56 216 TRP A N 1
ATOM 1706 C CA . TRP A 1 216 ? 7.421 3.348 -37.311 1.00 88.56 216 TRP A CA 1
ATOM 1707 C C . TRP A 1 216 ? 7.466 4.316 -38.498 1.00 88.56 216 TRP A C 1
ATOM 1709 O O . TRP A 1 216 ? 8.222 5.280 -38.483 1.00 88.56 216 TRP A O 1
ATOM 1719 N N . ALA A 1 217 ? 6.627 4.086 -39.511 1.00 84.81 217 ALA A N 1
ATOM 1720 C CA . ALA A 1 217 ? 6.407 4.982 -40.645 1.00 84.81 217 ALA A CA 1
ATOM 1721 C C . ALA A 1 217 ? 4.927 5.403 -40.766 1.00 84.81 217 ALA A C 1
ATOM 1723 O O . ALA A 1 217 ? 4.477 5.815 -41.836 1.00 84.81 217 ALA A O 1
ATOM 1724 N N . ALA A 1 218 ? 4.150 5.266 -39.684 1.00 83.81 218 ALA A N 1
ATOM 1725 C CA . ALA A 1 218 ? 2.715 5.520 -39.691 1.00 83.81 218 ALA A CA 1
ATOM 1726 C C . ALA A 1 218 ? 2.381 6.999 -39.945 1.00 83.81 218 ALA A C 1
ATOM 1728 O O . ALA A 1 218 ? 3.022 7.908 -39.415 1.00 83.81 218 ALA A O 1
ATOM 1729 N N . GLY A 1 219 ? 1.312 7.236 -40.709 1.00 84.25 219 GLY A N 1
ATOM 1730 C CA . GLY A 1 219 ? 0.810 8.570 -41.039 1.00 84.25 219 GLY A CA 1
ATOM 1731 C C . GLY A 1 219 ? -0.651 8.775 -40.634 1.00 84.25 219 GLY A C 1
ATOM 1732 O O . GLY A 1 219 ? -1.417 7.831 -40.437 1.00 84.25 219 GLY A O 1
ATOM 1733 N N . GLY A 1 220 ? -1.067 10.037 -40.502 1.00 88.88 220 GLY A N 1
ATOM 1734 C CA . GLY A 1 220 ? -2.465 10.396 -40.249 1.00 88.88 220 GLY A CA 1
ATOM 1735 C C . GLY A 1 220 ? -3.064 9.711 -39.011 1.00 88.88 220 GLY A C 1
ATOM 1736 O O . GLY A 1 220 ? -2.502 9.772 -37.915 1.00 88.88 220 GLY A O 1
ATOM 1737 N N . LYS A 1 221 ? -4.224 9.063 -39.181 1.00 85.00 221 LYS A N 1
ATOM 1738 C CA . LYS A 1 221 ? -4.968 8.419 -38.082 1.00 85.00 221 LYS A CA 1
ATOM 1739 C C . LYS A 1 221 ? -4.270 7.179 -37.514 1.00 85.00 221 LYS A C 1
ATOM 1741 O O . LYS A 1 221 ? -4.472 6.871 -36.342 1.00 85.00 221 LYS A O 1
ATOM 1746 N N . GLU A 1 222 ? -3.426 6.497 -38.292 1.00 85.25 222 GLU A N 1
ATOM 1747 C CA . GLU A 1 222 ? -2.695 5.309 -37.821 1.00 85.25 222 GLU A CA 1
ATOM 1748 C C . GLU A 1 222 ? -1.724 5.642 -36.687 1.00 85.25 222 GLU A C 1
ATOM 1750 O O . GLU A 1 222 ? -1.469 4.805 -35.825 1.00 85.25 222 GLU A O 1
ATOM 1755 N N . THR A 1 223 ? -1.268 6.895 -36.606 1.00 88.00 223 THR A N 1
ATOM 1756 C CA . THR A 1 223 ? -0.404 7.345 -35.510 1.00 88.00 223 THR A CA 1
ATOM 1757 C C . THR A 1 223 ? -1.068 7.220 -34.132 1.00 88.00 223 THR A C 1
ATOM 1759 O O . THR A 1 223 ? -0.362 7.125 -33.130 1.00 88.00 223 THR A O 1
ATOM 1762 N N . MET A 1 224 ? -2.405 7.200 -34.038 1.00 90.19 224 MET A N 1
ATOM 1763 C CA . MET A 1 224 ? -3.096 6.935 -32.766 1.00 90.19 224 MET A CA 1
ATOM 1764 C C . MET A 1 224 ? -3.015 5.460 -32.372 1.00 90.19 224 MET A C 1
ATOM 1766 O O . MET A 1 224 ? -2.730 5.162 -31.217 1.00 90.19 224 MET A O 1
ATOM 1770 N N . ARG A 1 225 ? -3.142 4.542 -33.338 1.00 90.31 225 ARG A N 1
ATOM 1771 C CA . ARG A 1 225 ? -2.964 3.101 -33.089 1.00 90.31 225 ARG A CA 1
ATOM 1772 C C . ARG A 1 225 ? -1.538 2.779 -32.651 1.00 90.31 225 ARG A C 1
ATOM 1774 O O . ARG A 1 225 ? -1.337 1.954 -31.771 1.00 90.31 225 ARG A O 1
ATOM 1781 N N . VAL A 1 226 ? -0.544 3.469 -33.214 1.00 90.38 226 VAL A N 1
ATOM 1782 C CA . VAL A 1 226 ? 0.854 3.330 -32.772 1.00 90.38 226 VAL A CA 1
ATOM 1783 C C . VAL A 1 226 ? 1.039 3.839 -31.339 1.00 90.38 226 VAL A C 1
ATOM 1785 O O . VAL A 1 226 ? 1.756 3.222 -30.562 1.00 90.38 226 VAL A O 1
ATOM 1788 N N . ARG A 1 227 ? 0.356 4.916 -30.931 1.00 91.69 227 ARG A N 1
ATOM 1789 C CA . ARG A 1 227 ? 0.391 5.367 -29.528 1.00 91.69 227 ARG A CA 1
ATOM 1790 C C . ARG A 1 227 ? -0.239 4.343 -28.583 1.00 91.69 227 ARG A C 1
ATOM 1792 O O . ARG A 1 227 ? 0.335 4.075 -27.535 1.00 91.69 227 ARG A O 1
ATOM 1799 N N . GLU A 1 228 ? -1.357 3.727 -28.961 1.00 90.38 228 GLU A N 1
ATOM 1800 C CA . GLU A 1 228 ? -1.958 2.619 -28.199 1.00 90.38 228 GLU A CA 1
ATOM 1801 C C . GLU A 1 228 ? -1.016 1.409 -28.097 1.00 90.38 228 GLU A C 1
ATOM 1803 O O . GLU A 1 228 ? -0.886 0.812 -27.025 1.00 90.38 228 GLU A O 1
ATOM 1808 N N . LEU A 1 229 ? -0.299 1.088 -29.181 1.00 93.81 229 LEU A N 1
ATOM 1809 C CA . LEU A 1 229 ? 0.764 0.083 -29.186 1.00 93.81 229 LEU A CA 1
ATOM 1810 C C . LEU A 1 229 ? 1.856 0.427 -28.159 1.00 93.81 229 LEU A C 1
ATOM 1812 O O . LEU A 1 229 ? 2.166 -0.405 -27.308 1.00 93.81 229 LEU A O 1
ATOM 1816 N N . LEU A 1 230 ? 2.396 1.651 -28.183 1.00 94.25 230 LEU A N 1
ATOM 1817 C CA . LEU A 1 230 ? 3.431 2.089 -27.236 1.00 94.25 230 LEU A CA 1
ATOM 1818 C C . LEU A 1 230 ? 2.936 2.047 -25.781 1.00 94.25 230 LEU A C 1
ATOM 1820 O O . LEU A 1 230 ? 3.657 1.572 -24.907 1.00 94.25 230 LEU A O 1
ATOM 1824 N N . LEU A 1 231 ? 1.695 2.468 -25.515 1.00 92.75 231 LEU A N 1
ATOM 1825 C CA . LEU A 1 231 ? 1.080 2.370 -24.184 1.00 92.75 231 LEU A CA 1
ATOM 1826 C C . LEU A 1 231 ? 0.944 0.912 -23.721 1.00 92.75 231 LEU A C 1
ATOM 1828 O O . LEU A 1 231 ? 1.200 0.602 -22.558 1.00 92.75 231 LEU A O 1
ATOM 1832 N N . THR A 1 232 ? 0.593 0.006 -24.636 1.00 93.75 232 THR A N 1
ATOM 1833 C CA . THR A 1 232 ? 0.516 -1.435 -24.351 1.00 93.75 232 THR A CA 1
ATOM 1834 C C . THR A 1 232 ? 1.894 -2.009 -24.025 1.00 93.75 232 THR A C 1
ATOM 1836 O O . THR A 1 232 ? 2.023 -2.795 -23.085 1.00 93.75 232 THR A O 1
ATOM 1839 N N . MET A 1 233 ? 2.933 -1.585 -24.753 1.00 95.19 233 MET A N 1
ATOM 1840 C CA . MET A 1 233 ? 4.316 -1.972 -24.473 1.00 95.19 233 MET A CA 1
ATOM 1841 C C . MET A 1 233 ? 4.767 -1.485 -23.090 1.00 95.19 233 MET A C 1
ATOM 1843 O O . MET A 1 233 ? 5.287 -2.283 -22.316 1.00 95.19 233 MET A O 1
ATOM 1847 N N . LEU A 1 234 ? 4.520 -0.215 -22.748 1.00 91.69 234 LEU A N 1
ATOM 1848 C CA . LEU A 1 234 ? 4.848 0.347 -21.431 1.00 91.69 234 LEU A CA 1
ATOM 1849 C C . LEU A 1 234 ? 4.145 -0.407 -20.295 1.00 91.69 234 LEU A C 1
ATOM 1851 O O . LEU A 1 234 ? 4.788 -0.790 -19.321 1.00 91.69 234 LEU A O 1
ATOM 1855 N N . GLY A 1 235 ? 2.849 -0.699 -20.448 1.00 84.75 235 GLY A N 1
ATOM 1856 C CA . GLY A 1 235 ? 2.099 -1.487 -19.469 1.00 84.75 235 GLY A CA 1
ATOM 1857 C C . GLY A 1 235 ? 2.674 -2.894 -19.271 1.00 84.75 235 GLY A C 1
ATOM 1858 O O . GLY A 1 235 ? 2.795 -3.352 -18.136 1.00 84.75 235 GLY A O 1
ATOM 1859 N N . ALA A 1 236 ? 3.083 -3.562 -20.356 1.00 89.31 236 ALA A N 1
ATOM 1860 C CA . ALA A 1 236 ? 3.722 -4.876 -20.285 1.00 89.31 236 ALA A CA 1
ATOM 1861 C C . ALA A 1 236 ? 5.091 -4.823 -19.580 1.00 89.31 236 ALA A C 1
ATOM 1863 O O . ALA A 1 236 ? 5.388 -5.687 -18.756 1.00 89.31 236 ALA A O 1
ATOM 1864 N N . LEU A 1 237 ? 5.904 -3.796 -19.852 1.00 88.44 237 LEU A N 1
ATOM 1865 C CA . LEU A 1 237 ? 7.191 -3.591 -19.179 1.00 88.44 237 LEU A CA 1
ATOM 1866 C C . LEU A 1 237 ? 7.013 -3.372 -17.676 1.00 88.44 237 LEU A C 1
ATOM 1868 O O . LEU A 1 237 ? 7.663 -4.044 -16.875 1.00 88.44 237 LEU A O 1
ATOM 1872 N N . GLU A 1 238 ? 6.086 -2.500 -17.278 1.00 82.94 238 GLU A N 1
ATOM 1873 C CA . GLU A 1 238 ? 5.819 -2.244 -15.863 1.00 82.94 238 GLU A CA 1
ATOM 1874 C C . GLU A 1 238 ? 5.273 -3.481 -15.133 1.00 82.94 238 GLU A C 1
ATOM 1876 O O . GLU A 1 238 ? 5.579 -3.712 -13.955 1.00 82.94 238 GLU A O 1
ATOM 1881 N N . GLU A 1 239 ? 4.413 -4.274 -15.782 1.00 76.75 239 GLU A N 1
ATOM 1882 C CA . GLU A 1 239 ? 3.894 -5.538 -15.239 1.00 76.75 239 GLU A CA 1
ATOM 1883 C C . GLU A 1 239 ? 5.028 -6.518 -14.903 1.00 76.75 239 GLU A C 1
ATOM 1885 O O . GLU A 1 239 ? 4.961 -7.172 -13.857 1.00 76.75 239 GLU A O 1
ATOM 1890 N N . GLU A 1 240 ? 6.089 -6.522 -15.712 1.00 81.56 240 GLU A N 1
ATOM 1891 C CA . GLU A 1 240 ? 7.298 -7.331 -15.527 1.00 81.56 240 GLU A CA 1
ATOM 1892 C C . GLU A 1 240 ? 8.422 -6.612 -14.753 1.00 81.56 240 GLU A C 1
ATOM 1894 O O . GLU A 1 240 ? 9.523 -7.141 -14.623 1.00 81.56 240 GLU A O 1
ATOM 1899 N N . GLY A 1 241 ? 8.145 -5.435 -14.180 1.00 75.38 241 GLY A N 1
ATOM 1900 C CA . GLY A 1 241 ? 9.055 -4.746 -13.258 1.00 75.38 241 GLY A CA 1
ATOM 1901 C C . GLY A 1 241 ? 10.126 -3.883 -13.923 1.00 75.38 241 GLY A C 1
ATOM 1902 O O . GLY A 1 241 ? 11.145 -3.607 -13.297 1.00 75.38 241 GLY A O 1
ATOM 1903 N N . TRP A 1 242 ? 9.900 -3.425 -15.152 1.00 84.12 242 TRP A N 1
ATOM 1904 C CA . TRP A 1 242 ? 10.798 -2.532 -15.886 1.00 84.12 242 TRP A CA 1
ATOM 1905 C C . TRP A 1 242 ? 10.154 -1.167 -16.124 1.00 84.12 242 TRP A C 1
ATOM 1907 O O . TRP A 1 242 ? 8.938 -1.060 -16.268 1.00 84.12 242 TRP A O 1
ATOM 1917 N N . THR A 1 243 ? 10.975 -0.123 -16.192 1.00 87.50 243 THR A N 1
ATOM 1918 C CA . THR A 1 243 ? 10.562 1.221 -16.611 1.00 87.50 243 THR A CA 1
ATOM 1919 C C . THR A 1 243 ? 11.485 1.738 -17.704 1.00 87.50 243 THR A C 1
ATOM 1921 O O . THR A 1 243 ? 12.670 1.406 -17.729 1.00 87.50 243 THR A O 1
ATOM 1924 N N . VAL A 1 244 ? 10.955 2.573 -18.600 1.00 91.12 244 VAL A N 1
ATOM 1925 C CA . VAL A 1 244 ? 11.785 3.331 -19.543 1.00 91.12 244 VAL A CA 1
ATOM 1926 C C . VAL A 1 244 ? 12.502 4.426 -18.760 1.00 91.12 244 VAL A C 1
ATOM 1928 O O . VAL A 1 244 ? 11.857 5.272 -18.146 1.00 91.12 244 VAL A O 1
ATOM 1931 N N . TYR A 1 245 ? 13.832 4.380 -18.756 1.00 90.81 245 TYR A N 1
ATOM 1932 C CA . TYR A 1 245 ? 14.686 5.379 -18.117 1.00 90.81 245 TYR A CA 1
ATOM 1933 C C . TYR A 1 245 ? 15.055 6.504 -19.086 1.00 90.81 245 TYR A C 1
ATOM 1935 O O . TYR A 1 245 ? 15.079 7.668 -18.701 1.00 90.81 245 TYR A O 1
ATOM 1943 N N . ALA A 1 246 ? 15.319 6.159 -20.349 1.00 90.88 246 ALA A N 1
ATOM 1944 C CA . ALA A 1 246 ? 15.655 7.108 -21.407 1.00 90.88 246 ALA A CA 1
ATOM 1945 C C . ALA A 1 246 ? 15.107 6.631 -22.758 1.00 90.88 246 ALA A C 1
ATOM 1947 O O . ALA A 1 246 ? 15.062 5.427 -23.008 1.00 90.88 246 ALA A O 1
ATOM 1948 N N . SER A 1 247 ? 14.743 7.563 -23.641 1.00 91.31 247 SER A N 1
ATOM 1949 C CA . SER A 1 247 ? 14.379 7.286 -25.038 1.00 91.31 247 SER A CA 1
ATOM 1950 C C . SER A 1 247 ? 15.295 8.092 -25.944 1.00 91.31 247 SER A C 1
ATOM 1952 O O . SER A 1 247 ? 15.028 9.267 -26.138 1.00 91.31 247 SER A O 1
ATOM 1954 N N . ILE A 1 248 ? 16.376 7.489 -26.433 1.00 87.62 248 ILE A N 1
ATOM 1955 C CA . ILE A 1 248 ? 17.502 8.204 -27.046 1.00 87.62 248 ILE A CA 1
ATOM 1956 C C . ILE A 1 248 ? 17.498 8.015 -28.567 1.00 87.62 248 ILE A C 1
ATOM 1958 O O . ILE A 1 248 ? 17.474 6.870 -29.031 1.00 87.62 248 ILE A O 1
ATOM 1962 N N . ASP A 1 249 ? 17.592 9.110 -29.327 1.00 80.88 249 ASP A N 1
ATOM 1963 C CA . ASP A 1 249 ? 17.863 9.062 -30.771 1.00 80.88 249 ASP A CA 1
ATOM 1964 C C . ASP A 1 249 ? 19.298 8.557 -31.028 1.00 80.88 249 ASP A C 1
ATOM 1966 O O . ASP A 1 249 ? 20.291 9.185 -30.647 1.00 80.88 249 ASP A O 1
ATOM 1970 N N . GLN A 1 250 ? 19.403 7.396 -31.682 1.00 71.56 250 GLN A N 1
ATOM 1971 C CA . GLN A 1 250 ? 20.665 6.784 -32.122 1.00 71.56 250 GLN A CA 1
ATOM 1972 C C . GLN A 1 250 ? 20.617 6.433 -33.618 1.00 71.56 250 GLN A C 1
ATOM 1974 O O . GLN A 1 250 ? 21.160 5.418 -34.060 1.00 71.56 250 GLN A O 1
ATOM 1979 N N . ASN A 1 251 ? 19.936 7.257 -34.411 1.00 67.69 251 ASN A N 1
ATOM 1980 C CA . ASN A 1 251 ? 19.681 6.987 -35.821 1.00 67.69 251 ASN A CA 1
ATOM 1981 C C . ASN A 1 251 ? 20.963 7.104 -36.645 1.00 67.69 251 ASN A C 1
ATOM 1983 O O . ASN A 1 251 ? 21.639 8.131 -36.599 1.00 67.69 251 ASN A O 1
ATOM 1987 N N . ALA A 1 252 ? 21.258 6.117 -37.493 1.00 58.94 252 ALA A N 1
ATOM 1988 C CA . ALA A 1 252 ? 22.347 6.225 -38.460 1.00 58.94 252 ALA A CA 1
ATOM 1989 C C . ALA A 1 252 ? 21.960 7.188 -39.601 1.00 58.94 252 ALA A C 1
ATOM 1991 O O . ALA A 1 252 ? 21.175 6.845 -40.493 1.00 58.94 252 ALA A O 1
ATOM 1992 N N . SER A 1 253 ? 22.509 8.404 -39.589 1.00 49.78 253 SER A N 1
ATOM 1993 C CA . SER A 1 253 ? 22.297 9.418 -40.626 1.00 49.78 253 SER A CA 1
ATOM 1994 C C . SER A 1 253 ? 23.050 9.030 -41.911 1.00 49.78 253 SER A C 1
ATOM 1996 O O . SER A 1 253 ? 24.189 9.428 -42.125 1.00 49.78 253 SER A O 1
ATOM 1998 N N . GLY A 1 254 ? 22.426 8.218 -42.776 1.00 47.19 254 GLY A N 1
ATOM 1999 C CA . GLY A 1 254 ? 23.004 7.884 -44.092 1.00 47.19 254 GLY A CA 1
ATOM 2000 C C . GLY A 1 254 ? 22.391 6.723 -44.889 1.00 47.19 254 GLY A C 1
ATOM 2001 O O . GLY A 1 254 ? 22.802 6.495 -46.024 1.00 47.19 254 GLY A O 1
ATOM 2002 N N . GLY A 1 255 ? 21.423 5.975 -44.349 1.00 43.50 255 GLY A N 1
ATOM 2003 C CA . GLY A 1 255 ? 20.776 4.864 -45.064 1.00 43.50 255 GLY A CA 1
ATOM 2004 C C . GLY A 1 255 ? 19.565 5.282 -45.907 1.00 43.50 255 GLY A C 1
ATOM 2005 O O . GLY A 1 255 ? 18.862 6.229 -45.568 1.00 43.50 255 GLY A O 1
ATOM 2006 N N . SER A 1 256 ? 19.277 4.540 -46.985 1.00 41.50 256 SER A N 1
ATOM 2007 C CA . SER A 1 256 ? 18.009 4.646 -47.731 1.00 41.50 256 SER A CA 1
ATOM 2008 C C . SER A 1 256 ? 16.795 4.589 -46.786 1.00 41.50 256 SER A C 1
ATOM 2010 O O . SER A 1 256 ? 16.865 3.918 -45.756 1.00 41.50 256 SER A O 1
ATOM 2012 N N . GLN A 1 257 ? 15.670 5.217 -47.156 1.00 46.78 257 GLN A N 1
ATOM 2013 C CA . GLN A 1 257 ? 14.448 5.371 -46.333 1.00 46.78 257 GLN A CA 1
ATOM 2014 C C . GLN A 1 257 ? 13.856 4.072 -45.722 1.00 46.78 257 GLN A C 1
ATOM 2016 O O . GLN A 1 257 ? 12.930 4.148 -44.926 1.00 46.78 257 GLN A O 1
ATOM 2021 N N . ASN A 1 258 ? 14.383 2.886 -46.052 1.00 44.94 258 ASN A N 1
ATOM 2022 C CA . ASN A 1 258 ? 13.928 1.581 -45.560 1.00 44.94 258 ASN A CA 1
ATOM 2023 C C . ASN A 1 258 ? 14.880 0.878 -44.565 1.00 44.94 258 ASN A C 1
ATOM 2025 O O . ASN A 1 258 ? 14.607 -0.263 -44.180 1.00 44.94 258 ASN A O 1
ATOM 2029 N N . THR A 1 259 ? 15.996 1.497 -44.156 1.00 47.88 259 THR A N 1
ATOM 2030 C CA . THR A 1 259 ? 17.021 0.829 -43.320 1.00 47.88 259 THR A CA 1
ATOM 2031 C C . THR A 1 259 ? 17.410 1.564 -42.040 1.00 47.88 259 THR A C 1
ATOM 2033 O O . THR A 1 259 ? 18.229 1.031 -41.296 1.00 47.88 259 THR A O 1
ATOM 2036 N N . SER A 1 260 ? 16.861 2.749 -41.761 1.00 54.22 260 SER A N 1
ATOM 2037 C CA . SER A 1 260 ? 17.204 3.497 -40.548 1.00 54.22 260 SER A CA 1
ATOM 2038 C C . SER A 1 260 ? 16.642 2.817 -39.300 1.00 54.22 260 SER A C 1
ATOM 2040 O O . SER A 1 260 ? 15.489 2.382 -39.259 1.00 54.22 260 SER A O 1
ATOM 2042 N N . GLU A 1 261 ? 17.484 2.700 -38.284 1.00 61.72 261 GLU A N 1
ATOM 2043 C CA . GLU A 1 261 ? 17.034 2.489 -36.913 1.00 61.72 261 GLU A CA 1
ATOM 2044 C C . GLU A 1 261 ? 16.533 3.837 -36.382 1.00 61.72 261 GLU A C 1
ATOM 2046 O O . GLU A 1 261 ? 17.033 4.870 -36.829 1.00 61.72 261 GLU A O 1
ATOM 2051 N N . THR A 1 262 ? 15.489 3.803 -35.555 1.00 66.50 262 THR A N 1
ATOM 2052 C CA . THR A 1 262 ? 14.876 4.975 -34.914 1.00 66.50 262 THR A CA 1
ATOM 2053 C C . THR A 1 262 ? 15.342 5.037 -33.442 1.00 66.50 262 THR A C 1
ATOM 2055 O O . THR A 1 262 ? 16.399 4.500 -33.094 1.00 66.50 262 THR A O 1
ATOM 2058 N N . ASP A 1 263 ? 14.541 5.617 -32.548 1.00 80.56 263 ASP A N 1
ATOM 2059 C CA . ASP A 1 263 ? 14.855 5.731 -31.120 1.00 80.56 263 ASP A CA 1
ATOM 2060 C C . ASP A 1 263 ? 15.176 4.388 -30.441 1.00 80.56 263 ASP A C 1
ATOM 2062 O O . ASP A 1 263 ? 14.731 3.307 -30.848 1.00 80.56 263 ASP A O 1
ATOM 2066 N N . THR A 1 264 ? 15.945 4.454 -29.355 1.00 90.88 264 THR A N 1
ATOM 2067 C CA . THR A 1 264 ? 16.191 3.322 -28.457 1.00 90.88 264 THR A CA 1
ATOM 2068 C C . THR A 1 264 ? 15.730 3.658 -27.047 1.00 90.88 264 THR A C 1
ATOM 2070 O O . THR A 1 264 ? 16.179 4.626 -26.437 1.00 90.88 264 THR A O 1
ATOM 2073 N N . TRP A 1 265 ? 14.842 2.827 -26.507 1.00 94.62 265 TRP A N 1
ATOM 2074 C CA . TRP A 1 265 ? 14.450 2.885 -25.106 1.00 94.62 265 TRP A CA 1
ATOM 2075 C C . TRP A 1 265 ? 15.462 2.126 -24.265 1.00 94.62 265 TRP A C 1
ATOM 2077 O O . TRP A 1 265 ? 15.626 0.921 -24.440 1.00 94.62 265 TRP A O 1
ATOM 2087 N N . HIS A 1 266 ? 16.105 2.810 -23.329 1.00 94.81 266 HIS A N 1
ATOM 2088 C CA . HIS A 1 266 ? 16.920 2.185 -22.297 1.00 94.81 266 HIS A CA 1
ATOM 2089 C C . HIS A 1 266 ? 16.075 1.999 -21.044 1.00 94.81 266 HIS A C 1
ATOM 2091 O O . HIS A 1 266 ? 15.413 2.932 -20.580 1.00 94.81 266 HIS A O 1
ATOM 2097 N N . LEU A 1 267 ? 16.076 0.779 -20.522 1.00 92.69 267 LEU A N 1
ATOM 2098 C CA . LEU A 1 267 ? 15.230 0.352 -19.423 1.00 92.69 267 LEU A CA 1
ATOM 2099 C C . LEU A 1 267 ? 16.079 0.055 -18.192 1.00 92.69 267 LEU A C 1
ATOM 2101 O O . LEU A 1 267 ? 17.161 -0.524 -18.301 1.00 92.69 267 LEU A O 1
ATOM 2105 N N . CYS A 1 268 ? 15.529 0.366 -17.025 1.00 85.69 268 CYS A N 1
ATOM 2106 C CA . CYS A 1 268 ? 16.038 -0.103 -15.744 1.00 85.69 268 CYS A CA 1
ATOM 2107 C C . CYS A 1 268 ? 14.888 -0.725 -14.929 1.00 85.69 268 CYS A C 1
ATOM 2109 O O . CYS A 1 268 ? 13.710 -0.496 -15.244 1.00 85.69 268 CYS A O 1
ATOM 2111 N N . PRO A 1 269 ? 15.185 -1.539 -13.903 1.00 78.56 269 PRO A N 1
ATOM 2112 C CA . PRO A 1 269 ? 14.174 -2.059 -13.004 1.00 78.56 269 PRO A CA 1
ATOM 2113 C C . PRO A 1 269 ? 13.333 -0.931 -12.404 1.00 78.56 269 PRO A C 1
ATOM 2115 O O . PRO A 1 269 ? 13.849 0.001 -11.784 1.00 78.56 269 PRO A O 1
ATOM 2118 N N . LEU A 1 270 ? 12.016 -1.037 -12.562 1.00 65.81 270 LEU A N 1
ATOM 2119 C CA . LEU A 1 270 ? 11.059 -0.215 -11.838 1.00 65.81 270 LEU A CA 1
ATOM 2120 C C . LEU A 1 270 ? 11.240 -0.546 -10.358 1.00 65.81 270 LEU A C 1
ATOM 2122 O O . LEU A 1 270 ? 10.971 -1.691 -9.994 1.00 65.81 270 LEU A O 1
ATOM 2126 N N . LEU A 1 271 ? 11.723 0.430 -9.566 1.00 57.75 271 LEU A N 1
ATOM 2127 C CA . LEU A 1 271 ? 12.098 0.312 -8.146 1.00 57.75 271 LEU A CA 1
ATOM 2128 C C . LEU A 1 271 ? 11.538 -0.963 -7.521 1.00 57.75 271 LEU A C 1
ATOM 2130 O O . LEU A 1 271 ? 10.343 -1.047 -7.206 1.00 57.75 271 LEU A O 1
ATOM 2134 N N . ALA A 1 272 ? 12.410 -1.968 -7.430 1.00 56.28 272 ALA A N 1
ATOM 2135 C CA . ALA A 1 272 ? 12.045 -3.265 -6.909 1.00 56.28 272 ALA A CA 1
ATOM 2136 C C . ALA A 1 272 ? 11.396 -3.078 -5.526 1.00 56.28 272 ALA A C 1
ATOM 2138 O O . ALA A 1 272 ? 11.747 -2.148 -4.793 1.00 56.28 272 ALA A O 1
ATOM 2139 N N . PRO A 1 273 ? 10.445 -3.944 -5.142 1.00 60.44 273 PRO A N 1
ATOM 2140 C CA . PRO A 1 273 ? 9.756 -3.837 -3.860 1.00 60.44 273 PRO A CA 1
ATOM 2141 C C . PRO A 1 273 ? 10.691 -3.661 -2.650 1.00 60.44 273 PRO A C 1
ATOM 2143 O O . PRO A 1 273 ? 10.294 -3.056 -1.655 1.00 60.44 273 PRO A O 1
ATOM 2146 N N . CYS A 1 274 ? 11.925 -4.156 -2.766 1.00 61.66 274 CYS A N 1
ATOM 2147 C CA . CYS A 1 274 ? 13.030 -3.895 -1.856 1.00 61.66 274 CYS A CA 1
ATOM 2148 C C . CYS A 1 274 ? 13.858 -2.714 -2.386 1.00 61.66 274 CYS A C 1
ATOM 2150 O O . CYS A 1 274 ? 14.508 -2.826 -3.424 1.00 61.66 274 CYS A O 1
ATOM 2152 N N . ARG A 1 275 ? 13.841 -1.592 -1.658 1.00 62.12 275 ARG A N 1
ATOM 2153 C CA . ARG A 1 275 ? 14.538 -0.347 -2.032 1.00 62.12 275 ARG A CA 1
ATOM 2154 C C . ARG A 1 275 ? 16.065 -0.457 -1.943 1.00 62.12 275 ARG A C 1
ATOM 2156 O O . ARG A 1 275 ? 16.769 0.319 -2.579 1.00 62.12 275 ARG A O 1
ATOM 2163 N N . ASP A 1 276 ? 16.557 -1.414 -1.159 1.00 65.19 276 ASP A N 1
ATOM 2164 C CA . ASP A 1 276 ? 17.972 -1.637 -0.885 1.00 65.19 276 ASP A CA 1
ATOM 2165 C C . ASP A 1 276 ? 18.283 -3.135 -0.667 1.00 65.19 276 ASP A C 1
ATOM 2167 O O . ASP A 1 276 ? 17.390 -3.967 -0.450 1.00 65.19 276 ASP A O 1
ATOM 2171 N N . LEU A 1 277 ? 19.575 -3.478 -0.724 1.00 68.38 277 LEU A N 1
ATOM 2172 C CA . LEU A 1 277 ? 20.069 -4.850 -0.585 1.00 68.38 277 LEU A CA 1
ATOM 2173 C C . LEU A 1 277 ? 19.771 -5.453 0.795 1.00 68.38 277 LEU A C 1
ATOM 2175 O O . LEU A 1 277 ? 19.483 -6.646 0.881 1.00 68.38 277 LEU A O 1
ATOM 2179 N N . HIS A 1 278 ? 19.831 -4.658 1.865 1.00 71.19 278 HIS A N 1
ATOM 2180 C CA . HIS A 1 278 ? 19.593 -5.143 3.222 1.00 71.19 278 HIS A CA 1
ATOM 2181 C C . HIS A 1 278 ? 18.131 -5.575 3.393 1.00 71.19 278 HIS A C 1
ATOM 2183 O O . HIS A 1 278 ? 17.857 -6.691 3.842 1.00 71.19 278 HIS A O 1
ATOM 2189 N N . THR A 1 279 ? 17.191 -4.751 2.930 1.00 77.62 279 THR A N 1
ATOM 2190 C CA . THR A 1 279 ? 15.764 -5.081 2.875 1.00 77.62 279 THR A CA 1
ATOM 2191 C C . THR A 1 279 ? 15.530 -6.339 2.035 1.00 77.62 279 THR A C 1
ATOM 2193 O O . THR A 1 279 ? 14.846 -7.259 2.482 1.00 77.62 279 THR A O 1
ATOM 2196 N N . ALA A 1 280 ? 16.170 -6.456 0.866 1.00 81.75 280 ALA A N 1
ATOM 2197 C CA . ALA A 1 280 ? 16.054 -7.650 0.026 1.00 81.75 280 ALA A CA 1
ATOM 2198 C C . ALA A 1 280 ? 16.576 -8.926 0.711 1.00 81.75 280 ALA A C 1
ATOM 2200 O O . ALA A 1 280 ? 15.953 -9.985 0.611 1.00 81.75 280 ALA A O 1
ATOM 2201 N N . GLN A 1 281 ? 17.695 -8.835 1.433 1.00 83.56 281 GLN A N 1
ATOM 2202 C CA . GLN A 1 281 ? 18.254 -9.947 2.204 1.00 83.56 281 GLN A CA 1
ATOM 2203 C C . GLN A 1 281 ? 17.326 -10.366 3.352 1.00 83.56 281 GLN A C 1
ATOM 2205 O O . GLN A 1 281 ? 17.114 -11.566 3.551 1.00 83.56 281 GLN A O 1
ATOM 2210 N N . ASN A 1 282 ? 16.739 -9.403 4.067 1.00 87.94 282 ASN A N 1
ATOM 2211 C CA . ASN A 1 282 ? 15.781 -9.666 5.142 1.00 87.94 282 ASN A CA 1
ATOM 2212 C C . ASN A 1 282 ? 14.514 -10.348 4.618 1.00 87.94 282 ASN A C 1
ATOM 2214 O O . ASN A 1 282 ? 14.108 -11.379 5.159 1.00 87.94 282 ASN A O 1
ATOM 2218 N N . GLU A 1 283 ? 13.932 -9.840 3.530 1.00 92.06 283 GLU A N 1
ATOM 2219 C CA . GLU A 1 283 ? 12.765 -10.470 2.918 1.00 92.06 283 GLU A CA 1
ATOM 2220 C C . GLU A 1 283 ? 13.083 -11.874 2.393 1.00 92.06 283 GLU A C 1
ATOM 2222 O O . GLU A 1 283 ? 12.323 -12.813 2.632 1.00 92.06 283 GLU A O 1
ATOM 2227 N N . LEU A 1 284 ? 14.236 -12.067 1.743 1.00 90.94 284 LEU A N 1
ATOM 2228 C CA . LEU A 1 284 ? 14.664 -13.386 1.278 1.00 90.94 284 LEU A CA 1
ATOM 2229 C C . LEU A 1 284 ? 14.842 -14.371 2.440 1.00 90.94 284 LEU A C 1
ATOM 2231 O O . LEU A 1 284 ? 14.479 -15.543 2.304 1.00 90.94 284 LEU A O 1
ATOM 2235 N N . ARG A 1 285 ? 15.383 -13.920 3.578 1.00 94.06 285 ARG A N 1
ATOM 2236 C CA . ARG A 1 285 ? 15.478 -14.729 4.800 1.00 94.06 285 ARG A CA 1
ATOM 2237 C C . ARG A 1 285 ? 14.087 -15.170 5.261 1.00 94.06 285 ARG A C 1
ATOM 2239 O O . ARG A 1 285 ? 13.872 -16.370 5.424 1.00 94.06 285 ARG A O 1
ATOM 2246 N N . TRP A 1 286 ? 13.132 -14.248 5.378 1.00 94.50 286 TRP A N 1
ATOM 2247 C CA . TRP A 1 286 ? 11.758 -14.577 5.777 1.00 94.50 286 TRP A CA 1
ATOM 2248 C C . TRP A 1 286 ? 11.058 -15.512 4.782 1.00 94.50 286 TRP A C 1
ATOM 2250 O O . TRP A 1 286 ? 10.383 -16.458 5.189 1.00 94.50 286 TRP A O 1
ATOM 2260 N N . LEU A 1 287 ? 11.269 -15.329 3.474 1.00 94.38 287 LEU A N 1
ATOM 2261 C CA . LEU A 1 287 ? 10.758 -16.243 2.449 1.00 94.38 287 LEU A CA 1
ATOM 2262 C C . LEU A 1 287 ? 11.354 -17.651 2.587 1.00 94.38 287 LEU A C 1
ATOM 2264 O O . LEU A 1 287 ? 10.625 -18.637 2.476 1.00 94.38 287 LEU A O 1
ATOM 2268 N N . ARG A 1 288 ? 12.658 -17.776 2.870 1.00 92.81 288 ARG A N 1
ATOM 2269 C CA . ARG A 1 288 ? 13.304 -19.076 3.133 1.00 92.81 288 ARG A CA 1
ATOM 2270 C C . ARG A 1 288 ? 12.708 -19.753 4.366 1.00 92.81 288 ARG A C 1
ATOM 2272 O O . ARG A 1 288 ? 12.359 -20.930 4.301 1.00 92.81 288 ARG A O 1
ATOM 2279 N N . GLU A 1 289 ? 12.538 -19.014 5.458 1.00 93.81 289 GLU A N 1
ATOM 2280 C CA . GLU A 1 289 ? 11.900 -19.517 6.680 1.00 93.81 289 GLU A CA 1
ATOM 2281 C C . GLU A 1 289 ? 10.458 -19.973 6.425 1.00 93.81 289 GLU A C 1
ATOM 2283 O O . GLU A 1 289 ? 10.040 -21.035 6.892 1.00 93.81 289 GLU A O 1
ATOM 2288 N N . HIS A 1 290 ? 9.699 -19.211 5.636 1.00 92.88 290 HIS A N 1
ATOM 2289 C CA . HIS A 1 290 ? 8.343 -19.573 5.242 1.00 92.88 290 HIS A CA 1
ATOM 2290 C C . HIS A 1 290 ? 8.311 -20.858 4.405 1.00 92.88 290 HIS A C 1
ATOM 2292 O O . HIS A 1 290 ? 7.520 -21.758 4.692 1.00 92.88 290 HIS A O 1
ATOM 2298 N N . VAL A 1 291 ? 9.209 -21.002 3.424 1.00 91.69 291 VAL A N 1
ATOM 2299 C CA . VAL A 1 291 ? 9.350 -22.234 2.628 1.00 91.69 291 VAL A CA 1
ATOM 2300 C C . VAL A 1 291 ? 9.639 -23.437 3.523 1.00 91.69 291 VAL A C 1
ATOM 2302 O O . VAL A 1 291 ? 9.047 -24.500 3.325 1.00 91.69 291 VAL A O 1
ATOM 2305 N N . GLU A 1 292 ? 10.496 -23.284 4.534 1.00 90.25 292 GLU A N 1
ATOM 2306 C CA . GLU A 1 292 ? 10.761 -24.338 5.516 1.00 90.25 292 GLU A CA 1
ATOM 2307 C C . GLU A 1 292 ? 9.512 -24.705 6.329 1.00 90.25 292 GLU A C 1
ATOM 2309 O O . GLU A 1 292 ? 9.198 -25.892 6.470 1.00 90.25 292 GLU A O 1
ATOM 2314 N N . LYS A 1 293 ? 8.757 -23.710 6.817 1.00 88.69 293 LYS A N 1
ATOM 2315 C CA . LYS A 1 293 ? 7.490 -23.926 7.539 1.00 88.69 293 LYS A CA 1
ATOM 2316 C C . LYS A 1 293 ? 6.473 -24.673 6.664 1.00 88.69 293 LYS A C 1
ATOM 2318 O O . LYS A 1 293 ? 5.930 -25.693 7.090 1.00 88.69 293 LYS A O 1
ATOM 2323 N N . VAL A 1 294 ? 6.266 -24.232 5.422 1.00 87.31 294 VAL A N 1
ATOM 2324 C CA . VAL A 1 294 ? 5.336 -24.871 4.472 1.00 87.31 294 VAL A CA 1
ATOM 2325 C C . VAL A 1 294 ? 5.781 -26.290 4.126 1.00 87.31 294 VAL A C 1
ATOM 2327 O O . VAL A 1 294 ? 4.957 -27.205 4.118 1.00 87.31 294 VAL A O 1
ATOM 2330 N N . ALA A 1 295 ? 7.076 -26.509 3.883 1.00 84.12 295 ALA A N 1
ATOM 2331 C CA . ALA A 1 295 ? 7.610 -27.832 3.574 1.00 84.12 295 ALA A CA 1
ATOM 2332 C C . ALA A 1 295 ? 7.412 -28.823 4.734 1.00 84.12 295 ALA A C 1
ATOM 2334 O O . ALA A 1 295 ? 7.078 -29.983 4.490 1.00 84.12 295 ALA A O 1
ATOM 2335 N N . LYS A 1 296 ? 7.567 -28.378 5.990 1.00 83.25 296 LYS A N 1
ATOM 2336 C CA . LYS A 1 296 ? 7.282 -29.201 7.179 1.00 83.25 296 LYS A CA 1
ATOM 2337 C C . LYS A 1 296 ? 5.804 -29.598 7.251 1.00 83.25 296 LYS A C 1
ATOM 2339 O O . LYS A 1 296 ? 5.506 -30.783 7.376 1.00 83.25 296 LYS A O 1
ATOM 2344 N N . VAL A 1 297 ? 4.886 -28.640 7.090 1.00 81.31 297 VAL A N 1
ATOM 2345 C CA . VAL A 1 297 ? 3.432 -28.899 7.117 1.00 81.31 297 VAL A CA 1
ATOM 2346 C C . VAL A 1 297 ? 2.995 -29.810 5.962 1.00 81.31 297 VAL A C 1
ATOM 2348 O O . VAL A 1 297 ? 2.168 -30.697 6.154 1.00 81.31 297 VAL A O 1
ATOM 2351 N N . ARG A 1 298 ? 3.564 -29.640 4.761 1.00 76.00 298 ARG A N 1
ATOM 2352 C CA . ARG A 1 298 ? 3.241 -30.478 3.593 1.00 76.00 298 ARG A CA 1
ATOM 2353 C C . ARG A 1 298 ? 3.804 -31.890 3.679 1.00 76.00 298 ARG A C 1
ATOM 2355 O O . ARG A 1 298 ? 3.141 -32.807 3.213 1.00 76.00 298 ARG A O 1
ATOM 2362 N N . ARG A 1 299 ? 4.963 -32.105 4.311 1.00 67.81 299 ARG A N 1
ATOM 2363 C CA . ARG A 1 299 ? 5.463 -33.465 4.593 1.00 67.81 299 ARG A CA 1
ATOM 2364 C C . ARG A 1 299 ? 4.514 -34.249 5.500 1.00 67.81 299 ARG A C 1
ATOM 2366 O O . ARG A 1 299 ? 4.354 -35.442 5.285 1.00 67.81 299 ARG A O 1
ATOM 2373 N N . ALA A 1 300 ? 3.818 -33.578 6.419 1.00 60.19 300 ALA A N 1
ATOM 2374 C CA . ALA A 1 300 ? 2.731 -34.188 7.190 1.00 60.19 300 ALA A CA 1
ATOM 2375 C C . ALA A 1 300 ? 1.470 -34.497 6.345 1.00 60.19 300 ALA A C 1
ATOM 2377 O O . ALA A 1 300 ? 0.585 -35.201 6.817 1.00 60.19 300 ALA A O 1
ATOM 2378 N N . LYS A 1 301 ? 1.384 -33.991 5.102 1.00 57.94 301 LYS A N 1
ATOM 2379 C CA . LYS A 1 301 ? 0.253 -34.151 4.165 1.00 57.94 301 LYS A CA 1
ATOM 2380 C 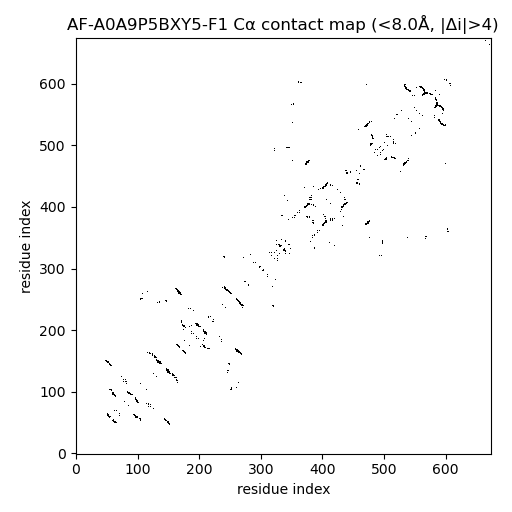C . LYS A 1 301 ? 0.616 -34.810 2.815 1.00 57.94 301 LYS A C 1
ATOM 2382 O O . LYS A 1 301 ? -0.227 -34.845 1.928 1.00 57.94 301 LYS A O 1
ATOM 2387 N N . GLY A 1 302 ? 1.827 -35.358 2.657 1.00 53.66 302 GLY A N 1
ATOM 2388 C CA . GLY A 1 302 ? 2.174 -36.291 1.572 1.00 53.66 302 GLY A CA 1
ATOM 2389 C C . GLY A 1 302 ? 2.714 -35.738 0.241 1.00 53.66 302 GLY A C 1
ATOM 2390 O O . GLY A 1 302 ? 2.886 -36.541 -0.670 1.00 53.66 302 GLY A O 1
ATOM 2391 N N . ASP A 1 303 ? 3.035 -34.442 0.093 1.00 58.25 303 ASP A N 1
ATOM 2392 C CA . ASP A 1 303 ? 3.425 -33.874 -1.221 1.00 58.25 303 ASP A CA 1
ATOM 2393 C C . ASP A 1 303 ? 4.876 -33.331 -1.297 1.00 58.25 303 ASP A C 1
ATOM 2395 O O . ASP A 1 303 ? 5.352 -32.623 -0.400 1.00 58.25 303 ASP A O 1
ATOM 2399 N N . LYS A 1 304 ? 5.595 -33.665 -2.384 1.00 55.78 304 LYS A N 1
ATOM 2400 C CA . LYS A 1 304 ? 7.025 -33.371 -2.632 1.00 55.78 304 LYS A CA 1
ATOM 2401 C C . LYS A 1 304 ? 7.189 -32.181 -3.591 1.00 55.78 304 LYS A C 1
ATOM 2403 O O . LYS A 1 304 ? 7.510 -32.356 -4.762 1.00 55.78 304 LYS A O 1
ATOM 2408 N N . LEU A 1 305 ? 7.079 -30.952 -3.088 1.00 60.97 305 LEU A N 1
ATOM 2409 C CA . LEU A 1 305 ? 7.566 -29.775 -3.822 1.00 60.97 305 LEU A CA 1
ATOM 2410 C C . LEU A 1 305 ? 9.056 -29.540 -3.515 1.00 60.97 305 LEU A C 1
ATOM 2412 O O . LEU A 1 305 ? 9.454 -29.499 -2.347 1.00 60.97 305 LEU A O 1
ATOM 2416 N N . ALA A 1 306 ? 9.890 -29.362 -4.544 1.00 76.75 306 ALA A N 1
ATOM 2417 C CA . ALA A 1 306 ? 11.287 -28.972 -4.357 1.00 76.75 306 ALA A CA 1
ATOM 2418 C C . ALA A 1 306 ? 11.345 -27.562 -3.740 1.00 76.75 306 ALA A C 1
ATOM 2420 O O . ALA A 1 306 ? 10.891 -26.597 -4.352 1.00 76.75 306 ALA A O 1
ATOM 2421 N N . LYS A 1 307 ? 11.901 -27.428 -2.527 1.00 82.81 307 LYS A N 1
ATOM 2422 C CA . LYS A 1 307 ? 11.972 -26.157 -1.773 1.00 82.81 307 LYS A CA 1
ATOM 2423 C C . LYS A 1 307 ? 12.505 -24.985 -2.608 1.00 82.81 307 LYS A C 1
ATOM 2425 O O . LYS A 1 307 ? 11.982 -23.882 -2.505 1.00 82.81 307 LYS A O 1
ATOM 2430 N N . GLY A 1 308 ? 13.499 -25.240 -3.463 1.00 76.44 308 GLY A N 1
ATOM 2431 C CA . GLY A 1 308 ? 14.062 -24.235 -4.370 1.00 76.44 308 GLY A CA 1
ATOM 2432 C C . GLY A 1 308 ? 13.060 -23.716 -5.406 1.00 76.44 308 GLY A C 1
ATOM 2433 O O . GLY A 1 308 ? 13.018 -22.516 -5.658 1.00 76.44 308 GLY A O 1
ATOM 2434 N N . ALA A 1 309 ? 12.198 -24.585 -5.945 1.00 79.00 309 ALA A N 1
ATOM 2435 C CA . ALA A 1 309 ? 11.154 -24.180 -6.885 1.00 79.00 309 ALA A CA 1
ATOM 2436 C C . ALA A 1 309 ? 10.092 -23.301 -6.204 1.00 79.00 309 ALA A C 1
ATOM 2438 O O . ALA A 1 309 ? 9.696 -22.282 -6.770 1.00 79.00 309 ALA A O 1
ATOM 2439 N N . LEU A 1 310 ? 9.693 -23.647 -4.970 1.00 86.19 310 LEU A N 1
ATOM 2440 C CA . LEU A 1 310 ? 8.780 -22.818 -4.176 1.00 86.19 310 LEU A CA 1
ATOM 2441 C C . LEU A 1 310 ? 9.405 -21.458 -3.859 1.00 86.19 310 LEU A C 1
ATOM 2443 O O . LEU A 1 310 ? 8.781 -20.436 -4.109 1.00 86.19 310 LEU A O 1
ATOM 2447 N N . LEU A 1 311 ? 10.646 -21.431 -3.362 1.00 86.75 311 LEU A N 1
ATOM 2448 C CA . LEU A 1 311 ? 11.338 -20.179 -3.059 1.00 86.75 311 LEU A CA 1
ATOM 2449 C C . LEU A 1 311 ? 11.435 -19.281 -4.296 1.00 86.75 311 LEU A C 1
ATOM 2451 O O . LEU A 1 311 ? 11.087 -18.107 -4.222 1.00 86.75 311 LEU A O 1
ATOM 2455 N N . GLY A 1 312 ? 11.836 -19.840 -5.442 1.00 77.19 312 GLY A N 1
ATOM 2456 C CA . GLY A 1 312 ? 11.884 -19.105 -6.705 1.00 77.19 312 GLY A CA 1
ATOM 2457 C C . GLY A 1 312 ? 10.517 -18.553 -7.121 1.00 77.19 312 GLY A C 1
ATOM 2458 O O . GLY A 1 312 ? 10.437 -17.434 -7.617 1.00 77.19 312 GLY A O 1
ATOM 2459 N N . GLN A 1 313 ? 9.430 -19.294 -6.878 1.00 84.50 313 GLN A N 1
ATOM 2460 C CA . GLN A 1 313 ? 8.071 -18.800 -7.110 1.00 84.50 313 GLN A CA 1
ATOM 2461 C C . GLN A 1 313 ? 7.729 -17.612 -6.203 1.00 84.50 313 GLN A C 1
ATOM 2463 O O . GLN A 1 313 ? 7.256 -16.599 -6.713 1.00 84.50 313 GLN A O 1
ATOM 2468 N N . LEU A 1 314 ? 7.980 -17.706 -4.893 1.00 89.25 314 LEU A N 1
ATOM 2469 C CA . LEU A 1 314 ? 7.662 -16.628 -3.948 1.00 89.25 314 LEU A CA 1
ATOM 2470 C C . LEU A 1 314 ? 8.498 -15.368 -4.218 1.00 89.25 314 LEU A C 1
ATOM 2472 O O . LEU A 1 314 ? 7.971 -14.261 -4.158 1.00 89.25 314 LEU A O 1
ATOM 2476 N N . VAL A 1 315 ? 9.774 -15.530 -4.585 1.00 85.25 315 VAL A N 1
ATOM 2477 C CA . VAL A 1 315 ? 10.643 -14.415 -4.999 1.00 85.25 315 VAL A CA 1
ATOM 2478 C C . VAL A 1 315 ? 10.092 -13.734 -6.253 1.00 85.25 315 VAL A C 1
ATOM 2480 O O . VAL A 1 315 ? 10.025 -12.509 -6.288 1.00 85.25 315 VAL A O 1
ATOM 2483 N N . ARG A 1 316 ? 9.624 -14.496 -7.252 1.00 79.81 316 ARG A N 1
ATOM 2484 C CA . ARG A 1 316 ? 8.974 -13.923 -8.445 1.00 79.81 316 ARG A CA 1
ATOM 2485 C C . ARG A 1 316 ? 7.676 -13.194 -8.109 1.00 79.81 316 ARG A C 1
ATOM 2487 O O . ARG A 1 316 ? 7.437 -12.116 -8.640 1.00 79.81 316 ARG A O 1
ATOM 2494 N N . GLU A 1 317 ? 6.837 -13.745 -7.231 1.00 85.25 317 GLU A N 1
ATOM 2495 C CA . GLU A 1 317 ? 5.636 -13.038 -6.769 1.00 85.25 317 GLU A CA 1
ATOM 2496 C C . GLU A 1 317 ? 5.993 -11.727 -6.063 1.00 85.25 317 GLU A C 1
ATOM 2498 O O . GLU A 1 317 ? 5.369 -10.695 -6.326 1.00 85.25 317 GLU A O 1
ATOM 2503 N N . ARG A 1 318 ? 7.025 -11.751 -5.207 1.00 86.94 318 ARG A N 1
ATOM 2504 C CA . ARG A 1 318 ? 7.490 -10.554 -4.514 1.00 86.94 318 ARG A CA 1
ATOM 2505 C C . ARG A 1 318 ? 8.011 -9.516 -5.498 1.00 86.94 318 ARG A C 1
ATOM 2507 O O . ARG A 1 318 ? 7.571 -8.376 -5.420 1.00 86.94 318 ARG A O 1
ATOM 2514 N N . ALA A 1 319 ? 8.840 -9.914 -6.464 1.00 78.00 319 ALA A N 1
ATOM 2515 C CA . ALA A 1 319 ? 9.366 -9.047 -7.522 1.00 78.00 319 ALA A CA 1
ATOM 2516 C C . ALA A 1 319 ? 8.259 -8.367 -8.352 1.00 78.00 319 ALA A C 1
ATOM 2518 O O . ALA A 1 319 ? 8.400 -7.211 -8.737 1.00 78.00 319 ALA A O 1
ATOM 2519 N N . LYS A 1 320 ? 7.100 -9.022 -8.525 1.00 75.81 320 LYS A N 1
ATOM 2520 C CA . LYS A 1 320 ? 5.892 -8.444 -9.156 1.00 75.81 320 LYS A CA 1
ATOM 2521 C C . LYS A 1 320 ? 5.141 -7.435 -8.275 1.00 75.81 320 LYS A C 1
ATOM 2523 O O . LYS A 1 320 ? 4.021 -7.022 -8.608 1.00 75.81 320 LYS A O 1
ATOM 2528 N N . GLY A 1 321 ? 5.709 -7.068 -7.129 1.00 78.75 321 GLY A N 1
ATOM 2529 C CA . GLY A 1 321 ? 5.136 -6.121 -6.184 1.00 78.75 321 GLY A CA 1
ATOM 2530 C C . GLY A 1 321 ? 4.046 -6.700 -5.294 1.00 78.75 321 GLY A C 1
ATOM 2531 O O . GLY A 1 321 ? 3.321 -5.909 -4.707 1.00 78.75 321 GLY A O 1
ATOM 2532 N N . LYS A 1 322 ? 3.876 -8.029 -5.197 1.00 88.50 322 LYS A N 1
ATOM 2533 C CA . LYS A 1 322 ? 2.914 -8.613 -4.245 1.00 88.50 322 LYS A CA 1
ATOM 2534 C C . LYS A 1 322 ? 3.382 -8.311 -2.812 1.00 88.50 322 LYS A C 1
ATOM 2536 O O . LYS A 1 322 ? 4.578 -8.480 -2.543 1.00 88.50 322 LYS A O 1
ATOM 2541 N N . PRO A 1 323 ? 2.500 -7.860 -1.897 1.00 91.88 323 PRO A N 1
ATOM 2542 C CA . PRO A 1 323 ? 2.869 -7.630 -0.505 1.00 91.88 323 PRO A CA 1
ATOM 2543 C C . PRO A 1 323 ? 3.474 -8.885 0.115 1.00 91.88 323 PRO A C 1
ATOM 2545 O O . PRO A 1 323 ? 2.927 -9.981 -0.044 1.00 91.88 323 PRO A O 1
ATOM 2548 N N . LEU A 1 324 ? 4.585 -8.727 0.835 1.00 92.94 324 LEU A N 1
ATOM 2549 C CA . LEU A 1 324 ? 5.265 -9.846 1.479 1.00 92.94 324 LEU A CA 1
ATOM 2550 C C . LEU A 1 324 ? 4.317 -10.594 2.425 1.00 92.94 324 LEU A C 1
ATOM 2552 O O . LEU A 1 324 ? 4.294 -11.816 2.432 1.00 92.94 324 LEU A O 1
ATOM 2556 N N . GLN A 1 325 ? 3.462 -9.879 3.145 1.00 95.50 325 GLN A N 1
ATOM 2557 C CA . GLN A 1 325 ? 2.501 -10.416 4.107 1.00 95.50 325 GLN A CA 1
ATOM 2558 C C . GLN A 1 325 ? 1.467 -11.336 3.458 1.00 95.50 325 GLN A C 1
ATOM 2560 O O . GLN A 1 325 ? 1.075 -12.342 4.040 1.00 95.50 325 GLN A O 1
ATOM 2565 N N . TYR A 1 326 ? 1.050 -11.050 2.222 1.00 96.06 326 TYR A N 1
ATOM 2566 C CA . TYR A 1 326 ? 0.188 -11.958 1.462 1.00 96.06 326 TYR A CA 1
ATOM 2567 C C . TYR A 1 326 ? 0.937 -13.182 0.934 1.00 96.06 326 TYR A C 1
ATOM 2569 O O . TYR A 1 326 ? 0.317 -14.219 0.709 1.00 96.06 326 TYR A O 1
ATOM 2577 N N . ILE A 1 327 ? 2.252 -13.076 0.726 1.00 95.00 327 ILE A N 1
ATOM 2578 C CA . ILE A 1 327 ? 3.106 -14.216 0.369 1.00 95.00 327 ILE A CA 1
ATOM 2579 C C . ILE A 1 327 ? 3.338 -15.101 1.603 1.00 95.00 327 ILE A C 1
ATOM 2581 O O . ILE A 1 327 ? 3.198 -16.317 1.518 1.00 95.00 327 ILE A O 1
ATOM 2585 N N . LEU A 1 328 ? 3.646 -14.497 2.755 1.00 95.44 328 LEU A N 1
ATOM 2586 C CA . LEU A 1 328 ? 3.871 -15.184 4.029 1.00 95.44 328 LEU A CA 1
ATOM 2587 C C . LEU A 1 328 ? 2.567 -15.700 4.665 1.00 95.44 328 LEU A C 1
ATOM 2589 O O . LEU A 1 328 ? 2.587 -16.672 5.423 1.00 95.44 328 LEU A O 1
ATOM 2593 N N . GLY A 1 329 ? 1.438 -15.062 4.356 1.00 95.88 329 GLY A N 1
ATOM 2594 C CA . GLY A 1 329 ? 0.115 -15.354 4.906 1.00 95.88 329 GLY A CA 1
ATOM 2595 C C . GLY A 1 329 ? -0.123 -14.811 6.320 1.00 95.88 329 GLY A C 1
ATOM 2596 O O . GLY A 1 329 ? -1.136 -15.157 6.929 1.00 95.88 329 GLY A O 1
ATOM 2597 N N . SER A 1 330 ? 0.784 -14.003 6.868 1.00 95.50 330 SER A N 1
ATOM 2598 C CA . SER A 1 330 ? 0.640 -13.343 8.172 1.00 95.50 330 SER A CA 1
ATOM 2599 C C . SER A 1 330 ? 1.446 -12.048 8.259 1.00 95.50 330 SER A C 1
ATOM 2601 O O . SER A 1 330 ? 2.326 -11.802 7.435 1.00 95.50 330 SER A O 1
ATOM 2603 N N . GLU A 1 331 ? 1.117 -11.254 9.274 1.00 95.19 331 GLU A N 1
ATOM 2604 C CA . GLU A 1 331 ? 1.830 -10.061 9.732 1.00 95.19 331 GLU A CA 1
ATOM 2605 C C . GLU A 1 331 ? 1.763 -10.009 11.267 1.00 95.19 331 GLU A C 1
ATOM 2607 O O . GLU A 1 331 ? 0.809 -10.525 11.859 1.00 95.19 331 GLU A O 1
ATOM 2612 N N . TYR A 1 332 ? 2.768 -9.417 11.903 1.00 94.81 332 TYR A N 1
ATOM 2613 C CA . TYR A 1 332 ? 2.734 -9.112 13.327 1.00 94.81 332 TYR A CA 1
ATOM 2614 C C . TYR A 1 332 ? 2.016 -7.785 13.574 1.00 94.81 332 TYR A C 1
ATOM 2616 O O . TYR A 1 332 ? 2.241 -6.793 12.885 1.00 94.81 332 TYR A O 1
ATOM 2624 N N . PHE A 1 333 ? 1.138 -7.773 14.569 1.00 95.69 333 PHE A N 1
ATOM 2625 C CA . PHE A 1 333 ? 0.402 -6.594 15.002 1.00 95.69 333 PHE A CA 1
ATOM 2626 C C . PHE A 1 333 ? 0.500 -6.507 16.524 1.00 95.69 333 PHE A C 1
ATOM 2628 O O . PHE A 1 333 ? -0.172 -7.258 17.233 1.00 95.69 333 PHE A O 1
ATOM 2635 N N . GLY A 1 334 ? 1.417 -5.664 17.008 1.00 91.88 334 GLY A N 1
ATOM 2636 C CA . GLY A 1 334 ? 1.983 -5.831 18.347 1.00 91.88 334 GLY A CA 1
ATOM 2637 C C . GLY A 1 334 ? 2.649 -7.207 18.468 1.00 91.88 334 GLY A C 1
ATOM 2638 O O . GLY A 1 334 ? 3.302 -7.670 17.530 1.00 91.88 334 GLY A O 1
ATOM 2639 N N . ASP A 1 335 ? 2.401 -7.898 19.576 1.00 91.19 335 ASP A N 1
ATOM 2640 C CA . ASP A 1 335 ? 2.934 -9.246 19.821 1.00 91.19 335 ASP A CA 1
ATOM 2641 C C . ASP A 1 335 ? 2.111 -10.375 19.166 1.00 91.19 335 ASP A C 1
ATOM 2643 O O . ASP A 1 335 ? 2.474 -11.553 19.235 1.00 91.19 335 ASP A O 1
ATOM 2647 N N . LEU A 1 336 ? 1.006 -10.043 18.488 1.00 93.44 336 LEU A N 1
ATOM 2648 C CA . LEU A 1 336 ? 0.119 -11.030 17.875 1.00 93.44 336 LEU A CA 1
ATOM 2649 C C . LEU A 1 336 ? 0.485 -11.318 16.417 1.00 93.44 336 LEU A C 1
ATOM 2651 O O . LEU A 1 336 ? 0.604 -10.411 15.596 1.00 93.44 336 LEU A O 1
ATOM 2655 N N . GLU A 1 337 ? 0.558 -12.602 16.052 1.00 94.56 337 GLU A N 1
ATOM 2656 C CA . GLU A 1 337 ? 0.641 -13.019 14.647 1.00 94.56 337 GLU A CA 1
ATOM 2657 C C . GLU A 1 337 ? -0.771 -13.086 14.035 1.00 94.56 337 GLU A C 1
ATOM 2659 O O . GLU A 1 337 ? -1.544 -14.025 14.267 1.00 94.56 337 GLU A O 1
ATOM 2664 N N . ILE A 1 338 ? -1.094 -12.116 13.184 1.00 97.25 338 ILE A N 1
ATOM 2665 C CA . ILE A 1 338 ? -2.385 -11.994 12.507 1.00 97.25 338 ILE A CA 1
ATOM 2666 C C . ILE A 1 338 ? -2.298 -12.605 11.108 1.00 97.25 338 ILE A C 1
ATOM 2668 O O . ILE A 1 338 ? -1.406 -12.289 10.318 1.00 97.25 338 ILE A O 1
ATOM 2672 N N . LYS A 1 339 ? -3.236 -13.492 10.752 1.00 97.50 339 LYS A N 1
ATOM 2673 C CA . LYS A 1 339 ? -3.316 -14.023 9.386 1.00 97.50 339 LYS A CA 1
ATOM 2674 C C . LYS A 1 339 ? -3.795 -12.963 8.414 1.00 97.50 339 LYS A C 1
ATOM 2676 O O . LYS A 1 339 ? -4.764 -12.254 8.671 1.00 97.50 339 LYS A O 1
ATOM 2681 N N . CYS A 1 340 ? -3.121 -12.938 7.269 1.00 96.75 340 CYS A N 1
ATOM 2682 C CA . CYS A 1 340 ? -3.363 -12.030 6.161 1.00 96.75 340 CYS A CA 1
ATOM 2683 C C . CYS A 1 340 ? -3.747 -12.833 4.916 1.00 96.75 340 CYS A C 1
ATOM 2685 O O . CYS A 1 340 ? -3.204 -13.911 4.664 1.00 96.75 340 CYS A O 1
ATOM 2687 N N . LYS A 1 341 ? -4.665 -12.296 4.112 1.00 94.50 341 LYS A N 1
ATOM 2688 C CA . LYS A 1 341 ? -5.032 -12.859 2.808 1.00 94.50 341 LYS A CA 1
ATOM 2689 C C . LYS A 1 341 ? -5.400 -11.735 1.830 1.00 94.50 341 LYS A C 1
ATOM 2691 O O . LYS A 1 341 ? -5.903 -10.707 2.288 1.00 94.50 341 LYS A O 1
ATOM 2696 N N . PRO A 1 342 ? -5.211 -11.932 0.512 1.00 94.81 342 PRO A N 1
ATOM 2697 C CA . PRO A 1 342 ? -5.745 -11.018 -0.495 1.00 94.81 342 PRO A CA 1
ATOM 2698 C C . PRO A 1 342 ? -7.245 -10.769 -0.289 1.00 94.81 342 PRO A C 1
ATOM 2700 O O . PRO A 1 342 ? -7.971 -11.701 0.057 1.00 94.81 342 PRO A O 1
ATOM 2703 N N . GLY A 1 343 ? -7.688 -9.527 -0.491 1.00 93.44 343 GLY A N 1
ATOM 2704 C CA . GLY A 1 343 ? -9.076 -9.102 -0.252 1.00 93.44 343 GLY A CA 1
ATOM 2705 C C . GLY A 1 343 ? -9.332 -8.484 1.129 1.00 93.44 343 GLY A C 1
ATOM 2706 O O . GLY A 1 343 ? -10.381 -7.883 1.335 1.00 93.44 343 GLY A O 1
ATOM 2707 N N . VAL A 1 344 ? -8.365 -8.541 2.056 1.00 96.94 344 VAL A N 1
ATOM 2708 C CA . VAL A 1 344 ? -8.454 -7.907 3.388 1.00 96.94 344 VAL A CA 1
ATOM 2709 C C . VAL A 1 344 ? -7.208 -7.061 3.652 1.00 96.94 344 VAL A C 1
ATOM 2711 O O . VAL A 1 344 ? -6.100 -7.510 3.356 1.00 96.94 344 VAL A O 1
ATOM 2714 N N . LEU A 1 345 ? -7.381 -5.850 4.190 1.00 96.94 345 LEU A N 1
ATOM 2715 C CA . LEU A 1 345 ? -6.286 -4.918 4.494 1.00 96.94 345 LEU A CA 1
ATOM 2716 C C . LEU A 1 345 ? -5.215 -5.581 5.372 1.00 96.94 345 LEU A C 1
ATOM 2718 O O . LEU A 1 345 ? -5.541 -6.282 6.331 1.00 96.94 345 LEU A O 1
ATOM 2722 N N . ILE A 1 346 ? -3.942 -5.368 5.045 1.00 97.31 346 ILE A N 1
ATOM 2723 C CA . ILE A 1 346 ? -2.833 -5.855 5.873 1.00 97.31 346 ILE A CA 1
ATOM 2724 C C . ILE A 1 346 ? -2.745 -4.981 7.141 1.00 97.31 346 ILE A C 1
ATOM 2726 O O . ILE A 1 346 ? -2.718 -3.756 6.998 1.00 97.31 346 ILE A O 1
ATOM 2730 N N . PRO A 1 347 ? -2.669 -5.563 8.357 1.00 96.38 347 PRO A N 1
ATOM 2731 C CA . PRO A 1 347 ? -2.519 -4.800 9.598 1.00 96.38 347 PRO A CA 1
ATOM 2732 C C . PRO A 1 347 ? -1.317 -3.849 9.540 1.00 96.38 347 PRO A C 1
ATOM 2734 O O . PRO A 1 347 ? -0.252 -4.229 9.049 1.00 96.38 347 PRO A O 1
ATOM 2737 N N . ARG A 1 348 ? -1.481 -2.608 10.014 1.00 92.56 348 ARG A N 1
ATOM 2738 C CA . ARG A 1 348 ? -0.428 -1.582 9.973 1.00 92.56 348 ARG A CA 1
ATOM 2739 C C . ARG A 1 348 ? 0.241 -1.406 11.342 1.00 92.56 348 ARG A C 1
ATOM 2741 O O . ARG A 1 348 ? -0.476 -1.355 12.339 1.00 92.56 348 ARG A O 1
ATOM 2748 N N . PRO A 1 349 ? 1.580 -1.279 11.410 1.00 89.62 349 PRO A N 1
ATOM 2749 C CA . PRO A 1 349 ? 2.284 -1.043 12.674 1.00 89.62 349 PRO A CA 1
ATOM 2750 C C . PRO A 1 349 ? 1.812 0.215 13.418 1.00 89.62 349 PRO A C 1
ATOM 2752 O O . PRO A 1 349 ? 1.626 0.162 14.630 1.00 89.62 349 PRO A O 1
ATOM 2755 N N . ASP A 1 350 ? 1.541 1.305 12.696 1.00 87.81 350 ASP A N 1
ATOM 2756 C CA . ASP A 1 350 ? 1.112 2.587 13.279 1.00 87.81 350 ASP A CA 1
ATOM 2757 C C . ASP A 1 350 ? -0.222 2.448 14.048 1.00 87.81 350 ASP A C 1
ATOM 2759 O O . ASP A 1 350 ? -0.379 2.964 15.159 1.00 87.81 350 ASP A O 1
ATOM 2763 N N . THR A 1 351 ? -1.163 1.655 13.513 1.00 93.31 351 THR A N 1
ATOM 2764 C CA . THR A 1 351 ? -2.414 1.301 14.205 1.00 93.31 351 THR A CA 1
ATOM 2765 C C . THR A 1 351 ? -2.130 0.536 15.500 1.00 93.31 351 THR A C 1
ATOM 2767 O O . THR A 1 351 ? -2.762 0.797 16.524 1.00 93.31 351 THR A O 1
ATOM 2770 N N . ALA A 1 352 ? -1.180 -0.410 15.480 1.00 95.06 352 ALA A N 1
ATOM 2771 C CA . ALA A 1 352 ? -0.830 -1.200 16.660 1.00 95.06 352 ALA A CA 1
ATOM 2772 C C . ALA A 1 352 ? -0.286 -0.308 17.783 1.00 95.06 352 ALA A C 1
ATOM 2774 O O . ALA A 1 352 ? -0.719 -0.448 18.923 1.00 95.06 352 ALA A O 1
ATOM 2775 N N . ALA A 1 353 ? 0.577 0.661 17.460 1.00 93.06 353 ALA A N 1
ATOM 2776 C CA . ALA A 1 353 ? 1.135 1.597 18.437 1.00 93.06 353 ALA A CA 1
ATOM 2777 C C . ALA A 1 353 ? 0.043 2.412 19.157 1.00 93.06 353 ALA A C 1
ATOM 2779 O O . ALA A 1 353 ? 0.036 2.506 20.389 1.00 93.06 353 ALA A O 1
ATOM 2780 N N . SER A 1 354 ? -0.929 2.941 18.404 1.00 94.94 354 SER A N 1
ATOM 2781 C CA . SER A 1 354 ? -2.065 3.681 18.977 1.00 94.94 354 SER A CA 1
ATOM 2782 C C . SER A 1 354 ? -2.951 2.790 19.859 1.00 94.94 354 SER A C 1
ATOM 2784 O O . SER A 1 354 ? -3.333 3.186 20.963 1.00 94.94 354 SER A O 1
ATOM 2786 N N . VAL A 1 355 ? -3.252 1.565 19.415 1.00 96.75 355 VAL A N 1
ATOM 2787 C CA . VAL A 1 355 ? -4.082 0.615 20.175 1.00 96.75 355 VAL A CA 1
ATOM 2788 C C . VAL A 1 355 ? -3.382 0.149 21.452 1.00 96.75 355 VAL A C 1
ATOM 2790 O O . VAL A 1 355 ? -4.013 0.151 22.508 1.00 96.75 355 VAL A O 1
ATOM 2793 N N . THR A 1 356 ? -2.091 -0.191 21.395 1.00 95.56 356 THR A N 1
ATOM 2794 C CA . THR A 1 356 ? -1.300 -0.594 22.570 1.00 95.56 356 THR A CA 1
ATOM 2795 C C . THR A 1 356 ? -1.223 0.533 23.601 1.00 95.56 356 THR A C 1
ATOM 2797 O O . THR A 1 356 ? -1.423 0.279 24.793 1.00 95.56 356 THR A O 1
ATOM 2800 N N . ARG A 1 357 ? -1.020 1.791 23.173 1.00 94.88 357 ARG A N 1
ATOM 2801 C CA . ARG A 1 357 ? -1.048 2.945 24.090 1.00 94.88 357 ARG A CA 1
ATOM 2802 C C . ARG A 1 357 ? -2.410 3.085 24.766 1.00 94.88 357 ARG A C 1
ATOM 2804 O O . ARG A 1 357 ? -2.465 3.221 25.987 1.00 94.88 357 ARG A O 1
ATOM 2811 N N . LEU A 1 358 ? -3.502 3.038 24.001 1.00 96.69 358 LEU A N 1
ATOM 2812 C CA . LEU A 1 358 ? -4.848 3.163 24.564 1.00 96.69 358 LEU A CA 1
ATOM 2813 C C . LEU A 1 358 ? -5.160 2.023 25.543 1.00 96.69 358 LEU A C 1
ATOM 2815 O O . LEU A 1 358 ? -5.630 2.284 26.650 1.00 96.69 358 LEU A O 1
ATOM 2819 N N . ALA A 1 359 ? -4.879 0.776 25.160 1.00 95.69 359 ALA A N 1
ATOM 2820 C CA . ALA A 1 359 ? -5.103 -0.387 26.011 1.00 95.69 359 ALA A CA 1
ATOM 2821 C C . ALA A 1 359 ? -4.308 -0.284 27.320 1.00 95.69 359 ALA A C 1
ATOM 2823 O O . ALA A 1 359 ? -4.863 -0.554 28.381 1.00 95.69 359 ALA A O 1
ATOM 2824 N N . THR A 1 360 ? -3.057 0.181 27.257 1.00 94.31 360 THR A N 1
ATOM 2825 C CA . THR A 1 360 ? -2.204 0.425 28.431 1.00 94.31 360 THR A CA 1
ATOM 2826 C C . THR A 1 360 ? -2.798 1.481 29.363 1.00 94.31 360 THR A C 1
ATOM 2828 O O . THR A 1 360 ? -2.960 1.212 30.550 1.00 94.31 360 THR A O 1
ATOM 2831 N N . LEU A 1 361 ? -3.196 2.646 28.838 1.00 95.00 361 LEU A N 1
ATOM 2832 C CA . LEU A 1 361 ? -3.803 3.712 29.647 1.00 95.00 361 LEU A CA 1
ATOM 2833 C C . LEU A 1 361 ? -5.068 3.225 30.366 1.00 95.00 361 LEU A C 1
ATOM 2835 O O . LEU A 1 361 ? -5.205 3.398 31.574 1.00 95.00 361 LEU A O 1
ATOM 2839 N N . VAL A 1 362 ? -5.962 2.552 29.636 1.00 95.81 362 VAL A N 1
ATOM 2840 C CA . VAL A 1 362 ? -7.216 2.040 30.203 1.00 95.81 362 VAL A CA 1
ATOM 2841 C C . VAL A 1 362 ? -6.948 0.928 31.215 1.00 95.81 362 VAL A C 1
ATOM 2843 O O . VAL A 1 362 ? -7.575 0.911 32.267 1.00 95.81 362 VAL A O 1
ATOM 2846 N N . ARG A 1 363 ? -6.016 0.013 30.938 1.00 94.12 363 ARG A N 1
ATOM 2847 C CA . ARG A 1 363 ? -5.624 -1.071 31.853 1.00 94.12 363 ARG A CA 1
ATOM 2848 C C . ARG A 1 363 ? -5.086 -0.536 33.181 1.00 94.12 363 ARG A C 1
ATOM 2850 O O . ARG A 1 363 ? -5.415 -1.085 34.236 1.00 94.12 363 ARG A O 1
ATOM 2857 N N . ASP A 1 364 ? -4.298 0.532 33.130 1.00 93.69 364 ASP A N 1
ATOM 2858 C CA . ASP A 1 364 ? -3.644 1.123 34.301 1.00 93.69 364 ASP A CA 1
ATOM 2859 C C . ASP A 1 364 ? -4.574 2.098 35.059 1.00 93.69 364 ASP A C 1
ATOM 2861 O O . ASP A 1 364 ? -4.255 2.559 36.158 1.00 93.69 364 ASP A O 1
ATOM 2865 N N . ALA A 1 365 ? -5.763 2.376 34.512 1.00 93.25 365 ALA A N 1
ATOM 2866 C CA . ALA A 1 365 ? -6.763 3.224 35.137 1.00 93.25 365 ALA A CA 1
ATOM 2867 C C . ALA A 1 365 ? -7.371 2.607 36.409 1.00 93.25 365 ALA A C 1
ATOM 2869 O O . ALA A 1 365 ? -7.646 1.403 36.517 1.00 93.25 365 ALA A O 1
ATOM 2870 N N . GLN A 1 366 ? -7.665 3.485 37.368 1.00 89.94 366 GLN A N 1
ATOM 2871 C CA . GLN A 1 366 ? -8.424 3.154 38.572 1.00 89.94 366 GLN A CA 1
ATOM 2872 C C . GLN A 1 366 ? -9.934 3.258 38.316 1.00 89.94 366 GLN A C 1
ATOM 2874 O O . GLN A 1 366 ? -10.378 3.992 37.434 1.00 89.94 366 GLN A O 1
ATOM 2879 N N . ASN A 1 367 ? -10.733 2.572 39.140 1.00 88.31 367 ASN A N 1
ATOM 2880 C CA . ASN A 1 367 ? -12.202 2.647 39.121 1.00 88.31 367 ASN A CA 1
ATOM 2881 C C . ASN A 1 367 ? -12.837 2.281 37.764 1.00 88.31 367 ASN A C 1
ATOM 2883 O O . ASN A 1 367 ? -13.826 2.888 37.344 1.00 88.31 367 ASN A O 1
ATOM 2887 N N . LEU A 1 368 ? -12.272 1.289 37.071 1.00 93.62 368 LEU A N 1
ATOM 2888 C CA . LEU A 1 368 ? -12.929 0.685 35.914 1.00 93.62 368 LEU A CA 1
ATOM 2889 C C . LEU A 1 368 ? -14.226 -0.027 36.342 1.00 93.62 368 LEU A C 1
ATOM 2891 O O . LEU A 1 368 ? -14.298 -0.553 37.456 1.00 93.62 368 LEU A O 1
ATOM 2895 N N . PRO A 1 369 ? -15.250 -0.070 35.475 1.00 93.31 369 PRO A N 1
ATOM 2896 C CA . PRO A 1 369 ? -16.407 -0.930 35.688 1.00 93.31 369 PRO A CA 1
ATOM 2897 C C . PRO A 1 369 ? -16.000 -2.409 35.635 1.00 93.31 369 PRO A C 1
ATOM 2899 O O . PRO A 1 369 ? -14.998 -2.762 35.020 1.00 93.31 369 PRO A O 1
ATOM 2902 N N . ASN A 1 370 ? -16.833 -3.282 36.208 1.00 92.25 370 ASN A N 1
ATOM 2903 C CA . ASN A 1 370 ? -16.626 -4.736 36.137 1.00 92.25 370 ASN A CA 1
ATOM 2904 C C . ASN A 1 370 ? -16.631 -5.270 34.695 1.00 92.25 370 ASN A C 1
ATOM 2906 O O . ASN A 1 370 ? -16.048 -6.313 34.441 1.00 92.25 370 ASN A O 1
ATOM 2910 N N . GLU A 1 371 ? -17.295 -4.578 33.765 1.00 93.88 371 GLU A N 1
ATOM 2911 C CA . GLU A 1 371 ? -17.268 -4.881 32.332 1.00 93.88 371 GLU A CA 1
ATOM 2912 C C . GLU A 1 371 ? -16.926 -3.609 31.550 1.00 93.88 371 GLU A C 1
ATOM 2914 O O . GLU A 1 371 ? -17.612 -2.597 31.705 1.00 93.88 371 GLU A O 1
ATOM 2919 N N . VAL A 1 372 ? -15.914 -3.680 30.682 1.00 95.69 372 VAL A N 1
ATOM 2920 C CA . VAL A 1 372 ? -15.556 -2.629 29.717 1.00 95.69 372 VAL A CA 1
ATOM 2921 C C . VAL A 1 372 ? -15.961 -3.075 28.312 1.00 95.69 372 VAL A C 1
ATOM 2923 O O . VAL A 1 372 ? -15.602 -4.162 27.847 1.00 95.69 372 VAL A O 1
ATOM 2926 N N . ARG A 1 373 ? -16.726 -2.225 27.622 1.00 97.38 373 ARG A N 1
ATOM 2927 C CA . ARG A 1 373 ? -17.306 -2.494 26.301 1.00 97.38 373 AR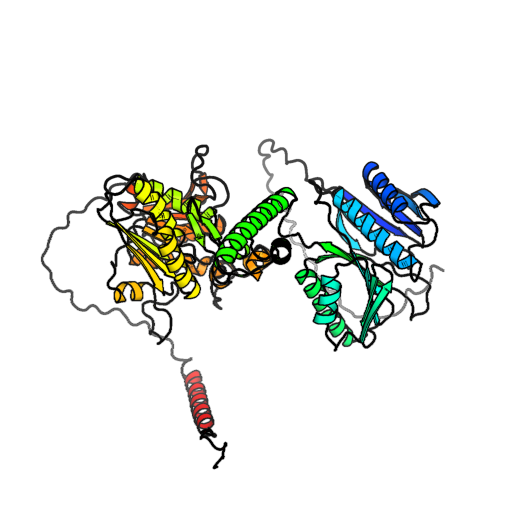G A CA 1
ATOM 2928 C C . ARG A 1 373 ? -16.590 -1.716 25.209 1.00 97.38 373 ARG A C 1
ATOM 2930 O O . ARG A 1 373 ? -16.530 -0.489 25.260 1.00 97.38 373 ARG A O 1
ATOM 2937 N N . ILE A 1 374 ? -16.125 -2.418 24.184 1.00 98.25 374 ILE A N 1
ATOM 2938 C CA . ILE A 1 374 ? -15.329 -1.853 23.092 1.00 98.25 374 ILE A CA 1
ATOM 2939 C C . ILE A 1 374 ? -15.992 -2.147 21.749 1.00 98.25 374 ILE A C 1
ATOM 2941 O O . ILE A 1 374 ? -16.242 -3.307 21.418 1.00 98.25 374 ILE A O 1
ATOM 2945 N N . LEU A 1 375 ? -16.263 -1.099 20.976 1.00 98.56 375 LEU A N 1
ATOM 2946 C CA . LEU A 1 375 ? -16.787 -1.198 19.618 1.00 98.56 375 LEU A CA 1
ATOM 2947 C C . LEU A 1 375 ? -15.691 -0.815 18.625 1.00 98.56 375 LEU A C 1
ATOM 2949 O O . LEU A 1 375 ? -15.202 0.310 18.661 1.00 98.56 375 LEU A O 1
ATOM 2953 N N . ASP A 1 376 ? -15.331 -1.736 17.739 1.00 98.69 376 ASP A N 1
ATOM 2954 C CA . ASP A 1 376 ? -14.384 -1.508 16.649 1.00 98.69 376 ASP A CA 1
ATOM 2955 C C . ASP A 1 376 ? -15.122 -1.512 15.305 1.00 98.69 376 ASP A C 1
ATOM 2957 O O . ASP A 1 376 ? -15.771 -2.499 14.949 1.00 98.69 376 ASP A O 1
ATOM 2961 N N . LEU A 1 377 ? -15.056 -0.413 14.555 1.00 98.50 377 LEU A N 1
ATOM 2962 C CA . LEU A 1 377 ? -15.668 -0.310 13.228 1.00 98.50 377 LEU A CA 1
ATOM 2963 C C . LEU A 1 377 ? -14.604 -0.338 12.130 1.00 98.50 377 LEU A C 1
ATOM 2965 O O . LEU A 1 377 ? -13.566 0.309 12.252 1.00 98.50 377 LEU A O 1
ATOM 2969 N N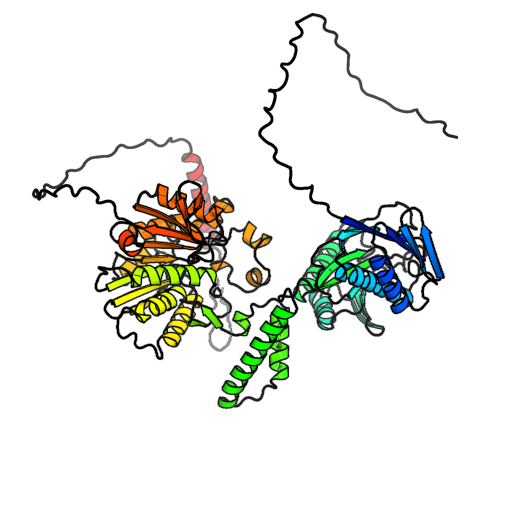 . CYS A 1 378 ? -14.921 -1.018 11.024 1.00 98.06 378 CYS A N 1
ATOM 2970 C CA . CYS A 1 378 ? -13.984 -1.346 9.943 1.00 98.06 378 CYS A CA 1
ATOM 2971 C C . CYS A 1 378 ? -12.892 -2.329 10.412 1.00 98.06 378 CYS A C 1
ATOM 2973 O O . CYS A 1 378 ? -11.707 -2.135 10.159 1.00 98.06 378 CYS A O 1
ATOM 2975 N N . THR A 1 379 ? -13.302 -3.398 11.109 1.00 98.25 379 THR A N 1
ATOM 2976 C CA . THR A 1 379 ? -12.397 -4.304 11.847 1.00 98.25 379 THR A CA 1
ATOM 2977 C C . THR A 1 379 ? -11.382 -5.058 10.975 1.00 98.25 379 THR A C 1
ATOM 2979 O O . THR A 1 379 ? -10.348 -5.518 11.467 1.00 98.25 379 THR A O 1
ATOM 2982 N N . GLY A 1 380 ? -11.654 -5.232 9.676 1.00 98.25 380 GLY A N 1
ATOM 2983 C CA . GLY A 1 380 ? -10.758 -5.894 8.735 1.00 98.25 380 GLY A CA 1
ATOM 2984 C C . GLY A 1 380 ? -10.353 -7.299 9.187 1.00 98.25 380 GLY A C 1
ATOM 2985 O O . GLY A 1 380 ? -11.155 -8.230 9.229 1.00 98.25 380 GLY A O 1
ATOM 2986 N N . THR A 1 381 ? -9.074 -7.467 9.520 1.00 97.81 381 THR A N 1
ATOM 2987 C CA . THR A 1 381 ? -8.511 -8.742 9.998 1.00 97.81 381 THR A CA 1
ATOM 2988 C C . THR A 1 381 ? -8.897 -9.095 11.440 1.00 97.81 381 THR A C 1
ATOM 2990 O O . THR A 1 381 ? -8.528 -10.179 11.903 1.00 97.81 381 THR A O 1
ATOM 2993 N N . GLY A 1 382 ? -9.589 -8.200 12.151 1.00 97.94 382 GLY A N 1
ATOM 2994 C CA . GLY A 1 382 ? -9.870 -8.290 13.583 1.00 97.94 382 GLY A CA 1
ATOM 2995 C C . GLY A 1 382 ? -8.678 -7.923 14.473 1.00 97.94 382 GLY A C 1
ATOM 2996 O O . GLY A 1 382 ? -8.719 -8.193 15.670 1.00 97.94 382 GLY A O 1
ATOM 2997 N N . CYS A 1 383 ? -7.600 -7.353 13.921 1.00 97.69 383 CYS A N 1
ATOM 2998 C CA . CYS A 1 383 ? -6.352 -7.129 14.657 1.00 97.69 383 CYS A CA 1
ATOM 2999 C C . CYS A 1 383 ? -6.492 -6.149 15.833 1.00 97.69 383 CYS A C 1
ATOM 3001 O O . CYS A 1 383 ? -5.892 -6.395 16.875 1.00 97.69 383 CYS A O 1
ATOM 3003 N N . ILE A 1 384 ? -7.322 -5.105 15.709 1.00 98.12 384 ILE A N 1
ATOM 3004 C CA . ILE A 1 384 ? -7.557 -4.109 16.768 1.00 98.12 384 ILE A CA 1
ATOM 3005 C C . ILE A 1 384 ? -8.204 -4.761 18.012 1.00 98.12 384 ILE A C 1
ATOM 3007 O O . ILE A 1 384 ? -7.587 -4.712 19.079 1.00 98.12 384 ILE A O 1
ATOM 3011 N N . PRO A 1 385 ? -9.371 -5.443 17.918 1.00 97.19 385 PRO A N 1
ATOM 3012 C CA . PRO A 1 385 ? -9.979 -6.168 19.034 1.00 97.19 385 PRO A CA 1
ATOM 3013 C C . PRO A 1 385 ? -9.052 -7.170 19.712 1.00 97.19 385 PRO A C 1
ATOM 3015 O O . PRO A 1 385 ? -9.038 -7.279 20.938 1.00 97.19 385 PRO A O 1
ATOM 3018 N N . LEU A 1 386 ? -8.293 -7.922 18.909 1.00 95.94 386 LEU A N 1
ATOM 3019 C CA . LEU A 1 386 ? -7.413 -8.970 19.413 1.00 95.94 386 LEU A CA 1
ATOM 3020 C C . LEU A 1 386 ? -6.234 -8.381 20.181 1.00 95.94 386 LEU A C 1
ATOM 3022 O O . LEU A 1 386 ? -5.960 -8.838 21.290 1.00 95.94 386 LEU A O 1
ATOM 3026 N N . LEU A 1 387 ? -5.584 -7.351 19.630 1.00 95.88 387 LEU A N 1
ATOM 3027 C CA . LEU A 1 387 ? -4.472 -6.686 20.300 1.00 95.88 387 LEU A CA 1
ATOM 3028 C C . LEU A 1 387 ? -4.934 -5.996 21.577 1.00 95.88 387 LEU A C 1
ATOM 3030 O O . LEU A 1 387 ? -4.323 -6.201 22.618 1.00 95.88 387 LEU A O 1
ATOM 3034 N N . PHE A 1 388 ? -6.048 -5.258 21.534 1.00 96.12 388 PHE A N 1
ATOM 3035 C CA . PHE A 1 388 ? -6.569 -4.598 22.730 1.00 96.12 388 PHE A CA 1
ATOM 3036 C C . PHE A 1 388 ? -6.819 -5.610 23.855 1.00 96.12 388 PHE A C 1
ATOM 3038 O O . PHE A 1 388 ? -6.388 -5.400 24.988 1.00 96.12 388 PHE A O 1
ATOM 3045 N N . ARG A 1 389 ? -7.486 -6.735 23.547 1.00 93.44 389 ARG A N 1
ATOM 3046 C CA . ARG A 1 389 ? -7.732 -7.799 24.531 1.00 93.44 389 ARG A CA 1
ATOM 3047 C C . ARG A 1 389 ? -6.427 -8.359 25.087 1.00 93.44 389 ARG A C 1
ATOM 3049 O O . ARG A 1 389 ? -6.341 -8.561 26.292 1.00 93.44 389 ARG A O 1
ATOM 3056 N N . HIS A 1 390 ? -5.447 -8.617 24.223 1.00 91.62 390 HIS A N 1
ATOM 3057 C CA . HIS A 1 390 ? -4.149 -9.155 24.617 1.00 91.62 390 HIS A CA 1
ATOM 3058 C C . HIS A 1 390 ? -3.416 -8.223 25.592 1.00 91.62 390 HIS A C 1
ATOM 3060 O O . HIS A 1 390 ? -3.050 -8.650 26.685 1.00 91.62 390 HIS A O 1
ATOM 3066 N N . GLU A 1 391 ? -3.295 -6.943 25.240 1.00 91.69 391 GLU A N 1
ATOM 3067 C CA . GLU A 1 391 ? -2.607 -5.917 26.037 1.00 91.69 391 GLU A CA 1
ATOM 3068 C C . GLU A 1 391 ? -3.287 -5.658 27.387 1.00 91.69 391 GLU A C 1
ATOM 3070 O O . GLU A 1 391 ? -2.630 -5.476 28.418 1.00 91.69 391 GLU A O 1
ATOM 3075 N N . PHE A 1 392 ? -4.622 -5.656 27.398 1.00 91.25 392 PHE A N 1
ATOM 3076 C CA . PHE A 1 392 ? -5.407 -5.411 28.603 1.00 91.25 392 PHE A CA 1
ATOM 3077 C C . PHE A 1 392 ? -5.400 -6.622 29.549 1.00 91.25 392 PHE A C 1
ATOM 3079 O O . PHE A 1 392 ? -5.081 -6.493 30.736 1.00 91.25 392 PHE A O 1
ATOM 3086 N N . ALA A 1 393 ? -5.697 -7.818 29.027 1.00 86.38 393 ALA A N 1
ATOM 3087 C CA . ALA A 1 393 ? -5.790 -9.045 29.822 1.00 86.38 393 ALA A CA 1
ATOM 3088 C C . ALA A 1 393 ? -4.429 -9.524 30.356 1.00 86.38 393 ALA A C 1
ATOM 3090 O O . ALA A 1 393 ? -4.390 -10.344 31.276 1.00 86.38 393 ALA A O 1
ATOM 3091 N N . ALA A 1 394 ? -3.319 -8.997 29.825 1.00 80.06 394 ALA A N 1
ATOM 3092 C CA . ALA A 1 394 ? -1.974 -9.283 30.313 1.00 80.06 394 ALA A CA 1
ATOM 3093 C C . ALA A 1 394 ? -1.794 -8.962 31.809 1.00 80.06 394 ALA A C 1
ATOM 3095 O O . ALA A 1 394 ? -1.035 -9.655 32.486 1.00 80.06 394 ALA A O 1
ATOM 3096 N N . GLN A 1 395 ? -2.480 -7.938 32.340 1.00 82.38 395 GLN A N 1
ATOM 3097 C CA . GLN A 1 395 ? -2.316 -7.511 33.743 1.00 82.38 395 GLN A CA 1
ATOM 3098 C C . GLN A 1 395 ? -3.631 -7.259 34.496 1.00 82.38 395 GLN A C 1
ATOM 3100 O O . GLN A 1 395 ? -3.611 -7.169 35.723 1.00 82.38 395 GLN A O 1
ATOM 3105 N N . ARG A 1 396 ? -4.777 -7.174 33.806 1.00 83.81 396 ARG A N 1
ATOM 3106 C CA . ARG A 1 396 ? -6.092 -6.950 34.431 1.00 83.81 396 ARG A CA 1
ATOM 3107 C C . ARG A 1 396 ? -7.044 -8.099 34.120 1.00 83.81 396 ARG A C 1
ATOM 3109 O O . ARG A 1 396 ? -7.601 -8.180 33.030 1.00 83.81 396 ARG A O 1
ATOM 3116 N N . LYS A 1 397 ? -7.217 -8.995 35.097 1.00 84.62 397 LYS A N 1
ATOM 3117 C CA . LYS A 1 397 ? -8.141 -10.149 35.032 1.00 84.62 397 LYS A CA 1
ATOM 3118 C C . LYS A 1 397 ? -9.459 -9.916 35.787 1.00 84.62 397 LYS A C 1
ATOM 3120 O O . LYS A 1 397 ? -10.382 -10.715 35.667 1.00 84.62 397 LYS A O 1
ATOM 3125 N N . ASP A 1 398 ? -9.530 -8.838 36.566 1.00 88.88 398 ASP A N 1
ATOM 3126 C CA . ASP A 1 398 ? -10.665 -8.424 37.402 1.00 88.88 398 ASP A CA 1
ATOM 3127 C C . ASP A 1 398 ? -11.797 -7.734 36.621 1.00 88.88 398 ASP A C 1
ATOM 3129 O O . ASP A 1 398 ? -12.866 -7.501 37.179 1.00 88.88 398 ASP A O 1
ATOM 3133 N N . VAL A 1 399 ? -11.568 -7.416 35.344 1.00 91.00 399 VAL A N 1
ATOM 3134 C CA . VAL A 1 399 ? -12.512 -6.710 34.471 1.00 91.00 399 VAL A CA 1
ATOM 3135 C C . VAL A 1 399 ? -12.840 -7.573 33.256 1.00 91.00 399 VAL A C 1
ATOM 3137 O O . VAL A 1 399 ? -11.944 -8.003 32.527 1.00 91.00 399 VAL A O 1
ATOM 3140 N N . ASP A 1 400 ? -14.129 -7.779 33.002 1.00 91.44 400 ASP A N 1
ATOM 3141 C CA . ASP A 1 400 ? -14.622 -8.431 31.794 1.00 91.44 400 ASP A CA 1
ATOM 3142 C C . ASP A 1 400 ? -14.487 -7.503 30.582 1.00 91.44 400 ASP A C 1
ATOM 3144 O O . ASP A 1 400 ? -14.954 -6.363 30.586 1.00 91.44 400 ASP A O 1
ATOM 3148 N N . LEU A 1 401 ? -13.903 -8.007 29.494 1.00 92.94 401 LEU A N 1
ATOM 3149 C CA . LEU A 1 401 ? -13.863 -7.287 28.221 1.00 92.94 401 LEU A CA 1
ATOM 3150 C C . LEU A 1 401 ? -14.930 -7.790 27.261 1.00 92.94 401 LEU A C 1
ATOM 3152 O O . LEU A 1 401 ? -14.892 -8.945 26.831 1.00 92.94 401 LEU A O 1
ATOM 3156 N N . ARG A 1 402 ? -15.832 -6.903 26.839 1.00 94.56 402 ARG A N 1
ATOM 3157 C CA . ARG A 1 402 ? -16.772 -7.171 25.746 1.00 94.56 402 ARG A CA 1
ATOM 3158 C C . ARG A 1 402 ? -16.379 -6.374 24.514 1.00 94.56 402 ARG A C 1
ATOM 3160 O O . ARG A 1 402 ? -16.595 -5.168 24.476 1.00 94.56 402 ARG A O 1
ATOM 3167 N N . ILE A 1 403 ? -15.861 -7.044 23.492 1.00 96.81 403 ILE A N 1
ATOM 3168 C CA . ILE A 1 403 ? -15.378 -6.400 22.269 1.00 96.81 403 ILE A CA 1
ATOM 3169 C C . ILE A 1 403 ? -16.203 -6.860 21.070 1.00 96.81 403 ILE A C 1
ATOM 3171 O O . ILE A 1 403 ? -16.336 -8.057 20.821 1.00 96.81 403 ILE A O 1
ATOM 3175 N N . ILE A 1 404 ? -16.748 -5.918 20.306 1.00 97.81 404 ILE A N 1
ATOM 3176 C CA . ILE A 1 404 ? -17.442 -6.204 19.050 1.00 97.81 404 ILE A CA 1
ATOM 3177 C C . ILE A 1 404 ? -16.723 -5.495 17.912 1.00 97.81 404 ILE A C 1
ATOM 3179 O O . ILE A 1 404 ? -16.632 -4.272 17.914 1.00 97.81 404 ILE A O 1
ATOM 3183 N N . GLY A 1 405 ? -16.247 -6.264 16.934 1.00 98.25 405 GLY A N 1
ATOM 3184 C CA . GLY A 1 405 ? -15.740 -5.729 15.673 1.00 98.25 405 GLY A CA 1
ATOM 3185 C C . GLY A 1 405 ? -16.805 -5.778 14.578 1.00 98.25 405 GLY A C 1
ATOM 3186 O O . GLY A 1 405 ? -17.534 -6.764 14.452 1.00 98.25 405 GLY A O 1
ATOM 3187 N N . MET A 1 406 ? -16.909 -4.740 13.757 1.00 98.38 406 MET A N 1
ATOM 3188 C CA . MET A 1 406 ? -17.831 -4.711 12.624 1.00 98.38 406 MET A CA 1
ATOM 3189 C C . MET A 1 406 ? -17.131 -4.367 11.320 1.00 98.38 406 MET A C 1
ATOM 3191 O O . MET A 1 406 ? -16.236 -3.528 11.281 1.00 98.38 406 MET A O 1
ATOM 3195 N N . ASP A 1 407 ? -17.578 -4.993 10.237 1.00 98.56 407 ASP A N 1
ATOM 3196 C CA . ASP A 1 407 ? -17.082 -4.729 8.887 1.00 98.56 407 ASP A CA 1
ATOM 3197 C C . ASP A 1 407 ? -18.194 -4.941 7.857 1.00 98.56 407 ASP A C 1
ATOM 3199 O O . ASP A 1 407 ? -19.140 -5.697 8.090 1.00 98.56 407 ASP A O 1
ATOM 3203 N N . ILE A 1 408 ? -18.077 -4.295 6.701 1.00 97.50 408 ILE A N 1
ATOM 3204 C CA . ILE A 1 408 ? -19.010 -4.478 5.587 1.00 97.50 408 ILE A CA 1
ATOM 3205 C C . ILE A 1 408 ? -18.656 -5.716 4.745 1.00 97.50 408 ILE A C 1
ATOM 3207 O O . ILE A 1 408 ? -19.516 -6.269 4.056 1.00 97.50 408 ILE A O 1
ATOM 3211 N N . SER A 1 409 ? -17.399 -6.166 4.796 1.00 97.31 409 SER A N 1
ATOM 3212 C CA . SER A 1 409 ? -16.862 -7.259 3.987 1.00 97.31 409 SER A CA 1
ATOM 3213 C C . SER A 1 409 ? -16.990 -8.616 4.681 1.00 97.31 409 SER A C 1
ATOM 3215 O O . SER A 1 409 ? -16.395 -8.862 5.732 1.00 97.31 409 SER A O 1
ATOM 3217 N N . ASP A 1 410 ? -17.689 -9.557 4.038 1.00 96.81 410 ASP A N 1
ATOM 3218 C CA . ASP A 1 410 ? -17.755 -10.951 4.503 1.00 96.81 410 ASP A CA 1
ATOM 3219 C C . ASP A 1 410 ? -16.366 -11.619 4.499 1.00 96.81 410 ASP A C 1
ATOM 3221 O O . ASP A 1 410 ? -16.070 -12.474 5.338 1.00 96.81 410 ASP A O 1
ATOM 3225 N N . GLU A 1 411 ? -15.480 -11.211 3.581 1.00 96.94 411 GLU A N 1
ATOM 3226 C CA . GLU A 1 411 ? -14.109 -11.718 3.517 1.00 96.94 411 GLU A CA 1
ATOM 3227 C C . GLU A 1 411 ? -13.288 -11.284 4.734 1.00 96.94 411 GLU A C 1
ATOM 3229 O O . GLU A 1 411 ? -12.549 -12.117 5.278 1.00 96.94 411 GLU A O 1
ATOM 3234 N N . SER A 1 412 ? -13.445 -10.026 5.167 1.00 97.88 412 SER A N 1
ATOM 3235 C CA . SER A 1 412 ? -12.842 -9.477 6.387 1.00 97.88 412 SER A CA 1
ATOM 3236 C C . SER A 1 412 ? -13.347 -10.233 7.612 1.00 97.88 412 SER A C 1
ATOM 3238 O O . SER A 1 412 ? -12.553 -10.849 8.319 1.00 97.88 412 SER A O 1
ATOM 3240 N N . LEU A 1 413 ? -14.669 -10.326 7.794 1.00 98.12 413 LEU A N 1
ATOM 3241 C CA . LEU A 1 413 ? -15.282 -11.006 8.944 1.00 98.12 413 LEU A CA 1
ATOM 3242 C C . LEU A 1 413 ? -14.883 -12.485 9.038 1.00 98.12 413 LEU A C 1
ATOM 3244 O O . LEU A 1 413 ? -14.557 -12.986 10.117 1.00 98.12 413 LEU A O 1
ATOM 3248 N N . GLY A 1 414 ? -14.841 -13.193 7.905 1.00 97.94 414 GLY A N 1
ATOM 3249 C CA . GLY A 1 414 ? -14.380 -14.581 7.867 1.00 97.94 414 GLY A CA 1
ATOM 3250 C C . GLY A 1 414 ? -12.924 -14.740 8.323 1.00 97.94 414 GLY A C 1
ATOM 3251 O O . GLY A 1 414 ? -12.585 -15.735 8.971 1.00 97.94 414 GLY A O 1
ATOM 3252 N N . LEU A 1 415 ? -12.062 -13.762 8.017 1.00 98.00 415 LEU A N 1
ATOM 3253 C CA . LEU A 1 415 ? -10.675 -13.740 8.482 1.00 98.00 415 LEU A CA 1
ATOM 3254 C C . LEU A 1 415 ? -10.562 -13.304 9.947 1.00 98.00 415 LEU A C 1
ATOM 3256 O O . LEU A 1 415 ? -9.808 -13.929 10.686 1.00 98.00 415 LEU A O 1
ATOM 3260 N N . ALA A 1 416 ? -11.345 -12.318 10.384 1.00 97.88 416 ALA A N 1
ATOM 3261 C CA . ALA A 1 416 ? -11.407 -11.869 11.772 1.00 97.88 416 ALA A CA 1
ATOM 3262 C C . ALA A 1 416 ? -11.792 -13.011 12.720 1.00 97.88 416 ALA A C 1
ATOM 3264 O O . ALA A 1 416 ? -11.069 -13.300 13.673 1.00 97.88 416 ALA A O 1
ATOM 3265 N N . HIS A 1 417 ? -12.837 -13.778 12.393 1.00 97.19 417 HIS A N 1
ATOM 3266 C CA . HIS A 1 417 ? -13.192 -14.983 13.148 1.00 97.19 417 HIS A CA 1
ATOM 3267 C C . HIS A 1 417 ? -12.103 -16.067 13.113 1.00 97.19 417 HIS A C 1
ATOM 3269 O O . HIS A 1 417 ? -11.959 -16.830 14.069 1.00 97.19 417 HIS A O 1
ATOM 3275 N N . HIS A 1 418 ? -11.350 -16.186 12.015 1.00 96.31 418 HIS A N 1
ATOM 3276 C CA . HIS A 1 418 ? -10.222 -17.116 11.950 1.00 96.31 418 HIS A CA 1
ATOM 3277 C C . HIS A 1 418 ? -9.079 -16.679 12.873 1.00 96.31 418 HIS A C 1
ATOM 3279 O O . HIS A 1 418 ? -8.541 -17.509 13.605 1.00 96.31 418 HIS A O 1
ATOM 3285 N N . ASN A 1 419 ? -8.737 -15.390 12.863 1.00 96.75 419 ASN A N 1
ATOM 3286 C CA . ASN A 1 419 ? -7.711 -14.814 13.724 1.00 96.75 419 ASN A CA 1
ATOM 3287 C C . ASN A 1 419 ? -8.098 -14.873 15.200 1.00 96.75 419 ASN A C 1
ATOM 3289 O O . ASN A 1 419 ? -7.237 -15.183 16.017 1.00 96.75 419 ASN A O 1
ATOM 3293 N N . LEU A 1 420 ? -9.376 -14.670 15.527 1.00 94.56 420 LEU A N 1
ATOM 3294 C CA . LEU A 1 420 ? -9.900 -14.848 16.879 1.00 94.56 420 LEU A CA 1
ATOM 3295 C C . LEU A 1 420 ? -9.661 -16.267 17.381 1.00 94.56 420 LEU A C 1
ATOM 3297 O O . LEU A 1 420 ? -8.902 -16.453 18.323 1.00 94.56 420 LEU A O 1
ATOM 3301 N N . ARG A 1 421 ? -10.167 -17.280 16.665 1.00 92.56 421 ARG A N 1
ATOM 3302 C CA . ARG A 1 421 ? -9.948 -18.685 17.046 1.00 92.56 421 ARG A CA 1
ATOM 3303 C C . ARG A 1 421 ? -8.465 -19.031 17.180 1.00 92.56 421 ARG A C 1
ATOM 3305 O O . ARG A 1 421 ? -8.094 -19.790 18.062 1.00 92.56 421 ARG A O 1
ATOM 3312 N N . ARG A 1 422 ? -7.607 -18.501 16.302 1.00 90.25 422 ARG A N 1
ATOM 3313 C CA . ARG A 1 422 ? -6.158 -18.754 16.343 1.00 90.25 422 ARG A CA 1
ATOM 3314 C C . ARG A 1 422 ? -5.502 -18.164 17.592 1.00 90.25 422 ARG A C 1
ATOM 3316 O O . ARG A 1 422 ? -4.645 -18.828 18.161 1.00 90.25 422 ARG A O 1
ATOM 3323 N N . ASN A 1 423 ? -5.872 -16.944 17.973 1.00 87.25 423 ASN A N 1
ATOM 3324 C CA . ASN A 1 423 ? -5.270 -16.227 19.099 1.00 87.25 423 ASN A CA 1
ATOM 3325 C C . ASN A 1 423 ? -5.966 -16.523 20.442 1.00 87.25 423 ASN A C 1
ATOM 3327 O O . ASN A 1 423 ? -5.438 -16.162 21.488 1.00 87.25 423 ASN A O 1
ATOM 3331 N N . GLU A 1 424 ? -7.113 -17.206 20.437 1.00 77.88 424 GLU A N 1
ATOM 3332 C CA . GLU A 1 424 ? -7.754 -17.753 21.641 1.00 77.88 424 GLU A CA 1
ATOM 3333 C C . GLU A 1 424 ? -7.192 -19.126 22.043 1.00 77.88 424 GLU A C 1
ATOM 3335 O O . GLU A 1 424 ? -7.158 -19.451 23.228 1.00 77.88 424 GLU A O 1
ATOM 3340 N N . ILE A 1 425 ? -6.706 -19.939 21.092 1.00 56.44 425 ILE A N 1
ATOM 3341 C CA . ILE A 1 425 ? -6.103 -21.249 21.393 1.00 56.44 425 ILE A CA 1
ATOM 3342 C C . ILE A 1 425 ? -4.788 -21.038 22.165 1.00 56.44 425 ILE A C 1
ATOM 3344 O O . ILE A 1 425 ? -3.740 -20.787 21.573 1.00 56.44 425 ILE A O 1
ATOM 3348 N N . GLY A 1 426 ? -4.857 -21.166 23.493 1.00 51.47 426 GLY A N 1
ATOM 3349 C CA . GLY A 1 426 ? -3.721 -21.064 24.416 1.00 51.47 426 GLY A CA 1
ATOM 3350 C C . GLY A 1 426 ? -3.712 -19.818 25.309 1.00 51.47 426 GLY A C 1
ATOM 3351 O O . GLY A 1 426 ? -2.883 -19.754 26.210 1.00 51.47 426 GLY A O 1
ATOM 3352 N N . ASN A 1 427 ? -4.628 -18.865 25.106 1.00 53.75 427 ASN A N 1
ATOM 3353 C CA . ASN A 1 427 ? -4.794 -17.719 26.000 1.00 53.75 427 ASN A CA 1
ATOM 3354 C C . ASN A 1 427 ? -5.901 -18.019 27.020 1.00 53.75 427 ASN A C 1
ATOM 3356 O O . ASN A 1 427 ? -7.064 -18.167 26.651 1.00 53.75 427 ASN A O 1
ATOM 3360 N N . GLU A 1 428 ? -5.540 -18.084 28.305 1.00 47.91 428 GLU A N 1
ATOM 3361 C CA . GLU A 1 428 ? -6.436 -18.220 29.471 1.00 47.91 428 GLU A CA 1
ATOM 3362 C C . GLU A 1 428 ? -7.303 -16.962 29.701 1.00 47.91 428 GLU A C 1
ATOM 3364 O O . GLU A 1 428 ? -7.423 -16.450 30.815 1.00 47.91 428 GLU A O 1
ATOM 3369 N N . ALA A 1 429 ? -7.888 -16.395 28.648 1.00 53.00 429 ALA A N 1
ATOM 3370 C CA . ALA A 1 429 ? -8.838 -15.300 28.775 1.00 53.00 429 ALA A CA 1
ATOM 3371 C C . ALA A 1 429 ? -10.227 -15.883 29.075 1.00 53.00 429 ALA A C 1
ATOM 3373 O O . ALA A 1 429 ? -11.119 -15.816 28.232 1.00 53.00 429 ALA A O 1
ATOM 3374 N N . GLU A 1 430 ? -10.387 -16.476 30.265 1.00 53.88 430 GLU A N 1
ATOM 3375 C CA . GLU A 1 430 ? -11.664 -17.025 30.758 1.00 53.88 430 GLU A CA 1
ATOM 3376 C C . GLU A 1 430 ? -12.756 -15.942 30.898 1.00 53.88 430 GLU A C 1
ATOM 3378 O O . GLU A 1 430 ? -13.943 -16.260 30.858 1.00 53.88 430 GLU A O 1
ATOM 3383 N N . ASN A 1 431 ? -12.361 -14.664 30.975 1.00 57.69 431 ASN A N 1
ATOM 3384 C CA . ASN A 1 431 ? -13.242 -13.523 31.225 1.00 57.69 431 ASN A CA 1
ATOM 3385 C C . ASN A 1 431 ? -13.436 -12.646 29.973 1.00 57.69 431 ASN A C 1
ATOM 3387 O O . ASN A 1 431 ? -12.476 -12.237 29.314 1.00 57.69 431 ASN A O 1
ATOM 3391 N N . GLY A 1 432 ? -14.692 -12.333 29.645 1.00 72.50 432 GLY A N 1
ATOM 3392 C CA . GLY A 1 432 ? -15.077 -11.465 28.526 1.00 72.50 432 GLY A CA 1
ATOM 3393 C C . GLY A 1 432 ? -15.387 -12.170 27.193 1.00 72.50 432 GLY A C 1
ATOM 3394 O O . GLY A 1 432 ? -15.059 -13.330 26.979 1.00 72.50 432 GLY A O 1
ATOM 3395 N N . MET A 1 433 ? -15.974 -11.432 26.248 1.00 86.94 433 MET A N 1
ATOM 3396 C CA . MET A 1 433 ? -16.466 -11.918 24.951 1.00 86.94 433 MET A CA 1
ATOM 3397 C C . MET A 1 433 ? -15.944 -11.047 23.804 1.00 86.94 433 MET A C 1
ATOM 3399 O O . MET A 1 433 ? -16.137 -9.834 23.831 1.00 86.94 433 MET A O 1
ATOM 3403 N N . THR A 1 434 ? -15.376 -11.662 22.764 1.00 93.19 434 THR A N 1
ATOM 3404 C CA . THR A 1 434 ? -15.073 -10.986 21.493 1.00 93.19 434 THR A CA 1
ATOM 3405 C C . THR A 1 434 ? -15.920 -11.583 20.374 1.00 93.19 434 THR A C 1
ATOM 3407 O O . THR A 1 434 ? -15.967 -12.801 20.215 1.00 93.19 434 THR A O 1
ATOM 3410 N N . ASN A 1 435 ? -16.607 -10.752 19.589 1.00 94.50 435 ASN A N 1
ATOM 3411 C CA . ASN A 1 435 ? -17.406 -11.221 18.455 1.00 94.50 435 ASN A CA 1
ATOM 3412 C C . ASN A 1 435 ? -17.348 -10.238 17.276 1.00 94.50 435 ASN A C 1
ATOM 3414 O O . ASN A 1 435 ? -16.955 -9.085 17.439 1.00 94.50 435 ASN A O 1
ATOM 3418 N N . PHE A 1 436 ? -17.752 -10.697 16.091 1.00 97.56 436 PHE A N 1
ATOM 3419 C CA . PHE A 1 436 ? -17.784 -9.887 14.881 1.00 97.56 436 PHE A CA 1
ATOM 3420 C C . PHE A 1 436 ? -19.158 -9.909 14.216 1.00 97.56 436 PHE A C 1
ATOM 3422 O O . PHE A 1 436 ? -19.859 -10.921 14.253 1.00 97.56 436 PHE A O 1
ATOM 3429 N N . ALA A 1 437 ? -19.551 -8.795 13.597 1.00 97.19 437 ALA A N 1
ATOM 3430 C CA . ALA A 1 437 ? -20.812 -8.697 12.867 1.00 97.19 437 ALA A CA 1
ATOM 3431 C C . ALA A 1 437 ? -20.711 -7.829 11.614 1.00 97.19 437 ALA A C 1
ATOM 3433 O O . ALA A 1 437 ? -19.910 -6.902 11.527 1.00 97.19 437 ALA A O 1
ATOM 3434 N N . LYS A 1 438 ? -21.577 -8.121 10.643 1.00 97.69 438 LYS A N 1
ATOM 3435 C CA . LYS A 1 438 ? -21.671 -7.336 9.416 1.00 97.69 438 LYS A CA 1
ATOM 3436 C C . LYS A 1 438 ? -22.476 -6.067 9.644 1.00 97.69 438 LYS A C 1
ATOM 3438 O O . LYS A 1 438 ? -23.628 -6.159 10.062 1.00 97.69 438 LYS A O 1
ATOM 3443 N N . ALA A 1 439 ? -21.898 -4.915 9.322 1.00 96.69 439 ALA A N 1
ATOM 3444 C CA . ALA A 1 439 ? -22.580 -3.626 9.376 1.00 96.69 439 ALA A CA 1
ATOM 3445 C C . ALA A 1 439 ? -22.021 -2.661 8.324 1.00 96.69 439 ALA A C 1
ATOM 3447 O O . ALA A 1 439 ? -20.850 -2.744 7.959 1.00 96.69 439 ALA A O 1
ATOM 3448 N N . ASP A 1 440 ? -22.850 -1.724 7.874 1.00 96.38 440 ASP A N 1
ATOM 3449 C CA . ASP A 1 440 ? -22.418 -0.580 7.074 1.00 96.38 440 ASP A CA 1
ATOM 3450 C C . ASP A 1 440 ? -22.398 0.682 7.945 1.00 96.38 440 ASP A C 1
ATOM 3452 O O . ASP A 1 440 ? -23.406 1.088 8.531 1.00 96.38 440 ASP A O 1
ATOM 3456 N N . VAL A 1 441 ? -21.217 1.292 8.045 1.00 96.62 441 VAL A N 1
ATOM 3457 C CA . VAL A 1 441 ? -20.993 2.535 8.789 1.00 96.62 441 VAL A CA 1
ATOM 3458 C C . VAL A 1 441 ? -21.734 3.699 8.132 1.00 96.62 441 VAL A C 1
ATOM 3460 O O . VAL A 1 441 ? -22.346 4.509 8.830 1.00 96.62 441 VAL A O 1
ATOM 3463 N N . LEU A 1 442 ? -21.704 3.776 6.799 1.00 95.00 442 LEU A N 1
ATOM 3464 C CA . LEU A 1 442 ? -22.225 4.895 6.015 1.00 95.00 442 LEU A CA 1
ATOM 3465 C C . LEU A 1 442 ? -23.731 4.796 5.745 1.00 95.00 442 LEU A C 1
ATOM 3467 O O . LEU A 1 442 ? -24.318 5.781 5.287 1.00 95.00 442 LEU A O 1
ATOM 3471 N N . ALA A 1 443 ? -24.353 3.649 6.027 1.00 92.31 443 ALA A N 1
ATOM 3472 C CA . ALA A 1 443 ? -25.789 3.465 5.867 1.00 92.31 443 ALA A CA 1
ATOM 3473 C C . ALA A 1 443 ? -26.594 4.331 6.854 1.00 92.31 443 ALA A C 1
ATOM 3475 O O . ALA A 1 443 ? -26.256 4.460 8.040 1.00 92.31 443 ALA A O 1
ATOM 3476 N N . ASP A 1 444 ? -27.682 4.918 6.347 1.00 85.88 444 ASP A N 1
ATOM 3477 C CA . ASP A 1 444 ? -28.613 5.728 7.132 1.00 85.88 444 ASP A CA 1
ATOM 3478 C C . ASP A 1 444 ? -29.430 4.825 8.075 1.00 85.88 444 ASP A C 1
ATOM 3480 O O . ASP A 1 444 ? -30.146 3.942 7.598 1.00 85.88 444 ASP A O 1
ATOM 3484 N N . PRO A 1 445 ? -29.353 5.019 9.406 1.00 82.50 445 PRO A N 1
ATOM 3485 C CA . PRO A 1 445 ? -30.104 4.212 10.363 1.00 82.50 445 PRO A CA 1
ATOM 3486 C C . PRO A 1 445 ? -31.621 4.443 10.308 1.00 82.50 445 PRO A C 1
ATOM 3488 O O . PRO A 1 445 ? -32.364 3.624 10.849 1.00 82.50 445 PRO A O 1
ATOM 3491 N N . TYR A 1 446 ? -32.079 5.531 9.679 1.00 83.19 446 TYR A N 1
ATOM 3492 C CA . TYR A 1 446 ? -33.497 5.881 9.541 1.00 83.19 446 TYR A CA 1
ATOM 3493 C C . TYR A 1 446 ? -34.034 5.694 8.116 1.00 83.19 446 TYR A C 1
ATOM 3495 O O . TYR A 1 446 ? -35.219 5.924 7.882 1.00 83.19 446 TYR A O 1
ATOM 3503 N N . GLY A 1 447 ? -33.180 5.284 7.174 1.00 80.50 447 GLY A N 1
ATOM 3504 C CA . GLY A 1 447 ? -33.575 5.017 5.796 1.00 80.50 447 GLY A CA 1
ATOM 3505 C C . GLY A 1 447 ? -34.341 3.702 5.639 1.00 80.50 447 GLY A C 1
ATOM 3506 O O . GLY A 1 447 ? -34.312 2.828 6.511 1.00 80.50 447 GLY A O 1
ATOM 3507 N N . ASP A 1 448 ? -34.999 3.542 4.489 1.00 80.94 448 ASP A N 1
ATOM 3508 C CA . ASP A 1 448 ? -35.670 2.292 4.138 1.00 80.94 448 ASP A CA 1
ATOM 3509 C C . ASP A 1 448 ? -34.663 1.136 4.091 1.00 80.94 448 ASP A C 1
ATOM 3511 O O . ASP A 1 448 ? -33.669 1.165 3.359 1.00 80.94 448 ASP A O 1
ATOM 3515 N N . LEU A 1 449 ? -34.935 0.087 4.869 1.00 80.25 449 LEU A N 1
ATOM 3516 C CA . LEU A 1 449 ? -34.112 -1.115 4.864 1.00 80.25 449 LEU A CA 1
ATOM 3517 C C . LEU A 1 449 ? -34.342 -1.886 3.564 1.00 80.25 449 LEU A C 1
ATOM 3519 O O . LEU A 1 449 ? -35.418 -2.432 3.317 1.00 80.25 449 LEU A O 1
ATOM 3523 N N . ILE A 1 450 ? -33.300 -1.965 2.744 1.00 79.88 450 ILE A N 1
ATOM 3524 C CA . ILE A 1 450 ? -33.322 -2.737 1.505 1.00 79.88 450 ILE A CA 1
ATOM 3525 C C . ILE A 1 450 ? -33.005 -4.197 1.834 1.00 79.88 450 ILE A C 1
ATOM 3527 O O . ILE A 1 450 ? -31.964 -4.509 2.416 1.00 79.88 450 ILE A O 1
ATOM 3531 N N . ALA A 1 451 ? -33.892 -5.111 1.439 1.00 80.00 451 ALA A N 1
ATOM 3532 C CA . ALA A 1 451 ? -33.679 -6.541 1.633 1.00 80.00 451 ALA A CA 1
ATOM 3533 C C . ALA A 1 451 ? -32.357 -6.994 0.984 1.00 80.00 451 ALA A C 1
ATOM 3535 O O . ALA A 1 451 ? -32.138 -6.796 -0.210 1.00 80.00 451 ALA A O 1
ATOM 3536 N N . GLY A 1 452 ? -31.482 -7.613 1.780 1.00 78.56 452 GLY A N 1
ATOM 3537 C CA . GLY A 1 452 ? -30.171 -8.099 1.339 1.00 78.56 452 GLY A CA 1
ATOM 3538 C C . GLY A 1 452 ? -29.036 -7.069 1.389 1.00 78.56 452 GLY A C 1
ATOM 3539 O O . GLY A 1 452 ? -27.885 -7.455 1.186 1.00 78.56 452 GLY A O 1
ATOM 3540 N N . ALA A 1 453 ? -29.314 -5.796 1.694 1.00 85.50 453 ALA A N 1
ATOM 3541 C CA . ALA A 1 453 ? -28.270 -4.809 1.956 1.00 85.50 453 ALA A CA 1
ATOM 3542 C C . ALA A 1 453 ? -27.701 -4.970 3.382 1.00 85.50 453 ALA A C 1
ATOM 3544 O O . ALA A 1 453 ? -28.430 -5.386 4.291 1.00 85.50 453 ALA A O 1
ATOM 3545 N N . PRO A 1 454 ? -26.413 -4.650 3.612 1.00 87.94 454 PRO A N 1
ATOM 3546 C CA . PRO A 1 454 ? -25.860 -4.593 4.959 1.00 87.94 454 PRO A CA 1
ATOM 3547 C C . PRO A 1 454 ? -26.626 -3.588 5.830 1.00 87.94 454 PRO A C 1
ATOM 3549 O O . PRO A 1 454 ? -27.012 -2.514 5.370 1.00 87.94 454 PRO A O 1
ATOM 3552 N N . LEU A 1 455 ? -26.850 -3.942 7.094 1.00 92.69 455 LEU A N 1
ATOM 3553 C CA . LEU A 1 455 ? -27.598 -3.097 8.020 1.00 92.69 455 LEU A CA 1
ATOM 3554 C C . LEU A 1 455 ? -26.722 -1.958 8.572 1.00 92.69 455 LEU A C 1
ATOM 3556 O O . LEU A 1 455 ? -25.530 -2.171 8.809 1.00 92.69 455 LEU A O 1
ATOM 3560 N N . PRO A 1 456 ? -27.308 -0.785 8.873 1.00 94.06 456 PRO A N 1
ATOM 3561 C CA . PRO A 1 456 ? -26.632 0.260 9.635 1.00 94.06 456 PRO A CA 1
ATOM 3562 C C . PRO A 1 456 ? -26.179 -0.248 11.010 1.00 94.06 456 PRO A C 1
ATOM 3564 O O . PRO A 1 456 ? -26.874 -1.049 11.640 1.00 94.06 456 PRO A O 1
ATOM 3567 N N . VAL A 1 457 ? -25.065 0.283 11.523 1.00 94.75 457 VAL A N 1
ATOM 3568 C CA . VAL A 1 457 ? -24.484 -0.097 12.832 1.00 94.75 457 VAL A CA 1
ATOM 3569 C C . VAL A 1 457 ? -25.533 -0.134 13.951 1.00 94.75 457 VAL A C 1
ATOM 3571 O O . VAL A 1 457 ? -25.668 -1.142 14.642 1.00 94.75 457 VAL A O 1
ATOM 3574 N N . ARG A 1 458 ? -26.348 0.920 14.086 1.00 92.38 458 ARG A N 1
ATOM 3575 C CA . ARG A 1 458 ? -27.405 1.010 15.111 1.00 92.38 458 ARG A CA 1
ATOM 3576 C C . ARG A 1 458 ? -28.411 -0.144 15.023 1.00 92.38 458 ARG A C 1
ATOM 3578 O O . ARG A 1 458 ? -28.821 -0.691 16.044 1.00 92.38 458 ARG A O 1
ATOM 3585 N N . ASN A 1 459 ? -28.800 -0.535 13.814 1.00 92.88 459 ASN A N 1
ATOM 3586 C CA . ASN A 1 459 ? -29.762 -1.610 13.586 1.00 92.88 459 ASN A CA 1
ATOM 3587 C C . ASN A 1 459 ? -29.154 -2.967 13.947 1.00 92.88 459 ASN A C 1
ATOM 3589 O O . ASN A 1 459 ? -29.847 -3.796 14.530 1.00 92.88 459 ASN A O 1
ATOM 3593 N N . VAL A 1 460 ? -27.863 -3.172 13.669 1.00 93.62 460 VAL A N 1
ATOM 3594 C CA . VAL A 1 460 ? -27.130 -4.380 14.078 1.00 93.62 460 VAL A CA 1
ATOM 3595 C C . VAL A 1 460 ? -27.046 -4.481 15.601 1.00 93.62 460 VAL A C 1
ATOM 3597 O O . VAL A 1 460 ? -27.342 -5.546 16.146 1.00 93.62 460 VAL A O 1
ATOM 3600 N N . LEU A 1 461 ? -26.714 -3.383 16.294 1.00 93.69 461 LEU A N 1
ATOM 3601 C CA . LEU A 1 461 ? -26.697 -3.334 17.763 1.00 93.69 461 LEU A CA 1
ATOM 3602 C C . LEU A 1 461 ? -28.072 -3.710 18.346 1.00 93.69 461 LEU A C 1
ATOM 3604 O O . LEU A 1 461 ? -28.166 -4.591 19.203 1.00 93.69 461 LEU A O 1
ATOM 3608 N N . ASN A 1 462 ? -29.143 -3.104 17.823 1.00 91.81 462 ASN A N 1
ATOM 3609 C CA . ASN A 1 462 ? -30.515 -3.347 18.276 1.00 91.81 462 ASN A CA 1
ATOM 3610 C C . ASN A 1 462 ? -30.989 -4.780 17.989 1.00 91.81 462 ASN A C 1
ATOM 3612 O O . ASN A 1 462 ? -31.561 -5.427 18.865 1.00 91.81 462 ASN A O 1
ATOM 3616 N N . TYR A 1 463 ? -30.746 -5.289 16.776 1.00 90.25 463 TYR A N 1
ATOM 3617 C CA . TYR A 1 463 ? -31.163 -6.630 16.357 1.00 90.25 463 TYR A CA 1
ATOM 3618 C C . TYR A 1 463 ? -30.540 -7.718 17.237 1.00 90.25 463 TYR A C 1
ATOM 3620 O O . TYR A 1 463 ? -31.232 -8.635 17.679 1.00 90.25 463 TYR A O 1
ATOM 3628 N N . ASN A 1 464 ? -29.251 -7.578 17.556 1.00 90.75 464 ASN A N 1
ATOM 3629 C CA . ASN A 1 464 ? -28.535 -8.512 18.425 1.00 90.75 464 ASN A CA 1
ATOM 3630 C C . ASN A 1 464 ? -28.796 -8.277 19.924 1.00 90.75 464 ASN A C 1
ATOM 3632 O O . ASN A 1 464 ? -28.256 -9.005 20.755 1.00 90.75 464 ASN A O 1
ATOM 3636 N N . ARG A 1 465 ? -29.622 -7.279 20.280 1.00 91.44 465 ARG A N 1
ATOM 3637 C CA . ARG A 1 465 ? -29.893 -6.858 21.667 1.00 91.44 465 ARG A CA 1
ATOM 3638 C C . ARG A 1 465 ? -28.609 -6.561 22.447 1.00 91.44 465 ARG A C 1
ATOM 3640 O O . ARG A 1 465 ? -28.503 -6.871 23.634 1.00 91.44 465 ARG A O 1
ATOM 3647 N N . TRP A 1 466 ? -27.617 -5.993 21.769 1.00 91.75 466 TRP A N 1
ATOM 3648 C CA . TRP A 1 466 ? -26.390 -5.538 22.410 1.00 91.75 466 TRP A CA 1
ATOM 3649 C C . TRP A 1 466 ? -26.615 -4.213 23.131 1.00 91.75 466 TRP A C 1
ATOM 3651 O O . TRP A 1 466 ? -27.593 -3.509 22.883 1.00 91.75 466 TRP A O 1
ATOM 3661 N N . SER A 1 467 ? -25.709 -3.895 24.059 1.00 87.81 467 SER A N 1
ATOM 3662 C CA . SER A 1 467 ? -25.764 -2.638 24.803 1.00 87.81 467 SER A CA 1
ATOM 3663 C C . SER A 1 467 ? -25.821 -1.454 23.829 1.00 87.81 467 SER A C 1
ATOM 3665 O O . SER A 1 467 ? -25.022 -1.416 22.889 1.00 87.81 467 SER A O 1
ATOM 3667 N N . PRO A 1 468 ? -26.715 -0.474 24.049 1.00 88.75 468 PRO A N 1
ATOM 3668 C CA . PRO A 1 468 ? -26.674 0.771 23.296 1.00 88.75 468 PRO A CA 1
ATOM 3669 C C . PRO A 1 468 ? -25.493 1.652 23.731 1.00 88.75 468 PRO A C 1
ATOM 3671 O O . PRO A 1 468 ? -25.073 2.500 22.959 1.00 88.75 468 PRO A O 1
ATOM 3674 N N . PHE A 1 469 ? -24.936 1.417 24.926 1.00 93.75 469 PHE A N 1
ATOM 3675 C CA . PHE A 1 469 ? -23.821 2.174 25.498 1.00 93.75 469 PHE A CA 1
ATOM 3676 C C . PHE A 1 469 ? -22.500 1.414 25.385 1.00 93.75 469 PHE A C 1
ATOM 3678 O O . PHE A 1 469 ? -22.447 0.220 25.719 1.00 93.75 469 PHE A O 1
ATOM 3685 N N . TRP A 1 470 ? -21.449 2.112 24.970 1.00 97.19 470 TRP A N 1
ATOM 3686 C CA . TRP A 1 470 ? -20.103 1.571 24.791 1.00 97.19 470 TRP A CA 1
ATOM 3687 C C . TRP A 1 470 ? -19.089 2.440 25.527 1.00 97.19 470 TRP A C 1
ATOM 3689 O O . TRP A 1 470 ? -19.262 3.648 25.635 1.00 97.19 470 TRP A O 1
ATOM 3699 N N . ASP A 1 471 ? -18.037 1.838 26.070 1.00 98.25 471 ASP A N 1
ATOM 3700 C CA . ASP A 1 471 ? -17.028 2.580 26.820 1.00 98.25 471 ASP A CA 1
ATOM 3701 C C . ASP A 1 471 ? -15.954 3.137 25.886 1.00 98.25 471 ASP A C 1
ATOM 3703 O O . ASP A 1 471 ? -15.578 4.304 25.989 1.00 98.25 471 ASP A O 1
ATOM 3707 N N . ILE A 1 472 ? -15.498 2.313 24.943 1.00 98.62 472 ILE A N 1
ATOM 3708 C CA . ILE A 1 472 ? -14.440 2.652 23.994 1.00 98.62 472 ILE A CA 1
ATOM 3709 C C . ILE A 1 472 ? -14.944 2.401 22.576 1.00 98.62 472 ILE A C 1
ATOM 3711 O O . ILE A 1 472 ? -15.538 1.363 22.285 1.00 98.62 472 ILE A O 1
ATOM 3715 N N . PHE A 1 473 ? -14.687 3.353 21.689 1.00 98.69 473 PHE A N 1
ATOM 3716 C CA . PHE A 1 473 ? -14.980 3.270 20.267 1.00 98.69 473 PHE A CA 1
ATOM 3717 C C . PHE A 1 473 ? -13.683 3.431 19.478 1.00 98.69 473 PHE A C 1
ATOM 3719 O O . PHE A 1 473 ? -12.971 4.415 19.669 1.00 98.69 473 PHE A O 1
ATOM 3726 N N . ILE A 1 474 ? -13.371 2.487 18.594 1.00 98.69 474 ILE A N 1
ATOM 3727 C CA . ILE A 1 474 ? -12.151 2.500 17.781 1.00 98.69 474 ILE A CA 1
ATOM 3728 C C . ILE A 1 474 ? -12.530 2.331 16.309 1.00 98.69 474 ILE A C 1
ATOM 3730 O O . ILE A 1 474 ? -13.484 1.624 15.984 1.00 98.69 474 ILE A O 1
ATOM 3734 N N . SER A 1 475 ? -11.817 2.997 15.403 1.00 98.50 475 SER A N 1
ATOM 3735 C CA . SER A 1 475 ? -11.932 2.708 13.974 1.00 98.50 475 SER A CA 1
ATOM 3736 C C . SER A 1 475 ? -10.659 3.074 13.223 1.00 98.50 475 SER A C 1
ATOM 3738 O O . SER A 1 475 ? -10.117 4.165 13.403 1.00 98.50 475 SER A O 1
ATOM 3740 N N . ASN A 1 476 ? -10.241 2.180 12.328 1.00 98.12 476 ASN A N 1
ATOM 3741 C CA . ASN A 1 476 ? -9.340 2.481 11.220 1.00 98.12 476 ASN A CA 1
ATOM 3742 C C . ASN A 1 476 ? -10.159 2.443 9.913 1.00 98.12 476 ASN A C 1
ATOM 3744 O O . ASN A 1 476 ? -10.297 1.378 9.301 1.00 98.12 476 ASN A O 1
ATOM 3748 N N . PRO A 1 477 ? -10.821 3.554 9.534 1.00 97.94 477 PRO A N 1
ATOM 3749 C CA . PRO A 1 477 ? -11.674 3.585 8.353 1.00 97.94 477 PRO A CA 1
ATOM 3750 C C . PRO A 1 477 ? -10.868 3.769 7.058 1.00 97.94 477 PRO A C 1
ATOM 3752 O O . PRO A 1 477 ? -9.729 4.220 7.088 1.00 97.94 477 PRO A O 1
ATOM 3755 N N . PRO A 1 478 ? -11.475 3.533 5.882 1.00 97.38 478 PRO A N 1
ATOM 3756 C CA . PRO A 1 478 ? -10.919 4.021 4.624 1.00 97.38 478 PRO A CA 1
ATOM 3757 C C . PRO A 1 478 ? -10.783 5.551 4.672 1.00 97.38 478 PRO A C 1
ATOM 3759 O O . PRO A 1 478 ? -11.784 6.248 4.834 1.00 97.38 478 PRO A O 1
ATOM 3762 N N . TYR A 1 479 ? -9.562 6.065 4.521 1.00 95.19 479 TYR A N 1
ATOM 3763 C CA . TYR A 1 479 ? -9.258 7.495 4.683 1.00 95.19 479 TYR A CA 1
ATOM 3764 C C . TYR A 1 479 ? -8.457 8.114 3.532 1.00 95.19 479 TYR A C 1
ATOM 3766 O O . TYR A 1 479 ? -8.167 9.312 3.542 1.00 95.19 479 TYR A O 1
ATOM 3774 N N . ILE A 1 480 ? -8.074 7.317 2.528 1.00 91.44 480 ILE A N 1
ATOM 3775 C CA . ILE A 1 480 ? -7.248 7.781 1.411 1.00 91.44 480 ILE A CA 1
ATOM 3776 C C . ILE A 1 480 ? -8.146 8.446 0.367 1.00 91.44 480 ILE A C 1
ATOM 3778 O O . ILE A 1 480 ? -9.049 7.810 -0.183 1.00 91.44 480 ILE A O 1
ATOM 3782 N N . SER A 1 481 ? -7.873 9.712 0.045 1.00 89.69 481 SER A N 1
ATOM 3783 C CA . SER A 1 481 ? -8.596 10.415 -1.016 1.00 89.69 481 SER A CA 1
ATOM 3784 C C . SER A 1 481 ? -8.361 9.773 -2.395 1.00 89.69 481 SER A C 1
ATOM 3786 O O . SER A 1 481 ? -7.320 9.144 -2.626 1.00 89.69 481 SER A O 1
ATOM 3788 N N . PRO A 1 482 ? -9.287 9.925 -3.361 1.00 87.31 482 PRO A N 1
ATOM 3789 C CA . PRO A 1 482 ? -9.091 9.420 -4.719 1.00 87.31 482 PRO A CA 1
ATOM 3790 C C . PRO A 1 482 ? -7.773 9.863 -5.362 1.00 87.31 482 PRO A C 1
ATOM 3792 O O . PRO A 1 482 ? -7.105 9.051 -6.008 1.00 87.31 482 PRO A O 1
ATOM 3795 N N . SER A 1 483 ? -7.370 11.124 -5.192 1.00 79.62 483 SER A N 1
ATOM 3796 C CA . SER A 1 483 ? -6.124 11.629 -5.767 1.00 79.62 483 SER A CA 1
ATOM 3797 C C . SER A 1 483 ? -4.883 11.087 -5.050 1.00 79.62 483 SER A C 1
ATOM 3799 O O . SER A 1 483 ? -3.939 10.665 -5.727 1.00 79.62 483 SER A O 1
ATOM 3801 N N . ALA A 1 484 ? -4.895 10.999 -3.714 1.00 76.62 484 ALA A N 1
ATOM 3802 C CA . ALA A 1 484 ? -3.817 10.395 -2.929 1.00 76.62 484 ALA A CA 1
ATOM 3803 C C . ALA A 1 484 ? -3.646 8.905 -3.268 1.00 76.62 484 ALA A C 1
ATOM 3805 O O . ALA A 1 484 ? -2.525 8.412 -3.433 1.00 76.62 484 ALA A O 1
ATOM 3806 N N . TYR A 1 485 ? -4.755 8.198 -3.507 1.00 83.31 485 TYR A N 1
ATOM 3807 C CA . TYR A 1 485 ? -4.720 6.809 -3.949 1.00 83.31 485 TYR A CA 1
ATOM 3808 C C . TYR A 1 485 ? -3.918 6.635 -5.237 1.00 83.31 485 TYR A C 1
ATOM 3810 O O . TYR A 1 485 ? -3.208 5.650 -5.369 1.00 83.31 485 TYR A O 1
ATOM 3818 N N . TRP A 1 486 ? -3.964 7.576 -6.182 1.00 71.75 486 TRP A N 1
ATOM 3819 C CA . TRP A 1 486 ? -3.199 7.464 -7.429 1.00 71.75 486 TRP A CA 1
ATOM 3820 C C . TRP A 1 486 ? -1.790 8.058 -7.360 1.00 71.75 486 TRP A C 1
ATOM 3822 O O . TRP A 1 486 ? -0.904 7.552 -8.053 1.00 71.75 486 TRP A O 1
ATOM 3832 N N . LYS A 1 487 ? -1.584 9.104 -6.552 1.00 67.12 487 LYS A N 1
ATOM 3833 C CA . LYS A 1 487 ? -0.335 9.882 -6.516 1.00 67.12 487 LYS A CA 1
ATOM 3834 C C . LYS A 1 487 ? 0.671 9.389 -5.480 1.00 67.12 487 LYS A C 1
ATOM 3836 O O . LYS A 1 487 ? 1.860 9.354 -5.776 1.00 67.12 487 LYS A O 1
ATOM 3841 N N . THR A 1 488 ? 0.215 9.028 -4.282 1.00 69.00 488 THR A N 1
ATOM 3842 C CA . THR A 1 488 ? 1.097 8.775 -3.128 1.00 69.00 488 THR A CA 1
ATOM 3843 C C . THR A 1 488 ? 1.079 7.319 -2.673 1.00 69.00 488 THR A C 1
ATOM 3845 O O . THR A 1 488 ? 2.054 6.835 -2.099 1.00 69.00 488 THR A O 1
ATOM 3848 N N . THR A 1 489 ? 0.012 6.575 -2.975 1.00 72.19 489 THR A N 1
ATOM 3849 C CA . THR A 1 489 ? -0.103 5.172 -2.556 1.00 72.19 489 THR A CA 1
ATOM 3850 C C . THR A 1 489 ? 0.817 4.262 -3.373 1.00 72.19 489 THR A C 1
ATOM 3852 O O . THR A 1 489 ? 0.785 4.230 -4.609 1.00 72.19 489 THR A O 1
ATOM 3855 N N . MET A 1 490 ? 1.624 3.457 -2.676 1.00 71.94 490 MET A N 1
ATOM 3856 C CA . MET A 1 490 ? 2.562 2.523 -3.302 1.00 71.94 490 MET A CA 1
ATOM 3857 C C . MET A 1 490 ? 1.857 1.560 -4.268 1.00 71.94 490 MET A C 1
ATOM 3859 O O . MET A 1 490 ? 0.767 1.057 -4.000 1.00 71.94 490 MET A O 1
ATOM 3863 N N . ARG A 1 491 ? 2.515 1.231 -5.388 1.00 70.56 491 ARG A N 1
ATOM 3864 C CA . ARG A 1 491 ? 1.978 0.321 -6.420 1.00 70.56 491 ARG A CA 1
ATOM 3865 C C . ARG A 1 491 ? 1.522 -1.030 -5.858 1.00 70.56 491 ARG A C 1
ATOM 3867 O O . ARG A 1 491 ? 0.467 -1.512 -6.252 1.00 70.56 491 ARG A O 1
ATOM 3874 N N . SER A 1 492 ? 2.290 -1.610 -4.932 1.00 79.00 492 SER A N 1
ATOM 3875 C CA . SER A 1 492 ? 1.937 -2.859 -4.236 1.00 79.00 492 SER A CA 1
ATOM 3876 C C . SER A 1 492 ? 0.563 -2.762 -3.569 1.00 79.00 492 SER A C 1
ATOM 3878 O O . SER A 1 492 ? -0.289 -3.622 -3.771 1.00 79.00 492 SER A O 1
ATOM 3880 N N . VAL A 1 493 ? 0.321 -1.678 -2.830 1.00 81.62 493 VAL A N 1
ATOM 3881 C CA . VAL A 1 493 ? -0.949 -1.438 -2.135 1.00 81.62 493 VAL A CA 1
ATOM 3882 C C . VAL A 1 493 ? -2.077 -1.269 -3.155 1.00 81.62 493 VAL A C 1
ATOM 3884 O O . VAL A 1 493 ? -3.071 -1.983 -3.088 1.00 81.62 493 VAL A O 1
ATOM 3887 N N . ARG A 1 494 ? -1.885 -0.418 -4.175 1.00 83.62 494 ARG A N 1
ATOM 3888 C CA . ARG A 1 494 ? -2.893 -0.181 -5.229 1.00 83.62 494 ARG A CA 1
ATOM 3889 C C . ARG A 1 494 ? -3.298 -1.450 -5.981 1.00 83.62 494 ARG A C 1
ATOM 3891 O O . ARG A 1 494 ? -4.457 -1.596 -6.351 1.00 83.62 494 ARG A O 1
ATOM 3898 N N . LYS A 1 495 ? -2.336 -2.337 -6.247 1.00 83.19 495 LYS A N 1
ATOM 3899 C CA . LYS A 1 495 ? -2.536 -3.524 -7.087 1.00 83.19 495 LYS A CA 1
ATOM 3900 C C . LYS A 1 495 ? -3.107 -4.718 -6.321 1.00 83.19 495 LYS A C 1
ATOM 3902 O O . LYS A 1 495 ? -3.828 -5.505 -6.925 1.00 83.19 495 LYS A O 1
ATOM 3907 N N . TYR A 1 496 ? -2.755 -4.887 -5.045 1.00 88.75 496 TYR A N 1
ATOM 3908 C CA . TYR A 1 496 ? -3.041 -6.128 -4.317 1.00 88.75 496 TYR A CA 1
ATOM 3909 C C . TYR A 1 496 ? -3.981 -5.964 -3.121 1.00 88.75 496 TYR A C 1
ATOM 3911 O O . TYR A 1 496 ? -4.664 -6.929 -2.783 1.00 88.75 496 TYR A O 1
ATOM 3919 N N . GLU A 1 497 ? -4.022 -4.799 -2.471 1.00 92.69 497 GLU A N 1
ATOM 3920 C CA . GLU A 1 497 ? -4.897 -4.579 -1.314 1.00 92.69 497 GLU A CA 1
ATOM 3921 C C . GLU A 1 497 ? -6.288 -4.087 -1.754 1.00 92.69 497 GLU A C 1
ATOM 3923 O O . GLU A 1 497 ? -6.418 -3.417 -2.785 1.00 92.69 497 GLU A O 1
ATOM 3928 N N . PRO A 1 498 ? -7.360 -4.434 -1.017 1.00 94.25 498 PRO A N 1
ATOM 3929 C CA . PRO A 1 498 ? -8.722 -4.108 -1.424 1.00 94.25 498 PRO A CA 1
ATOM 3930 C C . PRO A 1 498 ? -8.952 -2.594 -1.403 1.00 94.25 498 PRO A C 1
ATOM 3932 O O . PRO A 1 498 ? -8.902 -1.962 -0.351 1.00 94.25 498 PRO A O 1
ATOM 3935 N N . LYS A 1 499 ? -9.308 -2.012 -2.556 1.00 92.75 499 LYS A N 1
ATOM 3936 C CA . LYS A 1 499 ? -9.638 -0.579 -2.657 1.00 92.75 499 LYS A CA 1
ATOM 3937 C C . LYS A 1 499 ? -10.739 -0.155 -1.674 1.00 92.75 499 LYS A C 1
ATOM 3939 O O . LYS A 1 499 ? -10.680 0.956 -1.163 1.00 92.75 499 LYS A O 1
ATOM 3944 N N . LEU A 1 500 ? -11.686 -1.054 -1.377 1.00 93.62 500 LEU A N 1
ATOM 3945 C CA . LEU A 1 500 ? -12.758 -0.854 -0.394 1.00 93.62 500 LEU A CA 1
ATOM 3946 C C . LEU A 1 500 ? -12.236 -0.478 1.004 1.00 93.62 500 LEU A C 1
ATOM 3948 O O . LEU A 1 500 ? -12.879 0.306 1.686 1.00 93.62 500 LEU A O 1
ATOM 3952 N N . ALA A 1 501 ? -11.084 -1.015 1.417 1.00 94.94 501 ALA A N 1
ATOM 3953 C CA . ALA A 1 501 ? -10.488 -0.732 2.724 1.00 94.94 501 ALA A CA 1
ATOM 3954 C C . ALA A 1 501 ? -9.571 0.504 2.721 1.00 94.94 501 ALA A C 1
ATOM 3956 O O . ALA A 1 501 ? -9.020 0.857 3.753 1.00 94.94 501 ALA A O 1
ATOM 3957 N N . LEU A 1 502 ? -9.362 1.130 1.558 1.00 93.94 502 LEU A N 1
ATOM 3958 C CA . LEU A 1 502 ? -8.395 2.215 1.376 1.00 93.94 502 LEU A CA 1
ATOM 3959 C C . LEU A 1 502 ? -9.086 3.536 1.042 1.00 93.94 502 LEU A C 1
ATOM 3961 O O . LEU A 1 502 ? -8.772 4.564 1.632 1.00 93.94 502 LEU A O 1
ATOM 3965 N N . VAL A 1 503 ? -10.019 3.506 0.087 1.00 94.75 503 VAL A N 1
ATOM 3966 C CA . VAL A 1 503 ? -10.636 4.700 -0.500 1.00 94.75 503 VAL A CA 1
ATOM 3967 C C . VAL A 1 503 ? -12.136 4.696 -0.218 1.00 94.75 503 VAL A C 1
ATOM 3969 O O . VAL A 1 503 ? -12.815 3.746 -0.624 1.00 94.75 503 VAL A O 1
ATOM 3972 N N . PRO A 1 504 ? -12.682 5.756 0.401 1.00 94.69 504 PRO A N 1
ATOM 3973 C CA . PRO A 1 504 ? -14.121 5.907 0.577 1.00 94.69 504 PRO A CA 1
ATOM 3974 C C . PRO A 1 504 ? -14.905 5.826 -0.742 1.00 94.69 504 PRO A C 1
ATOM 3976 O O . PRO A 1 504 ? -14.403 6.253 -1.792 1.00 94.69 504 PRO A O 1
ATOM 3979 N N . PRO A 1 505 ? -16.147 5.303 -0.724 1.00 92.44 505 PRO A N 1
ATOM 3980 C CA . PRO A 1 505 ? -16.966 5.207 -1.927 1.00 92.44 505 PRO A CA 1
ATOM 3981 C C . PRO A 1 505 ? -17.233 6.600 -2.524 1.00 92.44 505 PRO A C 1
ATOM 3983 O O . PRO A 1 505 ? -17.391 7.566 -1.781 1.00 92.44 505 PRO A O 1
ATOM 3986 N N . PRO A 1 506 ? -17.298 6.738 -3.859 1.00 88.62 506 PRO A N 1
ATOM 3987 C CA . PRO A 1 506 ? -17.492 8.038 -4.492 1.00 88.62 506 PRO A CA 1
ATOM 3988 C C . PRO A 1 506 ? -18.884 8.615 -4.213 1.00 88.62 506 PRO A C 1
ATOM 3990 O O . PRO A 1 506 ? -19.892 7.912 -4.306 1.00 88.62 506 PRO A O 1
ATOM 3993 N N . ARG A 1 507 ? -18.943 9.926 -3.947 1.00 87.12 507 ARG A N 1
ATOM 3994 C CA . ARG A 1 507 ? -20.182 10.716 -3.897 1.00 87.12 507 ARG A CA 1
ATOM 3995 C C . ARG A 1 507 ? -20.035 11.933 -4.803 1.00 87.12 507 ARG A C 1
ATOM 3997 O O . ARG A 1 507 ? -19.121 12.721 -4.617 1.00 87.12 507 ARG A O 1
ATOM 4004 N N . LEU A 1 508 ? -20.958 12.098 -5.755 1.00 81.19 508 LEU A N 1
ATOM 4005 C CA . LEU A 1 508 ? -20.887 13.128 -6.810 1.00 81.19 508 LEU A CA 1
ATOM 4006 C C . LEU A 1 508 ? -20.749 14.569 -6.293 1.00 81.19 508 LEU A C 1
ATOM 4008 O O . LEU A 1 508 ? -20.286 15.431 -7.028 1.00 81.19 508 LEU A O 1
ATOM 4012 N N . GLN A 1 509 ? -21.187 14.834 -5.063 1.00 86.62 509 GLN A N 1
ATOM 4013 C CA . GLN A 1 509 ? -21.190 16.170 -4.464 1.00 86.62 509 GLN A CA 1
ATOM 4014 C C . GLN A 1 509 ? -19.924 16.481 -3.656 1.00 86.62 509 GLN A C 1
ATOM 4016 O O . GLN A 1 509 ? -19.801 17.597 -3.166 1.00 86.62 509 GLN A O 1
ATOM 4021 N N . PHE A 1 510 ? -19.040 15.502 -3.446 1.00 89.06 510 PHE A N 1
ATOM 4022 C CA . PHE A 1 510 ? -17.879 15.659 -2.572 1.00 89.06 510 PHE A CA 1
ATOM 4023 C C . PHE A 1 510 ? -16.638 15.961 -3.409 1.00 89.06 510 PHE A C 1
ATOM 4025 O O . PHE A 1 510 ? -16.408 15.319 -4.437 1.00 89.06 510 PHE A O 1
ATOM 4032 N N . ASP A 1 511 ? -15.833 16.921 -2.959 1.00 93.12 511 ASP A N 1
ATOM 4033 C CA . ASP A 1 511 ? -14.473 17.095 -3.467 1.00 93.12 511 ASP A CA 1
ATOM 4034 C C . ASP A 1 511 ? -13.532 15.972 -2.975 1.00 93.12 511 ASP A C 1
ATOM 4036 O O . ASP A 1 511 ? -13.926 15.082 -2.217 1.00 93.12 511 ASP A O 1
ATOM 4040 N N . ASP A 1 512 ? -12.280 15.980 -3.442 1.00 89.00 512 ASP A N 1
ATOM 4041 C CA . ASP A 1 512 ? -11.297 14.932 -3.129 1.00 89.00 512 ASP A CA 1
ATOM 4042 C C . ASP A 1 512 ? -11.040 14.799 -1.617 1.00 89.00 512 ASP A C 1
ATOM 4044 O O . ASP A 1 512 ? -11.012 13.685 -1.087 1.00 89.00 512 ASP A O 1
ATOM 4048 N N . THR A 1 513 ? -10.919 15.929 -0.916 1.00 92.06 513 THR A N 1
ATOM 4049 C CA . THR A 1 513 ? -10.677 15.985 0.530 1.00 92.06 513 THR A CA 1
ATOM 4050 C C . THR A 1 513 ? -11.909 15.522 1.300 1.00 92.06 513 THR A C 1
ATOM 4052 O O . THR A 1 513 ? -11.809 14.653 2.162 1.00 92.06 513 THR A O 1
ATOM 4055 N N . GLN A 1 514 ? -13.092 16.026 0.945 1.00 93.38 514 GLN A N 1
ATOM 4056 C CA . GLN A 1 514 ? -14.368 15.621 1.538 1.00 93.38 514 GLN A CA 1
ATOM 4057 C C . GLN A 1 514 ? -14.644 14.132 1.342 1.00 93.38 514 GLN A C 1
ATOM 4059 O O . GLN A 1 514 ? -15.197 13.479 2.228 1.00 93.38 514 GLN A O 1
ATOM 4064 N N . GLN A 1 515 ? -14.264 13.576 0.188 1.00 93.25 515 GLN A N 1
ATOM 4065 C CA . GLN A 1 515 ? -14.362 12.144 -0.041 1.00 93.25 515 GLN A CA 1
ATOM 4066 C C . GLN A 1 515 ? -13.394 11.375 0.860 1.00 93.25 515 GLN A C 1
ATOM 4068 O O . GLN A 1 515 ? -13.826 10.397 1.461 1.00 93.25 515 GLN A O 1
ATOM 4073 N N . GLY A 1 516 ? -12.136 11.811 0.995 1.00 93.19 516 GLY A N 1
ATOM 4074 C CA . GLY A 1 516 ? -11.174 11.213 1.931 1.00 93.19 516 GLY A CA 1
ATOM 4075 C C . GLY A 1 516 ? -11.646 11.251 3.389 1.00 93.19 516 GLY A C 1
ATOM 4076 O O . GLY A 1 516 ? -11.445 10.291 4.128 1.00 93.19 516 GLY A O 1
ATOM 4077 N N . ASP A 1 517 ? -12.364 12.308 3.773 1.00 96.75 517 ASP A N 1
ATOM 4078 C CA . ASP A 1 517 ? -12.853 12.520 5.137 1.00 96.75 517 ASP A CA 1
ATOM 4079 C C . ASP A 1 517 ? -14.262 11.925 5.392 1.00 96.75 517 ASP A C 1
ATOM 4081 O O . ASP A 1 517 ? -14.819 12.062 6.483 1.00 96.75 517 ASP A O 1
ATOM 4085 N N . MET A 1 518 ? -14.869 11.249 4.406 1.00 95.38 518 MET A N 1
ATOM 4086 C CA . MET A 1 518 ? -16.295 10.877 4.399 1.00 95.38 518 MET A CA 1
ATOM 4087 C C . MET A 1 518 ? -16.755 10.046 5.607 1.00 95.38 518 MET A C 1
ATOM 4089 O O . MET A 1 518 ? -17.914 10.151 6.021 1.00 95.38 518 MET A O 1
ATOM 4093 N N . PHE A 1 519 ? -15.885 9.200 6.161 1.00 97.88 519 PHE A N 1
ATOM 4094 C CA . PHE A 1 519 ? -16.238 8.330 7.282 1.00 97.88 519 PHE A CA 1
ATOM 4095 C C . PHE A 1 519 ? -16.352 9.090 8.609 1.00 97.88 519 PHE A C 1
ATOM 4097 O O . PHE A 1 519 ? -17.233 8.774 9.412 1.00 97.88 519 PHE A O 1
ATOM 4104 N N . TYR A 1 520 ? -15.520 10.105 8.847 1.00 98.38 520 TYR A N 1
ATOM 4105 C CA . TYR A 1 520 ? -15.366 10.703 10.177 1.00 98.38 520 TYR A CA 1
ATOM 4106 C C . TYR A 1 520 ? -16.630 11.382 10.723 1.00 98.38 520 TYR A C 1
ATOM 4108 O O . TYR A 1 520 ? -16.975 11.100 11.872 1.00 98.38 520 TYR A O 1
ATOM 4116 N N . PRO A 1 521 ? -17.403 12.178 9.948 1.00 96.75 521 PRO A N 1
ATOM 4117 C CA . PRO A 1 521 ? -18.664 12.733 10.444 1.00 96.75 521 PRO A CA 1
ATOM 4118 C C . PRO A 1 521 ? -19.641 11.649 10.911 1.00 96.75 521 PRO A C 1
ATOM 4120 O O . PRO A 1 521 ? -20.348 11.813 11.906 1.00 96.75 521 PRO A O 1
ATOM 4123 N N . ARG A 1 522 ? -19.673 10.511 10.205 1.00 95.81 522 ARG A N 1
ATOM 4124 C CA . ARG A 1 522 ? -20.559 9.400 10.546 1.00 95.81 522 ARG A CA 1
ATOM 4125 C C . ARG A 1 522 ? -20.053 8.620 11.756 1.00 95.81 522 ARG A C 1
ATOM 4127 O O . ARG A 1 522 ? -20.863 8.304 12.623 1.00 95.81 522 ARG A O 1
ATOM 4134 N N . LEU A 1 523 ? -18.751 8.356 11.840 1.00 98.31 523 LEU A N 1
ATOM 4135 C CA . LEU A 1 523 ? -18.123 7.698 12.989 1.00 98.31 523 LEU A CA 1
ATOM 4136 C C . LEU A 1 523 ? -18.326 8.502 14.276 1.00 98.31 523 LEU A C 1
ATOM 4138 O O . LEU A 1 523 ? -18.794 7.942 15.262 1.00 98.31 523 LEU A O 1
ATOM 4142 N N . LEU A 1 524 ? -18.074 9.814 14.247 1.00 98.31 524 LEU A N 1
ATOM 4143 C CA . LEU A 1 524 ? -18.277 10.700 15.398 1.00 98.31 524 LEU A CA 1
ATOM 4144 C C . LEU A 1 524 ? -19.750 10.744 15.833 1.00 98.31 524 LEU A C 1
ATOM 4146 O O . LEU A 1 524 ? -20.046 10.658 17.024 1.00 98.31 524 LEU A O 1
ATOM 4150 N N . LYS A 1 525 ? -20.688 10.790 14.877 1.00 96.44 525 LYS A N 1
ATOM 4151 C CA . LYS A 1 525 ? -22.124 10.707 15.178 1.00 96.44 525 LYS A CA 1
ATOM 4152 C C . LYS A 1 525 ? -22.504 9.369 15.817 1.00 96.44 525 LYS A C 1
ATOM 4154 O O . LYS A 1 525 ? -23.249 9.361 16.790 1.00 96.44 525 LYS A O 1
ATOM 4159 N N . ILE A 1 526 ? -21.993 8.245 15.306 1.00 96.88 526 ILE A N 1
ATOM 4160 C CA . ILE A 1 526 ? -22.225 6.929 15.925 1.00 96.88 526 ILE A CA 1
ATOM 4161 C C . ILE A 1 526 ? -21.638 6.913 17.340 1.00 96.88 526 ILE A C 1
ATOM 4163 O O . ILE A 1 526 ? -22.334 6.506 18.261 1.00 96.88 526 ILE A O 1
ATOM 4167 N N . ALA A 1 527 ? -20.409 7.399 17.533 1.00 97.81 527 ALA A N 1
ATOM 4168 C CA . ALA A 1 527 ? -19.761 7.478 18.841 1.00 97.81 527 ALA A CA 1
ATOM 4169 C C . ALA A 1 527 ? -20.572 8.313 19.853 1.00 97.81 527 ALA A C 1
ATOM 4171 O O . ALA A 1 527 ? -20.676 7.948 21.027 1.00 97.81 527 ALA A O 1
ATOM 4172 N N . GLN A 1 528 ? -21.203 9.403 19.402 1.00 96.50 528 GLN A N 1
ATOM 4173 C CA . GLN A 1 528 ? -22.149 10.176 20.207 1.00 96.50 528 GLN A CA 1
ATOM 4174 C C . GLN A 1 528 ? -23.416 9.367 20.528 1.00 96.50 528 GLN A C 1
ATOM 4176 O O . GLN A 1 528 ? -23.778 9.287 21.699 1.00 96.50 528 GLN A O 1
ATOM 4181 N N . GLU A 1 529 ? -24.046 8.742 19.524 1.00 94.31 529 GLU A N 1
ATOM 4182 C CA . GLU A 1 529 ? -25.272 7.930 19.658 1.00 94.31 529 GLU A CA 1
ATOM 4183 C C . GLU A 1 529 ? -25.107 6.725 20.595 1.00 94.31 529 GLU A C 1
ATOM 4185 O O . GLU A 1 529 ? -26.079 6.322 21.234 1.00 94.31 529 GLU A O 1
ATOM 4190 N N . VAL A 1 530 ? -23.907 6.140 20.654 1.00 95.94 530 VAL A N 1
ATOM 4191 C CA . VAL A 1 530 ? -23.587 4.998 21.528 1.00 95.94 530 VAL A CA 1
ATOM 4192 C C . VAL A 1 530 ? -22.954 5.404 22.860 1.00 95.94 530 VAL A C 1
ATOM 4194 O O . VAL A 1 530 ? -22.467 4.557 23.609 1.00 95.94 530 VAL A O 1
ATOM 4197 N N . GLU A 1 531 ? -22.915 6.705 23.139 1.00 96.56 531 GLU A N 1
ATOM 4198 C CA . GLU A 1 531 ? -22.349 7.291 24.355 1.00 96.56 531 GLU A CA 1
ATOM 4199 C C . GLU A 1 531 ? -20.907 6.836 24.683 1.00 96.56 531 GLU A C 1
ATOM 4201 O O . GLU A 1 531 ? -20.508 6.793 25.845 1.00 96.56 531 GLU A O 1
ATOM 4206 N N . ALA A 1 532 ? -20.091 6.575 23.648 1.00 97.94 532 ALA A N 1
ATOM 4207 C CA . ALA A 1 532 ? -18.671 6.232 23.770 1.00 97.94 532 ALA A CA 1
ATOM 4208 C C . ALA A 1 532 ? -17.909 7.212 24.677 1.00 97.94 532 ALA A C 1
ATOM 4210 O O . ALA A 1 532 ? -17.900 8.417 24.411 1.00 97.94 532 ALA A O 1
ATOM 4211 N N . LYS A 1 533 ? -17.265 6.717 25.737 1.00 97.94 533 LYS A N 1
ATOM 4212 C CA . LYS A 1 533 ? -16.503 7.551 26.687 1.00 97.94 533 LYS A CA 1
ATOM 4213 C C . LYS A 1 533 ? -15.137 7.938 26.139 1.00 97.94 533 LYS A C 1
ATOM 4215 O O . LYS A 1 533 ? -14.662 9.029 26.439 1.00 97.94 533 LYS A O 1
ATOM 4220 N N . ILE A 1 534 ? -14.525 7.048 25.361 1.00 98.62 534 ILE A N 1
ATOM 4221 C CA . ILE A 1 534 ? -13.264 7.264 24.650 1.00 98.62 534 ILE A CA 1
ATOM 4222 C C . ILE A 1 534 ? -13.469 6.886 23.184 1.00 98.62 534 ILE A C 1
ATOM 4224 O O . ILE A 1 534 ? -14.073 5.856 22.884 1.00 98.62 534 ILE A O 1
ATOM 4228 N N . VAL A 1 535 ? -12.961 7.713 22.277 1.00 98.69 535 VAL A N 1
ATOM 4229 C CA . VAL A 1 535 ? -13.017 7.507 20.827 1.00 98.69 535 VAL A CA 1
ATOM 4230 C C . VAL A 1 535 ? -11.603 7.602 20.274 1.00 98.69 535 VAL A C 1
ATOM 4232 O O . VAL A 1 535 ? -10.945 8.599 20.534 1.00 98.69 535 VAL A O 1
ATOM 4235 N N . LEU A 1 536 ? -11.151 6.604 19.515 1.00 98.62 536 LEU A N 1
ATOM 4236 C CA . LEU A 1 536 ? -9.860 6.592 18.821 1.00 98.62 536 LEU A CA 1
ATOM 4237 C C . LEU A 1 536 ? -10.087 6.357 17.322 1.00 98.62 536 LEU A C 1
ATOM 4239 O O . LEU A 1 536 ? -10.586 5.302 16.930 1.00 98.62 536 LEU A O 1
ATOM 4243 N N . LEU A 1 537 ? -9.725 7.330 16.488 1.00 98.62 537 LEU A N 1
ATOM 4244 C CA . LEU A 1 537 ? -9.900 7.271 15.033 1.00 98.62 537 LEU A CA 1
ATOM 4245 C C . LEU A 1 537 ? -8.547 7.395 14.340 1.00 98.62 537 LEU A C 1
ATOM 4247 O O . LEU A 1 537 ? -7.854 8.388 14.553 1.00 98.62 537 LEU A O 1
ATOM 4251 N N . GLU A 1 538 ? -8.196 6.426 13.499 1.00 97.75 538 GLU A N 1
ATOM 4252 C CA . GLU A 1 538 ? -7.000 6.526 12.657 1.00 97.75 538 GLU A CA 1
ATOM 4253 C C . GLU A 1 538 ? -7.221 7.489 11.485 1.00 97.75 538 GLU A C 1
ATOM 4255 O O . GLU A 1 538 ? -8.322 7.563 10.937 1.00 97.75 538 GLU A O 1
ATOM 4260 N N . VAL A 1 539 ? -6.165 8.210 11.104 1.00 96.81 539 VAL A N 1
ATOM 4261 C CA . VAL A 1 539 ? -6.140 9.215 10.036 1.00 96.81 539 VAL A CA 1
ATOM 4262 C C . VAL A 1 539 ? -4.874 9.103 9.176 1.00 96.81 539 VAL A C 1
ATOM 4264 O O . VAL A 1 539 ? -3.855 8.537 9.576 1.00 96.81 539 VAL A O 1
ATOM 4267 N N . ALA A 1 540 ? -4.935 9.661 7.968 1.00 91.00 540 ALA A N 1
ATOM 4268 C CA . ALA A 1 540 ? -3.881 9.561 6.964 1.00 91.00 540 ALA A CA 1
ATOM 4269 C C . ALA A 1 540 ? -2.625 10.386 7.291 1.00 91.00 540 ALA A C 1
ATOM 4271 O O . ALA A 1 540 ? -1.510 9.947 6.997 1.00 91.00 540 ALA A O 1
ATOM 4272 N N . ASP A 1 541 ? -2.802 11.589 7.835 1.00 91.31 541 ASP A N 1
ATOM 4273 C CA . ASP A 1 541 ? -1.743 12.563 8.099 1.00 91.31 541 ASP A CA 1
ATOM 4274 C C . ASP A 1 541 ? -2.210 13.647 9.086 1.00 91.31 541 ASP A C 1
ATOM 4276 O O . ASP A 1 541 ? -3.354 13.647 9.550 1.00 91.31 541 ASP A O 1
ATOM 4280 N N . MET A 1 542 ? -1.312 14.587 9.408 1.00 93.38 542 MET A N 1
ATOM 4281 C CA . MET A 1 542 ? -1.599 15.679 10.341 1.00 93.38 542 MET A CA 1
ATOM 4282 C C . MET A 1 542 ? -2.701 16.619 9.837 1.00 93.38 542 MET A C 1
ATOM 4284 O O . MET A 1 542 ? -3.545 17.036 10.625 1.00 93.38 542 MET A O 1
ATOM 4288 N N . GLU A 1 543 ? -2.748 16.931 8.539 1.00 94.31 543 GLU A N 1
ATOM 4289 C CA . GLU A 1 543 ? -3.781 17.826 8.006 1.00 94.31 543 GLU A CA 1
ATOM 4290 C C . GLU A 1 543 ? -5.173 17.204 8.159 1.00 94.31 543 GLU A C 1
ATOM 4292 O O . GLU A 1 543 ? -6.124 17.881 8.555 1.00 94.31 543 GLU A O 1
ATOM 4297 N N . GLN A 1 544 ? -5.306 15.905 7.876 1.00 95.81 544 GLN A N 1
ATOM 4298 C CA . GLN A 1 544 ? -6.545 15.175 8.121 1.00 95.81 544 GLN A CA 1
ATOM 4299 C C . GLN A 1 544 ? -6.840 15.052 9.620 1.00 95.81 544 GLN A C 1
ATOM 4301 O O . GLN A 1 544 ? -7.992 15.236 10.011 1.00 95.81 544 GLN A O 1
ATOM 4306 N N . ALA A 1 545 ? -5.829 14.817 10.464 1.00 97.31 545 ALA A N 1
ATOM 4307 C CA . ALA A 1 545 ? -5.986 14.779 11.919 1.00 97.31 545 ALA A CA 1
ATOM 4308 C C . ALA A 1 545 ? -6.623 16.067 12.455 1.00 97.31 545 ALA A C 1
ATOM 4310 O O . ALA A 1 545 ? -7.610 16.008 13.188 1.00 97.31 545 ALA A O 1
ATOM 4311 N N . LEU A 1 546 ? -6.119 17.228 12.029 1.00 97.44 546 LEU A N 1
ATOM 4312 C CA . LEU A 1 546 ? -6.649 18.535 12.419 1.00 97.44 546 LEU A CA 1
ATOM 4313 C C . LEU A 1 546 ? -8.095 18.724 11.949 1.00 97.44 546 LEU A C 1
ATOM 4315 O O . LEU A 1 546 ? -8.947 19.141 12.734 1.00 97.44 546 LEU A O 1
ATOM 4319 N N . ARG A 1 547 ? -8.424 18.355 10.703 1.00 97.81 547 ARG A N 1
ATOM 4320 C CA . ARG A 1 547 ? -9.810 18.434 10.203 1.00 97.81 547 ARG A CA 1
ATOM 4321 C C . ARG A 1 547 ? -10.758 17.526 10.990 1.00 97.81 547 ARG A C 1
ATOM 4323 O O . ARG A 1 547 ? -11.867 17.945 11.322 1.00 97.81 547 ARG A O 1
ATOM 4330 N N . VAL A 1 548 ? -10.332 16.309 11.327 1.00 98.19 548 VAL A N 1
ATOM 4331 C CA . VAL A 1 548 ? -11.124 15.366 12.134 1.00 98.19 548 VAL A CA 1
ATOM 4332 C C . VAL A 1 548 ? -11.286 15.864 13.572 1.00 98.19 548 VAL A C 1
ATOM 4334 O O . VAL A 1 548 ? -12.394 15.814 14.107 1.00 98.19 548 VAL A O 1
ATOM 4337 N N . ALA A 1 549 ? -10.236 16.426 14.174 1.00 98.12 549 ALA A N 1
ATOM 4338 C CA . ALA A 1 549 ? -10.297 17.049 15.494 1.00 98.12 549 ALA A CA 1
ATOM 4339 C C . ALA A 1 549 ? -11.263 18.249 15.514 1.00 98.12 549 ALA A C 1
ATOM 4341 O O . ALA A 1 549 ? -12.105 18.354 16.405 1.00 98.12 549 ALA A O 1
ATOM 4342 N N . GLN A 1 550 ? -11.245 19.096 14.480 1.00 97.94 550 GLN A N 1
ATOM 4343 C CA . GLN A 1 550 ? -12.205 20.193 14.317 1.00 97.94 550 GLN A CA 1
ATOM 4344 C C . GLN A 1 550 ? -13.649 19.693 14.141 1.00 97.94 550 GLN A C 1
ATOM 4346 O O . GLN A 1 550 ? -14.579 20.316 14.653 1.00 97.94 550 GLN A O 1
ATOM 4351 N N . LEU A 1 551 ? -13.871 18.581 13.428 1.00 97.69 551 LEU A N 1
ATOM 4352 C CA . LEU A 1 551 ? -15.196 17.953 13.331 1.00 97.69 551 LEU A CA 1
ATOM 4353 C C . LEU A 1 551 ? -15.683 17.458 14.699 1.00 97.69 551 LEU A C 1
ATOM 4355 O O . LEU A 1 551 ? -16.842 17.683 15.045 1.00 97.69 551 LEU A O 1
ATOM 4359 N N . ALA A 1 552 ? -14.806 16.823 15.480 1.00 97.62 552 ALA A N 1
ATOM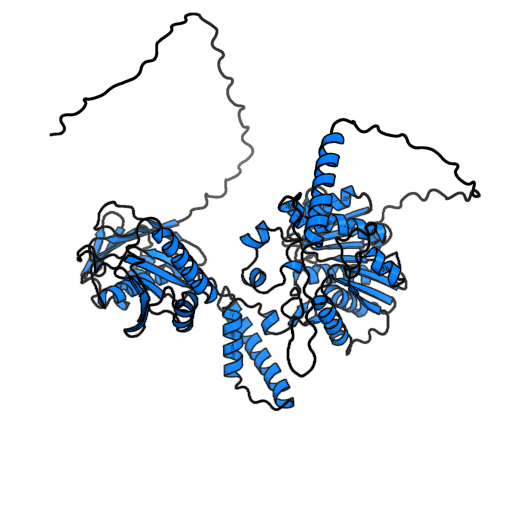 4360 C CA . ALA A 1 552 ? -15.122 16.362 16.830 1.00 97.62 552 ALA A CA 1
ATOM 4361 C C . ALA A 1 552 ? -15.416 17.534 17.781 1.00 97.62 552 ALA A C 1
ATOM 4363 O O . ALA A 1 552 ? -16.383 17.473 18.538 1.00 97.62 552 ALA A O 1
ATOM 4364 N N . GLN A 1 553 ? -14.651 18.625 17.684 1.00 97.19 553 GLN A N 1
ATOM 4365 C CA . GLN A 1 553 ? -14.868 19.842 18.468 1.00 97.19 553 GLN A CA 1
ATOM 4366 C C . GLN A 1 553 ? -16.217 20.493 18.133 1.00 97.19 553 GLN A C 1
ATOM 4368 O O . GLN A 1 553 ? -16.963 20.864 19.032 1.00 97.19 553 GLN A O 1
ATOM 4373 N N . LYS A 1 554 ? -16.580 20.572 16.845 1.00 96.75 554 LYS A N 1
ATOM 4374 C CA . LYS A 1 554 ? -17.879 21.108 16.392 1.00 96.75 554 LYS A CA 1
ATOM 4375 C C . LYS A 1 554 ? -19.080 20.282 16.851 1.00 96.75 554 LYS A C 1
ATOM 4377 O O . LYS A 1 554 ? -20.182 20.821 16.905 1.00 96.75 554 LYS A O 1
ATOM 4382 N N . LEU A 1 555 ? -18.893 18.990 17.124 1.00 94.94 555 LEU A N 1
ATOM 4383 C CA . LEU A 1 555 ? -19.960 18.124 17.627 1.00 94.94 555 LEU A CA 1
ATOM 4384 C C . LEU A 1 555 ? -20.333 18.447 19.083 1.00 94.94 555 LEU A C 1
ATOM 4386 O O . LEU A 1 555 ? -21.426 18.077 19.505 1.00 94.94 555 LEU A O 1
ATOM 4390 N N . ASP A 1 556 ? -19.432 19.111 19.820 1.00 93.94 556 ASP A N 1
ATOM 4391 C CA . ASP A 1 556 ? -19.606 19.532 21.218 1.00 93.94 556 ASP A CA 1
ATOM 4392 C C . ASP A 1 556 ? -20.075 18.386 22.139 1.00 93.94 556 ASP A C 1
ATOM 4394 O O . ASP A 1 556 ? -20.945 18.527 22.994 1.00 93.94 556 ASP A O 1
ATOM 4398 N N . ALA A 1 557 ? -19.533 17.188 21.897 1.00 94.19 557 ALA A N 1
ATOM 4399 C CA . ALA A 1 557 ? -19.895 15.958 22.605 1.00 94.19 557 ALA A CA 1
ATOM 4400 C C . ALA A 1 557 ? -18.776 15.414 23.507 1.00 94.19 557 ALA A C 1
ATOM 4402 O O . ALA A 1 557 ? -18.990 14.422 24.209 1.00 94.19 557 ALA A O 1
ATOM 4403 N N . PHE A 1 558 ? -17.587 16.018 23.454 1.00 96.81 558 PHE A N 1
ATOM 4404 C CA . PHE A 1 558 ? -16.370 15.538 24.105 1.00 96.81 558 PHE A CA 1
ATOM 4405 C C . PHE A 1 558 ? -15.760 16.641 24.970 1.00 96.81 558 PHE A C 1
ATOM 4407 O O . PHE A 1 558 ? -15.716 17.795 24.556 1.00 96.81 558 PHE A O 1
ATOM 4414 N N . ASP A 1 559 ? -15.255 16.267 26.145 1.00 96.38 559 ASP A N 1
ATOM 4415 C CA . ASP A 1 559 ? -14.611 17.189 27.089 1.00 96.38 559 ASP A CA 1
ATOM 4416 C C . ASP A 1 559 ? -13.177 17.538 26.666 1.00 96.38 559 ASP A C 1
ATOM 4418 O O . ASP A 1 559 ? -12.618 18.537 27.116 1.00 96.38 559 ASP A O 1
ATOM 4422 N N . GLY A 1 560 ? -12.558 16.708 25.823 1.00 96.31 560 GLY A N 1
ATOM 4423 C CA . GLY A 1 560 ? -11.230 16.971 25.289 1.00 96.31 560 GLY A CA 1
ATOM 4424 C C . GLY A 1 560 ? -10.885 16.128 24.068 1.00 96.31 560 GLY A C 1
ATOM 4425 O O . GLY A 1 560 ? -11.501 15.089 23.801 1.00 96.31 560 GLY A O 1
ATOM 4426 N N . ILE A 1 561 ? -9.931 16.650 23.295 1.00 97.69 561 ILE A N 1
ATOM 4427 C CA . ILE A 1 561 ? -9.483 16.129 22.003 1.00 97.69 561 ILE A CA 1
ATOM 4428 C C . ILE A 1 561 ? -7.966 16.321 21.917 1.00 97.69 561 ILE A C 1
ATOM 4430 O O . ILE A 1 561 ? -7.469 17.418 22.171 1.00 97.69 561 ILE A O 1
ATOM 4434 N N . GLU A 1 562 ? -7.239 15.282 21.519 1.00 96.56 562 GLU A N 1
ATOM 4435 C CA . GLU A 1 562 ? -5.806 15.362 21.207 1.00 96.56 562 GLU A CA 1
ATOM 4436 C C . GLU A 1 562 ? -5.468 14.483 19.995 1.00 96.56 562 GLU A C 1
ATOM 4438 O O . GLU A 1 562 ? -6.276 13.667 19.538 1.00 96.56 562 GLU A O 1
ATOM 4443 N N . ILE A 1 563 ? -4.264 14.664 19.461 1.00 97.12 563 ILE A N 1
ATOM 4444 C CA . ILE A 1 563 ? -3.752 13.950 18.291 1.00 97.12 563 ILE A CA 1
ATOM 4445 C C . ILE A 1 563 ? -2.519 13.144 18.699 1.00 97.12 563 ILE A C 1
ATOM 4447 O O . ILE A 1 563 ? -1.624 13.636 19.388 1.00 97.12 563 ILE A O 1
ATOM 4451 N N . TRP A 1 564 ? -2.451 11.891 18.262 1.00 95.12 564 TRP A N 1
ATOM 4452 C CA . TRP A 1 564 ? -1.309 11.004 18.477 1.00 95.12 564 TRP A CA 1
ATOM 4453 C C . TRP A 1 564 ? -0.542 10.792 17.178 1.00 95.12 564 TRP A C 1
ATOM 4455 O O . TRP A 1 564 ? -1.142 10.605 16.113 1.00 95.12 564 TRP A O 1
ATOM 4465 N N . ARG A 1 565 ? 0.789 10.837 17.272 1.00 92.31 565 ARG A N 1
ATOM 4466 C CA . ARG A 1 565 ? 1.698 10.559 16.158 1.00 92.31 565 ARG A CA 1
ATOM 4467 C C . ARG A 1 565 ? 2.056 9.067 16.048 1.00 92.31 565 ARG A C 1
ATOM 4469 O O . ARG A 1 565 ? 1.643 8.285 16.902 1.00 92.31 565 ARG A O 1
ATOM 4476 N N . ASP A 1 566 ? 2.798 8.704 14.995 1.00 83.56 566 ASP A N 1
ATOM 4477 C CA . ASP A 1 566 ? 3.277 7.341 14.679 1.00 83.56 566 ASP A CA 1
ATOM 4478 C C . ASP A 1 566 ? 3.789 6.577 15.919 1.00 83.56 566 ASP A C 1
ATOM 4480 O O . ASP A 1 566 ? 3.369 5.447 16.168 1.00 83.56 566 ASP A O 1
ATOM 4484 N N . ASP A 1 567 ? 4.663 7.206 16.714 1.00 82.81 567 ASP A N 1
ATOM 4485 C CA . ASP A 1 567 ? 5.091 6.692 18.016 1.00 82.81 567 ASP A CA 1
ATOM 4486 C C . ASP A 1 567 ? 4.559 7.597 19.129 1.00 82.81 567 ASP A C 1
ATOM 4488 O O . ASP A 1 567 ? 5.133 8.653 19.409 1.00 82.81 567 ASP A O 1
ATOM 4492 N N . PRO A 1 568 ? 3.461 7.209 19.787 1.00 76.38 568 PRO A N 1
ATOM 4493 C CA . PRO A 1 568 ? 2.841 8.038 20.795 1.00 76.38 568 PRO A CA 1
ATOM 4494 C C . PRO A 1 568 ? 3.462 7.848 22.194 1.00 76.38 568 PRO A C 1
ATOM 4496 O O . PRO A 1 568 ? 2.979 8.482 23.130 1.00 76.38 568 PRO A O 1
ATOM 4499 N N . VAL A 1 569 ? 4.476 6.989 22.378 1.00 69.19 569 VAL A N 1
ATOM 4500 C CA . VAL A 1 569 ? 5.027 6.606 23.701 1.00 69.19 569 VAL A CA 1
ATOM 4501 C C . VAL A 1 569 ? 6.409 7.228 23.977 1.00 69.19 569 VAL A C 1
ATOM 4503 O O . VAL A 1 569 ? 6.901 7.162 25.105 1.00 69.19 569 VAL A O 1
ATOM 4506 N N . THR A 1 570 ? 7.037 7.880 22.996 1.00 60.03 570 THR A N 1
ATOM 4507 C CA . THR A 1 570 ? 8.381 8.468 23.131 1.00 60.03 570 THR A CA 1
ATOM 4508 C C . THR A 1 570 ? 8.461 9.495 24.273 1.00 60.03 570 THR A C 1
ATOM 4510 O O . THR A 1 570 ? 7.754 10.501 24.305 1.00 60.03 570 THR A O 1
ATOM 4513 N N . SER A 1 571 ? 9.350 9.230 25.235 1.00 50.06 571 SER A N 1
ATOM 4514 C CA . SER A 1 571 ? 9.463 9.902 26.540 1.00 50.06 571 SER A CA 1
ATOM 4515 C C . SER A 1 571 ? 10.214 11.245 26.530 1.00 50.06 571 SER A C 1
ATOM 4517 O O . SER A 1 571 ? 10.411 11.842 27.588 1.00 50.06 571 SER A O 1
ATOM 4519 N N . SER A 1 572 ? 10.642 11.730 25.361 1.00 49.09 572 SER A N 1
ATOM 4520 C CA . SER A 1 572 ? 11.554 12.876 25.220 1.00 49.09 572 SER A CA 1
ATOM 4521 C C . SER A 1 572 ? 10.899 14.221 24.902 1.00 49.09 572 SER A C 1
ATOM 4523 O O . SER A 1 572 ? 11.545 15.242 25.130 1.00 49.09 572 SER A O 1
ATOM 4525 N N . ASN A 1 573 ? 9.650 14.274 24.424 1.00 55.69 573 ASN A N 1
ATOM 4526 C CA . ASN A 1 573 ? 9.045 15.532 23.971 1.00 55.69 573 ASN A CA 1
ATOM 4527 C C . ASN A 1 573 ? 7.799 15.905 24.778 1.00 55.69 573 ASN A C 1
ATOM 4529 O O . ASN A 1 573 ? 6.871 15.110 24.931 1.00 55.69 573 ASN A O 1
ATOM 4533 N N . GLN A 1 574 ? 7.761 17.149 25.268 1.00 65.00 574 GLN A N 1
ATOM 4534 C CA . GLN A 1 574 ? 6.507 17.742 25.726 1.00 65.00 574 GLN A CA 1
ATOM 4535 C C . GLN A 1 574 ? 5.499 17.764 24.568 1.00 65.00 574 GLN A C 1
ATOM 4537 O O . GLN A 1 574 ? 5.915 17.943 23.418 1.00 65.00 574 GLN A O 1
ATOM 4542 N N . PRO A 1 575 ? 4.193 17.583 24.845 1.00 75.88 575 PRO A N 1
ATOM 4543 C CA . PRO A 1 575 ? 3.178 17.697 23.812 1.00 75.88 575 PRO A CA 1
ATOM 4544 C C . PRO A 1 575 ? 3.305 19.041 23.097 1.00 75.88 575 PRO A C 1
ATOM 4546 O O . PRO A 1 575 ? 3.507 20.088 23.713 1.00 75.88 575 PRO A O 1
ATOM 4549 N N . THR A 1 576 ? 3.217 18.985 21.774 1.00 84.81 576 THR A N 1
ATOM 4550 C CA . THR A 1 576 ? 3.153 20.183 20.930 1.00 84.81 576 THR A CA 1
ATOM 4551 C C . THR A 1 576 ? 1.694 20.592 20.759 1.00 84.81 576 THR A C 1
ATOM 4553 O O . THR A 1 576 ? 0.800 19.826 21.111 1.00 84.81 576 THR A O 1
ATOM 4556 N N . SER A 1 577 ? 1.425 21.793 20.250 1.00 85.69 577 SER A N 1
ATOM 4557 C CA . SER A 1 577 ? 0.056 22.202 19.934 1.00 85.69 577 SER A CA 1
ATOM 4558 C C . SER A 1 577 ? -0.030 22.851 18.561 1.00 85.69 577 SER A C 1
ATOM 4560 O O . SER A 1 577 ? 0.841 23.638 18.192 1.00 85.69 577 SER A O 1
ATOM 4562 N N . GLU A 1 578 ? -1.084 22.509 17.825 1.00 88.88 578 GLU A N 1
ATOM 4563 C CA . GLU A 1 578 ? -1.428 23.060 16.514 1.00 88.88 578 GLU A CA 1
ATOM 4564 C C . GLU A 1 578 ? -2.953 23.217 16.446 1.00 88.88 578 GLU A C 1
ATOM 4566 O O . GLU A 1 578 ? -3.686 22.347 16.917 1.00 88.88 578 GLU A O 1
ATOM 4571 N N . ASP A 1 579 ? -3.433 24.366 15.961 1.00 86.88 579 ASP A N 1
ATOM 4572 C CA . ASP A 1 579 ? -4.855 24.756 15.948 1.00 86.88 579 ASP A CA 1
ATOM 4573 C C . ASP A 1 579 ? -5.610 24.558 17.282 1.00 86.88 579 ASP A C 1
ATOM 4575 O O . ASP A 1 579 ? -6.825 24.368 17.310 1.00 86.88 579 ASP A O 1
ATOM 4579 N N . GLY A 1 580 ? -4.895 24.632 18.410 1.00 88.19 580 GLY A N 1
ATOM 4580 C CA . GLY A 1 580 ? -5.468 24.477 19.750 1.00 88.19 580 GLY A CA 1
ATOM 4581 C C . GLY A 1 580 ? -5.664 23.029 20.210 1.00 88.19 580 GLY A C 1
ATOM 4582 O O . GLY A 1 580 ? -6.252 22.820 21.269 1.00 88.19 580 GLY A O 1
ATOM 4583 N N . PHE A 1 581 ? -5.159 22.040 19.468 1.00 93.50 581 PHE A N 1
ATOM 4584 C CA . PHE A 1 581 ? -5.147 20.633 19.878 1.00 93.50 581 PHE A CA 1
ATOM 4585 C C . PHE A 1 581 ? -3.772 20.240 20.424 1.00 93.50 581 PHE A C 1
ATOM 4587 O O . PHE A 1 581 ? -2.751 20.679 19.893 1.00 93.50 581 PHE A O 1
ATOM 4594 N N . GLU A 1 582 ? -3.729 19.426 21.482 1.00 93.38 582 GLU A N 1
ATOM 4595 C CA . GLU A 1 582 ? -2.483 18.812 21.963 1.00 93.38 582 GLU A CA 1
ATOM 4596 C C . GLU A 1 582 ? -2.057 17.678 21.020 1.00 93.38 582 GLU A C 1
ATOM 4598 O O . GLU A 1 582 ? -2.882 16.887 20.561 1.00 93.38 582 GLU A O 1
ATOM 4603 N N . ILE A 1 583 ? -0.759 17.585 20.736 1.00 92.94 583 ILE A N 1
ATOM 4604 C CA . ILE A 1 583 ? -0.166 16.592 19.841 1.00 92.94 583 ILE A CA 1
ATOM 4605 C C . ILE A 1 583 ? 0.941 15.849 20.587 1.00 92.94 583 ILE A C 1
ATOM 4607 O O . ILE A 1 583 ? 1.943 16.445 20.992 1.00 92.94 583 ILE A O 1
ATOM 4611 N N . HIS A 1 584 ? 0.788 14.532 20.709 1.00 90.06 584 HIS A N 1
ATOM 4612 C CA . HIS A 1 584 ? 1.705 13.658 21.440 1.00 90.06 584 HIS A CA 1
ATOM 4613 C C . HIS A 1 584 ? 2.499 12.726 20.517 1.00 90.06 584 HIS A C 1
ATOM 4615 O O . HIS A 1 584 ? 1.942 12.162 19.574 1.00 90.06 584 HIS A O 1
ATOM 4621 N N . GLY A 1 585 ? 3.766 12.486 20.867 1.00 86.12 585 GLY A N 1
ATOM 4622 C CA . GLY A 1 585 ? 4.631 11.499 20.218 1.00 86.12 585 GLY A CA 1
ATOM 4623 C C . GLY A 1 585 ? 5.570 12.071 19.158 1.00 86.12 585 GLY A C 1
ATOM 4624 O O . GLY A 1 585 ? 5.759 13.285 19.059 1.00 86.12 585 GLY A O 1
ATOM 4625 N N . GLU A 1 586 ? 6.130 11.186 18.338 1.00 82.25 586 GLU A N 1
ATOM 4626 C CA . GLU A 1 586 ? 7.008 11.502 17.207 1.00 82.25 586 GLU A CA 1
ATOM 4627 C C . GLU A 1 586 ? 6.472 10.910 15.893 1.00 82.25 586 GLU A C 1
ATOM 4629 O O . GLU A 1 586 ? 5.707 9.947 15.891 1.00 82.25 586 GLU A O 1
ATOM 4634 N N . GLY A 1 587 ? 6.854 11.505 14.757 1.00 85.06 587 GLY A N 1
ATOM 4635 C CA . GLY A 1 587 ? 6.389 11.095 13.424 1.00 85.06 587 GLY A CA 1
ATOM 4636 C C . GLY A 1 587 ? 5.193 11.903 12.910 1.00 85.06 587 GLY A C 1
ATOM 4637 O O . GLY A 1 587 ? 5.042 13.077 13.239 1.00 85.06 587 GLY A O 1
ATOM 4638 N N . ASN A 1 588 ? 4.357 11.315 12.063 1.00 86.06 588 ASN A N 1
ATOM 4639 C CA . ASN A 1 588 ? 3.179 11.954 11.465 1.00 86.06 588 ASN A CA 1
ATOM 4640 C C . ASN A 1 588 ? 1.966 11.834 12.385 1.00 86.06 588 ASN A C 1
ATOM 4642 O O . ASN A 1 588 ? 1.888 10.883 13.149 1.00 86.06 588 ASN A O 1
ATOM 4646 N N . GLY A 1 589 ? 1.005 12.760 12.299 1.00 88.94 589 GLY A N 1
ATOM 4647 C CA . GLY A 1 589 ? -0.290 12.597 12.970 1.00 88.94 589 GLY A CA 1
ATOM 4648 C C . GLY A 1 589 ? -1.027 11.382 12.406 1.00 88.94 589 GLY A C 1
ATOM 4649 O O . GLY A 1 589 ? -1.230 11.310 11.195 1.00 88.94 589 GLY A O 1
ATOM 4650 N N . ARG A 1 590 ? -1.382 10.428 13.272 1.00 93.94 590 ARG A N 1
ATOM 4651 C CA . ARG A 1 590 ? -1.978 9.138 12.885 1.00 93.94 590 ARG A CA 1
ATOM 4652 C C . ARG A 1 590 ? -3.296 8.831 13.539 1.00 93.94 590 ARG A C 1
ATOM 4654 O O . ARG A 1 590 ? -4.069 8.084 12.957 1.00 93.94 590 ARG A O 1
ATOM 4661 N N . SER A 1 591 ? -3.572 9.412 14.698 1.00 97.12 591 SER A N 1
ATOM 4662 C CA . SER A 1 591 ? -4.826 9.149 15.388 1.00 97.12 591 SER A CA 1
ATOM 4663 C C . SER A 1 591 ? -5.375 10.405 16.037 1.00 97.12 591 SER A C 1
ATOM 4665 O O . SER A 1 591 ? -4.623 11.204 16.590 1.00 97.12 591 SER A O 1
ATOM 4667 N N . VAL A 1 592 ? -6.695 10.555 16.008 1.00 98.31 592 VAL A N 1
ATOM 4668 C CA . VAL A 1 592 ? -7.430 11.529 16.818 1.00 98.31 592 VAL A CA 1
ATOM 4669 C C . VAL A 1 592 ? -8.086 10.778 17.964 1.00 98.31 592 VAL A C 1
ATOM 4671 O O . VAL A 1 592 ? -8.786 9.788 17.733 1.00 98.31 592 VAL A O 1
ATOM 4674 N N . ILE A 1 593 ? -7.867 11.246 19.191 1.00 98.06 593 ILE A N 1
ATOM 4675 C CA . ILE A 1 593 ? -8.525 10.707 20.378 1.00 98.06 593 ILE A CA 1
ATOM 4676 C C . ILE A 1 593 ? -9.430 11.764 21.009 1.00 98.06 593 ILE A C 1
ATOM 4678 O O . ILE A 1 593 ? -9.057 12.927 21.156 1.00 98.06 593 ILE A O 1
ATOM 4682 N N . CYS A 1 594 ? -10.641 11.352 21.371 1.00 98.31 594 CYS A N 1
ATOM 4683 C CA . CYS A 1 594 ? -11.627 12.183 22.055 1.00 98.31 594 CYS A CA 1
ATOM 4684 C C . CYS A 1 594 ? -12.100 11.474 23.323 1.00 98.31 594 CYS A C 1
ATOM 4686 O O . CYS A 1 594 ? -12.217 10.245 23.341 1.00 98.31 594 CYS A O 1
ATOM 4688 N N . TRP A 1 595 ? -12.417 12.226 24.375 1.00 98.12 595 TRP A N 1
ATOM 4689 C CA . TRP A 1 595 ? -12.945 11.651 25.614 1.00 98.12 595 TRP A CA 1
ATOM 4690 C C . TRP A 1 595 ? -14.053 12.491 26.235 1.00 98.12 595 TRP A C 1
ATOM 4692 O O . TRP A 1 595 ? -14.175 13.685 25.974 1.00 98.12 595 TRP A O 1
ATOM 4702 N N . ARG A 1 596 ? -14.854 11.861 27.096 1.00 95.94 596 ARG A N 1
ATOM 4703 C CA . ARG A 1 596 ? -15.830 12.535 27.962 1.00 95.94 596 ARG A CA 1
ATOM 4704 C C . ARG A 1 596 ? -15.993 11.841 29.307 1.00 95.94 596 ARG A C 1
ATOM 4706 O O . ARG A 1 596 ? -15.805 10.625 29.431 1.00 95.94 596 ARG A O 1
ATOM 4713 N N . GLY A 1 597 ? -16.391 12.616 30.307 1.00 93.75 597 GLY A N 1
ATOM 4714 C CA . GLY A 1 597 ? -16.657 12.195 31.671 1.00 93.75 597 GLY A CA 1
ATOM 4715 C C . GLY A 1 597 ? -15.537 11.323 32.230 1.00 93.75 597 GLY A C 1
ATOM 4716 O O . GLY A 1 597 ? -14.354 11.658 32.169 1.00 93.75 597 GLY A O 1
ATOM 4717 N N . VAL A 1 598 ? -15.915 10.151 32.743 1.00 93.56 598 VAL A N 1
ATOM 4718 C CA . VAL A 1 598 ? -14.970 9.193 33.340 1.00 93.56 598 VAL A CA 1
ATOM 4719 C C . VAL A 1 598 ? -13.929 8.657 32.350 1.00 93.56 598 VAL A C 1
ATOM 4721 O O . VAL A 1 598 ? -12.854 8.256 32.786 1.00 93.56 598 VAL A O 1
ATOM 4724 N N . GLY A 1 599 ? -14.183 8.710 31.035 1.00 95.25 599 GLY A N 1
ATOM 4725 C CA . GLY A 1 599 ? -13.200 8.331 30.016 1.00 95.25 599 GLY A CA 1
ATOM 4726 C C . GLY A 1 599 ? -11.917 9.161 30.096 1.00 95.25 599 GLY A C 1
ATOM 4727 O O . GLY A 1 599 ? -10.829 8.613 29.951 1.00 95.25 599 GLY A O 1
ATOM 4728 N N . GLY A 1 600 ? -12.022 10.451 30.440 1.00 94.44 600 GLY A N 1
ATOM 4729 C CA . GLY A 1 600 ? -10.850 11.301 30.674 1.00 94.44 600 GLY A CA 1
ATOM 4730 C C . GLY A 1 600 ? -9.989 10.799 31.834 1.00 94.44 600 GLY A C 1
ATOM 4731 O O . GLY A 1 600 ? -8.770 10.718 31.707 1.00 94.44 600 GLY A O 1
ATOM 4732 N N . SER A 1 601 ? -10.617 10.365 32.935 1.00 94.12 601 SER A N 1
ATOM 4733 C CA . SER A 1 601 ? -9.879 9.820 34.083 1.00 94.12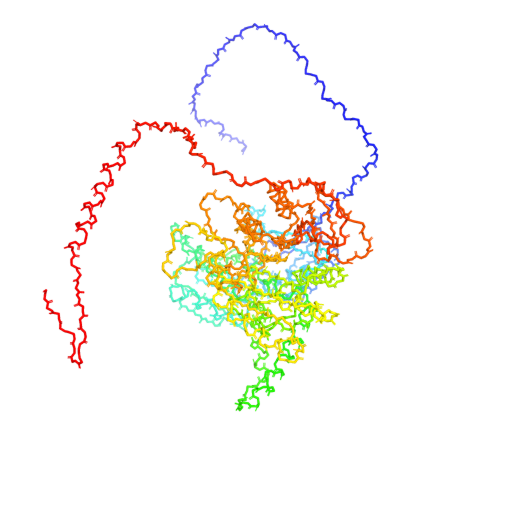 601 SER A CA 1
ATOM 4734 C C . SER A 1 601 ? -9.127 8.529 33.751 1.00 94.12 601 SER A C 1
ATOM 4736 O O . SER A 1 601 ? -8.036 8.313 34.273 1.00 94.12 601 SER A O 1
ATOM 4738 N N . TRP A 1 602 ? -9.650 7.705 32.836 1.00 95.19 602 TRP A N 1
ATOM 4739 C CA . TRP A 1 602 ? -8.958 6.495 32.378 1.00 95.19 602 TRP A CA 1
ATOM 4740 C C . TRP A 1 602 ? -7.771 6.791 31.459 1.00 95.19 602 TRP A C 1
ATOM 4742 O O . TRP A 1 602 ? -6.867 5.975 31.344 1.00 95.19 602 TRP A O 1
ATOM 4752 N N . LEU A 1 603 ? -7.746 7.968 30.835 1.00 94.00 603 LEU A N 1
ATOM 4753 C CA . LEU A 1 603 ? -6.609 8.461 30.056 1.00 94.00 603 LEU A CA 1
ATOM 4754 C C . LEU A 1 603 ? -5.609 9.261 30.910 1.00 94.00 603 LEU A C 1
ATOM 4756 O O . LEU A 1 603 ? -4.687 9.867 30.367 1.00 94.00 603 LEU A O 1
ATOM 4760 N N . GLY A 1 604 ? -5.798 9.313 32.234 1.00 89.88 604 GLY A N 1
ATOM 4761 C CA . GLY A 1 604 ? -4.974 10.119 33.138 1.00 89.88 604 GLY A CA 1
ATOM 4762 C C . GLY A 1 604 ? -5.200 11.630 33.010 1.00 89.88 604 GLY A C 1
ATOM 4763 O O . GLY A 1 604 ? -4.366 12.415 33.458 1.00 89.88 604 GLY A O 1
ATOM 4764 N N . LYS A 1 605 ? -6.311 12.061 32.399 1.00 89.00 605 LYS A N 1
ATOM 4765 C CA . LYS A 1 605 ? -6.663 13.477 32.235 1.00 89.00 605 LYS A CA 1
ATOM 4766 C C . LYS A 1 605 ? -7.423 13.982 33.465 1.00 89.00 605 LYS A C 1
ATOM 4768 O O . LYS A 1 605 ? -8.283 13.293 34.018 1.00 89.00 605 LYS A O 1
ATOM 4773 N N . THR A 1 606 ? -7.124 15.205 33.897 1.00 72.06 606 THR A N 1
ATOM 4774 C CA . THR A 1 606 ? -7.829 15.866 35.004 1.00 72.06 606 THR A CA 1
ATOM 4775 C C . THR A 1 606 ? -9.260 16.200 34.594 1.00 72.06 606 THR A C 1
ATOM 4777 O O . THR A 1 606 ? -9.489 17.106 33.795 1.00 72.06 606 THR A O 1
ATOM 4780 N N . VAL A 1 607 ? -10.236 15.479 35.148 1.00 57.81 607 VAL A N 1
ATOM 4781 C CA . VAL A 1 607 ? -11.659 15.774 34.944 1.00 57.81 607 VAL A CA 1
ATOM 4782 C C . VAL A 1 607 ? -11.994 17.041 35.728 1.00 57.81 607 VAL A C 1
ATOM 4784 O O . VAL A 1 607 ? -11.912 17.049 36.957 1.00 57.81 607 VAL A O 1
ATOM 4787 N N . THR A 1 608 ? -12.364 18.121 35.039 1.00 47.53 608 THR A N 1
ATOM 4788 C CA . THR A 1 608 ? -12.918 19.297 35.725 1.00 47.53 608 THR A CA 1
ATOM 4789 C C . THR A 1 608 ? -14.341 18.936 36.160 1.00 47.53 608 THR A C 1
ATOM 4791 O O . THR A 1 608 ? -15.130 18.519 35.311 1.00 47.53 608 THR A O 1
ATOM 4794 N N . PRO A 1 609 ? -14.698 19.022 37.454 1.00 42.53 609 PRO A N 1
ATOM 4795 C CA . PRO A 1 609 ? -16.037 18.655 37.886 1.00 42.53 609 PRO A CA 1
ATOM 4796 C C . PRO A 1 609 ? -17.053 19.618 37.267 1.00 42.53 609 PRO A C 1
ATOM 4798 O O . PRO A 1 609 ? -17.018 20.817 37.545 1.00 42.53 609 PRO A O 1
ATOM 4801 N N . GLN A 1 610 ? -17.980 19.108 36.453 1.00 41.19 610 GLN A N 1
ATOM 4802 C CA . GLN A 1 610 ? -19.182 19.873 36.135 1.00 41.19 610 GLN A CA 1
ATOM 4803 C C . GLN A 1 610 ? -20.004 20.054 37.424 1.00 41.19 610 GLN A C 1
ATOM 4805 O O . GLN A 1 610 ? -20.156 19.093 38.188 1.00 41.19 610 GLN A O 1
ATOM 4810 N N . PRO A 1 611 ? -20.542 21.255 37.699 1.00 34.28 611 PRO A N 1
ATOM 4811 C CA . PRO A 1 611 ? -21.406 21.462 38.849 1.00 34.28 611 PRO A CA 1
ATOM 4812 C C . PRO A 1 611 ? -22.660 20.595 38.704 1.00 34.28 611 PRO A C 1
ATOM 4814 O O . PRO A 1 611 ? -23.501 20.829 37.837 1.00 34.28 611 PRO A O 1
ATOM 4817 N N . GLN A 1 612 ? -22.790 19.592 39.574 1.00 34.19 612 GLN A N 1
ATOM 4818 C CA . GLN A 1 612 ? -24.023 18.831 39.734 1.00 34.19 612 GLN A CA 1
ATOM 4819 C C . GLN A 1 612 ? -25.122 19.799 40.176 1.00 34.19 612 GLN A C 1
ATOM 4821 O O . GLN A 1 612 ? -25.174 20.215 41.334 1.00 34.19 612 GLN A O 1
ATOM 4826 N N . THR A 1 613 ? -26.006 20.183 39.260 1.00 30.84 613 THR A N 1
ATOM 4827 C CA . THR A 1 613 ? -27.264 20.816 39.650 1.00 30.84 613 THR A CA 1
ATOM 4828 C C . THR A 1 613 ? -28.128 19.723 40.287 1.00 30.84 613 THR A C 1
ATOM 4830 O O . THR A 1 613 ? -28.334 18.683 39.657 1.00 30.84 613 THR A O 1
ATOM 4833 N N . PRO A 1 614 ? -28.612 19.885 41.532 1.00 32.47 614 PRO A N 1
ATOM 4834 C CA . PRO A 1 614 ? -29.420 18.857 42.171 1.00 32.47 614 PRO A CA 1
ATOM 4835 C C . PRO A 1 614 ? -30.714 18.666 41.378 1.00 32.47 614 PRO A C 1
ATOM 4837 O O . PRO A 1 614 ? -31.502 19.601 41.234 1.00 32.47 614 PRO A O 1
ATOM 4840 N N . ILE A 1 615 ? -30.947 17.453 40.877 1.00 32.47 615 ILE A N 1
ATOM 4841 C CA . ILE A 1 615 ? -32.229 17.076 40.284 1.00 32.47 615 ILE A CA 1
ATOM 4842 C C . ILE A 1 615 ? -33.259 17.058 41.418 1.00 32.47 615 ILE A C 1
ATOM 4844 O O . ILE A 1 615 ? -33.323 16.115 42.208 1.00 32.47 615 ILE A O 1
ATOM 4848 N N . GLN A 1 616 ? -34.069 18.113 41.514 1.00 29.56 616 GLN A N 1
ATOM 4849 C CA . GLN A 1 616 ? -35.314 18.056 42.268 1.00 29.56 616 GLN A CA 1
ATOM 4850 C C . GLN A 1 616 ? -36.286 17.150 41.515 1.00 29.56 616 GLN A C 1
ATOM 4852 O O . GLN A 1 616 ? -36.754 17.473 40.423 1.00 29.56 616 GLN A O 1
ATOM 4857 N N . VAL A 1 617 ? -36.596 16.005 42.118 1.00 32.62 617 VAL A N 1
ATOM 4858 C CA . VAL A 1 617 ? -37.688 15.134 41.689 1.00 32.62 617 VAL A CA 1
ATOM 4859 C C . VAL A 1 617 ? -38.994 15.915 41.845 1.00 32.62 617 VAL A C 1
ATOM 4861 O O . VAL A 1 617 ? -39.508 16.063 42.951 1.00 32.62 617 VAL A O 1
ATOM 4864 N N . THR A 1 618 ? -39.531 16.426 40.740 1.00 29.38 618 THR A N 1
ATOM 4865 C CA . THR A 1 618 ? -40.920 16.885 40.661 1.00 29.38 618 THR A CA 1
ATOM 4866 C C . THR A 1 618 ? -41.677 16.003 39.681 1.00 29.38 618 THR A C 1
ATOM 4868 O O . THR A 1 618 ? -41.208 15.641 38.603 1.00 29.38 618 THR A O 1
ATOM 4871 N N . THR A 1 619 ? -42.830 15.555 40.153 1.00 28.80 619 THR A N 1
ATOM 4872 C CA . THR A 1 619 ? -43.727 14.579 39.552 1.00 28.80 619 THR A CA 1
ATOM 4873 C C . THR A 1 619 ? -44.233 15.019 38.179 1.00 28.80 619 THR A C 1
ATOM 4875 O O . THR A 1 619 ? -44.562 16.179 37.945 1.00 28.80 619 THR A O 1
ATOM 4878 N N . ALA A 1 620 ? -44.306 14.045 37.273 1.00 30.19 620 ALA A N 1
ATOM 4879 C CA . ALA A 1 620 ? -44.656 14.204 35.871 1.00 30.19 620 ALA A CA 1
ATOM 4880 C C . ALA A 1 620 ? -45.995 14.932 35.637 1.00 30.19 620 ALA A C 1
ATOM 4882 O O . ALA A 1 620 ? -47.055 14.473 36.065 1.00 30.19 620 ALA A O 1
ATOM 4883 N N . GLN A 1 621 ? -45.951 16.000 34.838 1.00 26.38 621 GLN A N 1
ATOM 4884 C CA . GLN A 1 621 ? -47.090 16.503 34.070 1.00 26.38 621 GLN A CA 1
ATOM 4885 C C . GLN A 1 621 ? -46.788 16.355 32.572 1.00 26.38 621 GLN A C 1
ATOM 4887 O O . GLN A 1 621 ? -45.738 16.771 32.089 1.00 26.38 621 GLN A O 1
ATOM 4892 N N . LYS A 1 622 ? -47.718 15.717 31.849 1.00 34.53 622 LYS A N 1
ATOM 4893 C CA . LYS A 1 622 ? -47.693 15.514 30.389 1.00 34.53 622 LYS A CA 1
ATOM 4894 C C . LYS A 1 622 ? -47.532 16.850 29.641 1.00 34.53 622 LYS A C 1
ATOM 4896 O O . LYS A 1 622 ? -48.314 17.759 29.929 1.00 34.53 622 LYS A O 1
ATOM 4901 N N . PRO A 1 623 ? -46.657 16.965 28.625 1.00 28.23 623 PRO A N 1
ATOM 4902 C CA . PRO A 1 623 ? -46.675 18.120 27.742 1.00 28.23 623 PRO A CA 1
ATOM 4903 C C . PRO A 1 623 ? -47.787 17.987 26.694 1.00 28.23 623 PRO A C 1
ATOM 4905 O O . PRO A 1 623 ? -47.972 16.938 26.078 1.00 28.23 623 PRO A O 1
ATOM 4908 N N . ARG A 1 624 ? -48.529 19.087 26.546 1.00 27.44 624 ARG A N 1
ATOM 4909 C CA . ARG A 1 624 ? -49.522 19.368 25.506 1.00 27.44 624 ARG A CA 1
ATOM 4910 C C . ARG A 1 624 ? -48.843 19.682 24.171 1.00 27.44 624 ARG A C 1
ATOM 4912 O O . ARG A 1 624 ? -47.735 20.211 24.150 1.00 27.44 624 ARG A O 1
ATOM 4919 N N . ASP A 1 625 ? -49.584 19.415 23.100 1.00 32.72 625 ASP A N 1
ATOM 4920 C CA . ASP A 1 625 ? -49.305 19.796 21.717 1.00 32.72 625 ASP A CA 1
ATOM 4921 C C . ASP A 1 625 ? -48.879 21.265 21.576 1.00 32.72 625 ASP A C 1
ATOM 4923 O O . ASP A 1 625 ? -49.584 22.175 22.020 1.00 32.72 625 ASP A O 1
ATOM 4927 N N . ALA A 1 626 ? -47.758 21.497 20.893 1.00 27.09 626 ALA A N 1
ATOM 4928 C CA . ALA A 1 626 ? -47.371 22.808 20.393 1.00 27.09 626 ALA A CA 1
ATOM 4929 C C . ALA A 1 626 ? -46.907 22.677 18.935 1.00 27.09 626 ALA A C 1
ATOM 4931 O O . ALA A 1 626 ? -45.895 22.050 18.629 1.00 27.09 626 ALA A O 1
ATOM 4932 N N . TYR A 1 627 ? -47.716 23.258 18.051 1.00 25.94 627 TYR A N 1
ATOM 4933 C CA . TYR A 1 627 ? -47.487 23.433 16.622 1.00 25.94 627 TYR A CA 1
ATOM 4934 C C . TYR A 1 627 ? -46.182 24.201 16.343 1.00 25.94 627 TYR A C 1
ATOM 4936 O O . TYR A 1 627 ? -45.918 25.221 16.977 1.00 25.94 627 TYR A O 1
ATOM 4944 N N . LEU A 1 628 ? -45.428 23.765 15.328 1.00 25.58 628 LEU A N 1
ATOM 4945 C CA . LEU A 1 628 ? -44.378 24.551 14.669 1.00 25.58 628 LEU A CA 1
ATOM 4946 C C . LEU A 1 628 ? -44.848 24.995 13.265 1.00 25.58 628 LEU A C 1
ATOM 4948 O O . LEU A 1 628 ? -45.645 24.291 12.641 1.00 25.58 628 LEU A O 1
ATOM 4952 N N . PRO A 1 629 ? -44.401 26.168 12.778 1.00 26.98 629 PRO A N 1
ATOM 4953 C CA . PRO A 1 629 ? -45.001 26.872 11.648 1.00 26.98 629 PRO A CA 1
ATOM 4954 C C . PRO A 1 629 ? -44.566 26.324 10.281 1.00 26.98 629 PRO A C 1
ATOM 4956 O O . PRO A 1 629 ? -43.417 25.948 10.059 1.00 26.98 629 PRO A O 1
ATOM 4959 N N . THR A 1 630 ? -45.508 26.343 9.341 1.00 24.91 630 THR A N 1
ATOM 4960 C CA . THR A 1 630 ? -45.338 26.034 7.917 1.00 24.91 630 THR A CA 1
ATOM 4961 C C . THR A 1 630 ? -44.521 27.111 7.197 1.00 24.91 630 THR A C 1
ATOM 4963 O O . THR A 1 630 ? -44.945 28.266 7.149 1.00 24.91 630 THR A O 1
ATOM 4966 N N . TYR A 1 631 ? -43.406 26.729 6.570 1.00 26.66 631 TYR A N 1
ATOM 4967 C CA . TYR A 1 631 ? -42.741 27.529 5.536 1.00 26.66 631 TYR A CA 1
ATOM 4968 C C . TYR A 1 631 ? -43.346 27.201 4.164 1.00 26.66 631 TYR A C 1
ATOM 4970 O O . TYR A 1 631 ? -43.413 26.039 3.763 1.00 26.66 631 TYR A O 1
ATOM 4978 N N . ALA A 1 632 ? -43.825 28.234 3.471 1.00 26.28 632 ALA A N 1
ATOM 4979 C CA . ALA A 1 632 ? -44.414 28.155 2.140 1.00 26.28 632 ALA A CA 1
ATOM 4980 C C . ALA A 1 632 ? -43.336 27.889 1.074 1.00 26.28 632 ALA A C 1
ATOM 4982 O O . ALA A 1 632 ? -42.328 28.592 1.025 1.00 26.28 632 ALA A O 1
ATOM 4983 N N . PHE A 1 633 ? -43.571 26.891 0.218 1.00 28.36 633 PHE A N 1
ATOM 4984 C CA . PHE A 1 633 ? -42.782 26.629 -0.986 1.00 28.36 633 PHE A CA 1
ATOM 4985 C C . PHE A 1 633 ? -43.446 27.265 -2.210 1.00 28.36 633 PHE A C 1
ATOM 4987 O O . PHE A 1 633 ? -44.657 27.165 -2.401 1.00 28.36 633 PHE A O 1
ATOM 4994 N N . ASP A 1 634 ? -42.607 27.900 -3.021 1.00 28.95 634 ASP A N 1
ATOM 4995 C CA . ASP A 1 634 ? -42.922 28.650 -4.231 1.00 28.95 634 ASP A CA 1
ATOM 4996 C C . ASP A 1 634 ? -43.438 27.729 -5.358 1.00 28.95 634 ASP A C 1
ATOM 4998 O O . ASP A 1 634 ? -42.799 26.739 -5.731 1.00 28.95 634 ASP A O 1
ATOM 5002 N N . THR A 1 635 ? -44.632 28.016 -5.879 1.00 34.75 635 THR A N 1
ATOM 5003 C CA . THR A 1 635 ? -45.382 27.155 -6.807 1.00 34.75 635 THR A CA 1
ATOM 5004 C C . THR A 1 635 ? -45.319 27.658 -8.247 1.00 34.75 635 THR A C 1
ATOM 5006 O O . THR A 1 635 ? -46.338 28.089 -8.777 1.00 34.75 635 THR A O 1
ATOM 5009 N N . GLU A 1 636 ? -44.174 27.543 -8.924 1.00 34.19 636 GLU A N 1
ATOM 5010 C CA . GLU A 1 636 ? -44.140 27.678 -10.397 1.00 34.19 636 GLU A CA 1
ATOM 5011 C C . GLU A 1 636 ? -43.323 26.605 -11.143 1.00 34.19 636 GLU A C 1
ATOM 5013 O O . GLU A 1 636 ? -43.606 26.347 -12.312 1.00 34.19 636 GLU A O 1
ATOM 5018 N N . ASN A 1 637 ? -42.440 25.842 -10.484 1.00 36.25 637 ASN A N 1
ATOM 5019 C CA . ASN A 1 637 ? -41.673 24.770 -11.152 1.00 36.25 637 ASN A CA 1
ATOM 5020 C C . ASN A 1 637 ? -42.357 23.386 -11.190 1.00 36.25 637 ASN A C 1
ATOM 5022 O O . ASN A 1 637 ? -41.915 22.495 -11.913 1.00 36.25 637 ASN A O 1
ATOM 5026 N N . SER A 1 638 ? -43.475 23.186 -10.485 1.00 36.69 638 SER A N 1
ATOM 5027 C CA . SER A 1 638 ? -44.114 21.863 -10.358 1.00 36.69 638 SER A CA 1
ATOM 5028 C C . SER A 1 638 ? -44.969 21.437 -11.561 1.00 36.69 638 SER A C 1
ATOM 5030 O O . SER A 1 638 ? -45.306 20.261 -11.691 1.00 36.69 638 SER A O 1
ATOM 5032 N N . LYS A 1 639 ? -45.315 22.347 -12.483 1.00 33.88 639 LYS A N 1
ATOM 5033 C CA . LYS A 1 639 ? -46.175 22.017 -13.640 1.00 33.88 639 LYS A CA 1
ATOM 5034 C C . LYS A 1 639 ? -45.421 21.471 -14.859 1.00 33.88 639 LYS A C 1
ATOM 5036 O O . LYS A 1 639 ? -46.053 20.820 -15.691 1.00 33.88 639 LYS A O 1
ATOM 5041 N N . LEU A 1 640 ? -44.102 21.671 -14.962 1.00 34.97 640 LEU A N 1
ATOM 5042 C CA . LEU A 1 640 ? -43.301 21.094 -16.052 1.00 34.97 640 LEU A CA 1
ATOM 5043 C C . LEU A 1 640 ? -42.854 19.646 -15.772 1.00 34.97 640 LEU A C 1
ATOM 5045 O O . LEU A 1 640 ? -42.860 18.829 -16.691 1.00 34.97 640 LEU A O 1
ATOM 5049 N N . GLU A 1 641 ? -42.558 19.283 -14.520 1.00 39.94 641 GLU A N 1
ATOM 5050 C CA . GLU A 1 641 ? -42.045 17.942 -14.176 1.00 39.94 641 GLU A CA 1
ATOM 5051 C C . GLU A 1 641 ? -43.127 16.842 -14.181 1.00 39.94 641 GLU A C 1
ATOM 5053 O O . GLU A 1 641 ? -42.870 15.699 -14.571 1.00 39.94 641 GLU A O 1
ATOM 5058 N N . LEU A 1 642 ? -44.379 17.188 -13.858 1.00 40.28 642 LEU A N 1
ATOM 5059 C CA . LEU A 1 642 ? -45.517 16.253 -13.869 1.00 40.28 642 LEU A CA 1
ATOM 5060 C C . LEU A 1 642 ? -45.887 15.750 -15.281 1.00 40.28 642 LEU A C 1
ATOM 5062 O O . LEU A 1 642 ? -46.412 14.639 -15.438 1.00 40.28 642 LEU A O 1
ATOM 5066 N N . ASN A 1 643 ? -45.582 16.534 -16.320 1.00 40.44 643 ASN A N 1
ATOM 5067 C CA . ASN A 1 643 ? -45.895 16.182 -17.707 1.00 40.44 643 ASN A CA 1
ATOM 5068 C C . ASN A 1 643 ? -44.867 15.209 -18.317 1.00 40.44 643 ASN A C 1
ATOM 5070 O O . ASN A 1 643 ? -45.232 14.363 -19.137 1.00 40.44 643 ASN A O 1
ATOM 5074 N N . GLU A 1 644 ? -43.605 15.267 -17.883 1.00 44.59 644 GLU A N 1
ATOM 5075 C CA . GLU A 1 644 ? -42.542 14.361 -18.343 1.00 44.59 644 GLU A CA 1
ATOM 5076 C C . GLU A 1 644 ? -42.577 13.007 -17.613 1.00 44.59 644 GLU A C 1
ATOM 5078 O O . GLU A 1 644 ? -42.470 11.958 -18.256 1.00 44.59 644 GLU A O 1
ATOM 5083 N N . ALA A 1 645 ? -42.885 12.988 -16.309 1.00 41.75 645 ALA A N 1
ATOM 5084 C CA . ALA A 1 645 ? -43.089 11.744 -15.555 1.00 41.75 645 ALA A CA 1
ATOM 5085 C C . ALA A 1 645 ? -44.255 10.898 -16.116 1.00 41.75 645 ALA A C 1
ATOM 5087 O O . ALA A 1 645 ? -44.165 9.671 -16.221 1.00 41.75 645 ALA A O 1
ATOM 5088 N N . SER A 1 646 ? -45.325 11.558 -16.573 1.00 44.94 646 SER A N 1
ATOM 5089 C CA . SER A 1 646 ? -46.486 10.899 -17.188 1.00 44.94 646 SER A CA 1
ATOM 5090 C C . SER A 1 646 ? -46.181 10.309 -18.574 1.00 44.94 646 SER A C 1
ATOM 5092 O O . SER A 1 646 ? -46.730 9.265 -18.941 1.00 44.94 646 SER A O 1
ATOM 5094 N N . LYS A 1 647 ? -45.283 10.935 -19.351 1.00 48.91 647 LYS A N 1
ATOM 5095 C CA . LYS A 1 647 ? -44.799 10.386 -20.632 1.00 48.91 647 LYS A CA 1
ATOM 5096 C C . LYS A 1 647 ? -43.876 9.188 -20.413 1.00 48.91 647 LYS A C 1
ATOM 5098 O O . LYS A 1 647 ? -43.989 8.200 -21.141 1.00 48.91 647 LYS A O 1
ATOM 5103 N N . PHE A 1 648 ? -43.030 9.237 -19.382 1.00 46.97 648 PHE A N 1
ATOM 5104 C CA . PHE A 1 648 ? -42.117 8.147 -19.036 1.00 46.97 648 PHE A CA 1
ATOM 5105 C C . PHE A 1 648 ? -42.863 6.901 -18.530 1.00 46.97 648 PHE A C 1
ATOM 5107 O O . PHE A 1 648 ? -42.580 5.789 -18.975 1.00 46.97 648 PHE A O 1
ATOM 5114 N N . ALA A 1 649 ? -43.898 7.074 -17.700 1.00 49.91 649 ALA A N 1
ATOM 5115 C CA . ALA A 1 649 ? -44.737 5.969 -17.228 1.00 49.91 649 ALA A CA 1
ATOM 5116 C C . ALA A 1 649 ? -45.466 5.240 -18.379 1.00 49.91 649 ALA A C 1
ATOM 5118 O O . ALA A 1 649 ? -45.481 4.008 -18.427 1.00 49.91 649 ALA A O 1
ATOM 5119 N N . ARG A 1 650 ? -45.988 5.981 -19.372 1.00 52.19 650 ARG A N 1
ATOM 5120 C CA . ARG A 1 650 ? -46.630 5.392 -20.568 1.00 52.19 650 ARG A CA 1
ATOM 5121 C C . ARG A 1 650 ? -45.632 4.702 -21.504 1.00 52.19 650 ARG A C 1
ATOM 5123 O O . ARG A 1 650 ? -45.989 3.727 -22.169 1.00 52.19 650 ARG A O 1
ATOM 5130 N N . ALA A 1 651 ? -44.388 5.179 -21.564 1.00 49.00 651 ALA A N 1
ATOM 5131 C CA . ALA A 1 651 ? -43.314 4.514 -22.302 1.00 49.00 651 ALA A CA 1
ATOM 5132 C C . ALA A 1 651 ? -42.890 3.197 -21.625 1.00 49.00 651 ALA A C 1
ATOM 5134 O O . ALA A 1 651 ? -42.663 2.201 -22.313 1.00 49.00 651 ALA A O 1
ATOM 5135 N N . LEU A 1 652 ? -42.871 3.163 -20.288 1.00 43.78 652 LEU A N 1
ATOM 5136 C CA . LEU A 1 652 ? -42.520 1.980 -19.503 1.00 43.78 652 LEU A CA 1
ATOM 5137 C C . LEU A 1 652 ? -43.586 0.872 -19.599 1.00 43.78 652 LEU A C 1
ATOM 5139 O O . LEU A 1 652 ? -43.236 -0.301 -19.728 1.00 43.78 652 LEU A O 1
ATOM 5143 N N . GLU A 1 653 ? -44.878 1.216 -19.621 1.00 47.31 653 GLU A N 1
ATOM 5144 C CA . GLU A 1 653 ? -45.946 0.236 -19.888 1.00 47.31 653 GLU A CA 1
ATOM 5145 C C . GLU A 1 653 ? -45.907 -0.313 -21.322 1.00 47.31 653 GLU A C 1
ATOM 5147 O O . GLU A 1 653 ? -46.082 -1.515 -21.531 1.00 47.31 653 GLU A O 1
ATOM 5152 N N . ARG A 1 654 ? -45.601 0.532 -22.320 1.00 42.94 654 ARG A N 1
ATOM 5153 C CA . ARG A 1 654 ? -45.410 0.091 -23.716 1.00 42.94 654 ARG A CA 1
ATOM 5154 C C . ARG A 1 654 ? -44.178 -0.795 -23.909 1.00 42.94 654 ARG A C 1
ATOM 5156 O O . ARG A 1 654 ? -44.154 -1.594 -24.843 1.00 42.94 654 ARG A O 1
ATOM 5163 N N . TRP A 1 655 ? -43.166 -0.658 -23.056 1.00 43.19 655 TRP A N 1
ATOM 5164 C CA . TRP A 1 655 ? -41.988 -1.525 -23.061 1.00 43.19 655 TRP A CA 1
ATOM 5165 C C . TRP A 1 655 ? -42.286 -2.887 -22.419 1.00 43.19 655 TRP A C 1
ATOM 5167 O O . TRP A 1 655 ? -41.926 -3.921 -22.980 1.00 43.19 655 TRP A O 1
ATOM 5177 N N . LYS A 1 656 ? -43.046 -2.911 -21.314 1.00 43.72 656 LYS A N 1
ATOM 5178 C CA . LYS A 1 656 ? -43.467 -4.154 -20.641 1.00 43.72 656 LYS A CA 1
ATOM 5179 C C . LYS A 1 656 ? -44.387 -5.043 -21.492 1.00 43.72 656 LYS A C 1
ATOM 5181 O O . LYS A 1 656 ? -44.444 -6.244 -21.248 1.00 43.72 656 LYS A O 1
ATOM 5186 N N . SER A 1 657 ? -45.069 -4.501 -22.506 1.00 39.34 657 SER A N 1
ATOM 5187 C CA . SER A 1 657 ? -45.972 -5.271 -23.379 1.00 39.34 657 SER A CA 1
ATOM 5188 C C . SER A 1 657 ? -45.303 -5.949 -24.587 1.00 39.34 657 SER A C 1
ATOM 5190 O O . SER A 1 657 ? -45.986 -6.615 -25.367 1.00 39.34 657 SER A O 1
ATOM 5192 N N . LYS A 1 658 ? -43.972 -5.859 -24.753 1.00 38.56 658 LYS A N 1
ATOM 5193 C CA . LYS A 1 658 ? -43.248 -6.550 -25.838 1.00 38.56 658 LYS A CA 1
ATOM 5194 C C . LYS A 1 658 ? -42.395 -7.725 -25.331 1.00 38.56 658 LYS A C 1
ATOM 5196 O O . LYS A 1 658 ? -41.231 -7.569 -24.998 1.00 38.56 658 LYS A O 1
ATOM 5201 N N . LYS A 1 659 ? -43.022 -8.910 -25.383 1.00 38.25 659 LYS A N 1
ATOM 5202 C CA . LYS A 1 659 ? -42.481 -10.288 -25.469 1.00 38.25 659 LYS A CA 1
ATOM 5203 C C . LYS A 1 659 ? -41.353 -10.686 -24.496 1.00 38.25 659 LYS A C 1
ATOM 5205 O O . LYS A 1 659 ? -40.175 -10.565 -24.814 1.00 38.25 659 LYS A O 1
ATOM 5210 N N . ALA A 1 660 ? -41.725 -11.368 -23.411 1.00 36.03 660 ALA A N 1
ATOM 5211 C CA . ALA A 1 660 ? -40.856 -12.328 -22.727 1.00 36.03 660 ALA A CA 1
ATOM 5212 C C . ALA A 1 660 ? -41.156 -13.747 -23.253 1.00 36.03 660 ALA A C 1
ATOM 5214 O O . ALA A 1 660 ? -42.268 -14.242 -23.086 1.00 36.03 660 ALA A O 1
ATOM 5215 N N . LYS A 1 661 ? -40.181 -14.401 -23.900 1.00 38.69 661 LYS A N 1
ATOM 5216 C CA . LYS A 1 661 ? -40.237 -15.842 -24.207 1.00 38.69 661 LYS A CA 1
ATOM 5217 C C . LYS A 1 661 ? -39.729 -16.619 -22.993 1.00 38.69 661 LYS A C 1
ATOM 5219 O O . LYS A 1 661 ? -38.603 -16.398 -22.553 1.00 38.69 661 LYS A O 1
ATOM 5224 N N . VAL A 1 662 ? -40.549 -17.522 -22.463 1.00 39.53 662 VAL A N 1
ATOM 5225 C CA . VAL A 1 662 ? -40.183 -18.411 -21.353 1.00 39.53 662 VAL A CA 1
ATOM 5226 C C . VAL A 1 662 ? -39.646 -19.718 -21.931 1.00 39.53 662 VAL A C 1
ATOM 5228 O O . VAL A 1 662 ? -40.364 -20.432 -22.623 1.00 39.53 662 VAL A O 1
ATOM 5231 N N . TYR A 1 663 ? -38.388 -20.045 -21.640 1.00 37.00 663 TYR A N 1
ATOM 5232 C CA . TYR A 1 663 ? -37.786 -21.329 -21.998 1.00 37.00 663 TYR A CA 1
ATOM 5233 C C . TYR A 1 663 ? -37.987 -22.317 -20.844 1.00 37.00 663 TYR A C 1
ATOM 5235 O O . TYR A 1 663 ? -37.525 -22.068 -19.731 1.00 37.00 663 TYR A O 1
ATOM 5243 N N . ARG A 1 664 ? -38.653 -23.448 -21.095 1.00 43.78 664 ARG A N 1
ATOM 5244 C CA . ARG A 1 664 ? -38.642 -24.608 -20.190 1.00 43.78 664 ARG A CA 1
ATOM 5245 C C . ARG A 1 664 ? -37.803 -25.719 -20.809 1.00 43.78 664 ARG A C 1
ATOM 5247 O O . ARG A 1 664 ? -37.884 -25.969 -22.005 1.00 43.78 664 ARG A O 1
ATOM 5254 N N . ARG A 1 665 ? -36.973 -26.346 -19.977 1.00 34.09 665 ARG A N 1
ATOM 5255 C CA . ARG A 1 665 ? -36.085 -27.449 -20.342 1.00 34.09 665 ARG A CA 1
ATOM 5256 C C . ARG A 1 665 ? -36.629 -28.719 -19.707 1.00 34.09 665 ARG A C 1
ATOM 5258 O O . ARG A 1 665 ? -36.583 -28.849 -18.488 1.00 34.09 665 ARG A O 1
ATOM 5265 N N . ASP A 1 666 ? -37.099 -29.648 -20.518 1.00 50.38 666 ASP A N 1
ATOM 5266 C CA . ASP A 1 666 ? -37.328 -31.032 -20.131 1.00 50.38 666 ASP A CA 1
ATOM 5267 C C . AS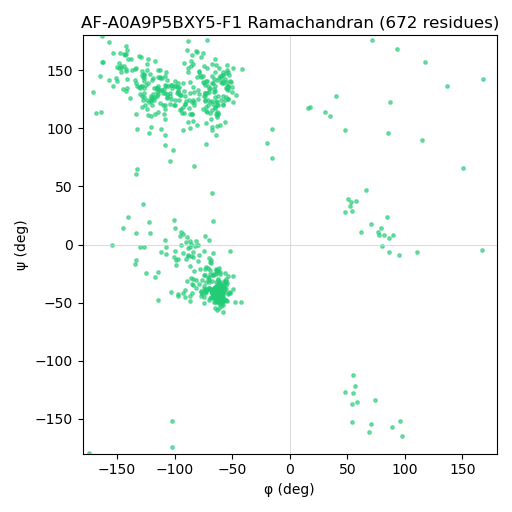P A 1 666 ? -36.426 -31.974 -20.941 1.00 50.38 666 ASP A C 1
ATOM 5269 O O . ASP A 1 666 ? -35.816 -31.614 -21.952 1.00 50.38 666 ASP A O 1
ATOM 5273 N N . GLY A 1 667 ? -36.210 -33.164 -20.379 1.00 47.12 667 GLY A N 1
ATOM 5274 C CA . GLY A 1 667 ? -35.054 -34.033 -20.619 1.00 47.12 667 GLY A CA 1
ATOM 5275 C C . GLY A 1 667 ? -34.902 -34.654 -22.011 1.00 47.12 667 GLY A C 1
ATOM 5276 O O . GLY A 1 667 ? -34.198 -35.654 -22.116 1.00 47.12 667 GLY A O 1
ATOM 5277 N N . ARG A 1 668 ? -35.526 -34.117 -23.069 1.00 45.81 668 ARG A N 1
ATOM 5278 C CA . ARG A 1 668 ? -35.341 -34.571 -24.465 1.00 45.81 668 ARG A CA 1
ATOM 5279 C C . ARG A 1 668 ? -35.297 -33.447 -25.521 1.00 45.81 668 ARG A C 1
ATOM 5281 O O . ARG A 1 668 ? -35.503 -33.730 -26.695 1.00 45.81 668 ARG A O 1
ATOM 5288 N N . GLY A 1 669 ? -34.949 -32.212 -25.143 1.00 48.12 669 GLY A N 1
ATOM 5289 C CA . GLY A 1 669 ? -34.635 -31.118 -26.084 1.00 48.12 669 GLY A CA 1
ATOM 5290 C C . GLY A 1 669 ? -35.586 -29.918 -26.002 1.00 48.12 669 GLY A C 1
ATOM 5291 O O . GLY A 1 669 ? -36.696 -30.034 -25.506 1.00 48.12 669 GLY A O 1
ATOM 5292 N N . ILE A 1 670 ? -35.124 -28.742 -26.452 1.00 42.06 670 ILE A N 1
ATOM 5293 C CA . ILE A 1 670 ? -35.843 -27.458 -26.334 1.00 42.06 670 ILE A CA 1
ATOM 5294 C C . ILE A 1 670 ? -36.825 -27.303 -27.504 1.00 42.06 670 ILE A C 1
ATOM 5296 O O . ILE A 1 670 ? -36.393 -27.092 -28.636 1.00 42.06 670 ILE A O 1
ATOM 5300 N N . THR A 1 671 ? -38.131 -27.330 -27.240 1.00 43.72 671 THR A N 1
ATOM 5301 C CA . THR A 1 671 ? -39.166 -26.912 -28.205 1.00 43.72 671 THR A CA 1
ATOM 5302 C C . THR A 1 671 ? -39.735 -25.539 -27.856 1.00 43.72 671 THR A C 1
ATOM 5304 O O . THR A 1 671 ? -40.122 -25.280 -26.718 1.00 43.72 671 THR A O 1
ATOM 5307 N N . VAL A 1 672 ? -39.789 -24.659 -28.859 1.00 39.88 672 VAL A N 1
ATOM 5308 C CA . VAL A 1 672 ? -40.378 -23.314 -28.791 1.00 39.88 672 VAL A CA 1
ATOM 5309 C C . VAL A 1 672 ? -41.811 -23.401 -29.317 1.00 39.88 672 VAL A C 1
ATOM 5311 O O . VAL A 1 672 ? -42.006 -23.842 -30.445 1.00 39.88 672 VAL A O 1
ATOM 5314 N N . SER A 1 673 ? -42.800 -22.977 -28.531 1.00 44.56 673 SER A N 1
ATOM 5315 C CA . SER A 1 673 ? -44.140 -22.648 -29.046 1.00 44.56 673 SER A CA 1
ATOM 5316 C C . SER A 1 673 ? -44.362 -21.140 -28.903 1.00 44.56 673 SER A C 1
ATOM 5318 O O . SER A 1 673 ? -43.784 -20.529 -28.000 1.00 44.56 673 SER A O 1
ATOM 5320 N N . GLU A 1 674 ? -45.045 -20.549 -29.888 1.00 39.47 674 GLU A N 1
ATOM 5321 C CA . GLU A 1 674 ? -45.106 -19.098 -30.146 1.00 39.47 674 GLU A CA 1
ATOM 5322 C C . GLU A 1 674 ? -45.788 -18.252 -29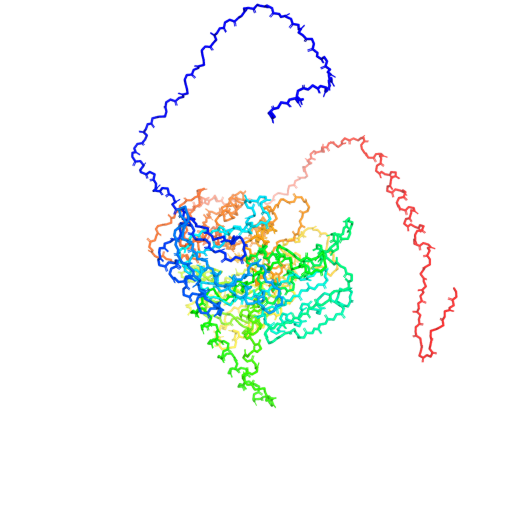.072 1.00 39.47 674 GLU A C 1
ATOM 5324 O O . GLU A 1 674 ? -46.805 -18.705 -28.501 1.00 39.47 674 GLU A O 1
#

Sequence (674 aa):
MFDRLREKAHGRDEKRVSFDGSQQQQVPQPAPTYTSASSYQAPPPFQTHFASMSMHSGDDLRFLHFPPQVVDQCRNTVLSVWRDGIQKEGVYGNSQEFKLSGYPWATMGSDAMDARRLIAALLGTLHSMGWVLTLNTDVSKSPNDKDTLLFRYQSPAPAPCDWCSISFSRSDRIRLIDISSEVCQALPARLGQEWVSKVSQYSPGIQEIKFHGYPWAAGGKETMRVRELLLTMLGALEEEGWTVYASIDQNASGGSQNTSETDTWHLCPLLAPCRDLHTAQNELRWLREHVEKVAKVRRAKGDKLAKGALLGQLVRERAKGKPLQYILGSEYFGDLEIKCKPGVLIPRPDTAASVTRLATLVRDAQNLPNEVRILDLCTGTGCIPLLFRHEFAAQRKDVDLRIIGMDISDESLGLAHHNLRRNEIGNEAENGMTNFAKADVLADPYGDLIAGAPLPVRNVLNYNRWSPFWDIFISNPPYISPSAYWKTTMRSVRKYEPKLALVPPPRLQFDDTQQGDMFYPRLLKIAQEVEAKIVLLEVADMEQALRVAQLAQKLDAFDGIEIWRDDPVTSSNQPTSEDGFEIHGEGNGRSVICWRGVGGSWLGKTVTPQPQTPIQVTTAQKPRDAYLPTYAFDTENSKLELNEASKFARALERWKSKKAKVYRRDGRGITVSE